Protein AF-0000000075464533 (afdb_homodimer)

Solvent-accessible surface area (backbone atoms only — not comparable to full-atom values): 31262 Å² total; per-residue (Å²): 137,82,76,74,75,74,77,75,74,78,75,74,76,72,74,74,76,71,78,72,69,68,72,72,74,75,75,75,77,69,75,75,50,65,30,43,60,58,47,36,68,83,56,59,88,86,54,78,78,78,78,53,58,79,61,84,84,62,47,70,67,56,46,49,52,51,41,41,48,52,37,51,46,42,53,69,70,41,41,70,50,47,48,74,66,40,79,77,70,75,58,50,54,29,37,48,47,53,54,51,36,45,36,49,30,44,49,47,55,51,53,71,72,45,84,55,58,58,48,65,70,42,50,47,47,50,50,52,40,50,50,50,52,44,46,50,52,24,55,57,43,51,75,31,69,81,27,55,74,66,75,64,50,62,49,46,45,30,29,70,75,56,72,45,95,43,43,47,52,87,67,49,67,36,63,68,48,50,43,53,52,48,51,53,48,44,69,71,36,42,53,65,65,51,45,65,31,52,48,34,36,48,53,52,49,44,47,49,41,46,41,42,62,69,60,40,48,63,50,63,72,31,69,67,47,46,50,49,48,50,30,48,75,66,66,45,63,86,52,52,72,68,58,48,51,52,47,51,51,45,43,70,71,41,59,61,53,54,47,52,50,51,47,51,51,48,50,58,50,48,72,74,95,135,83,77,76,77,76,78,76,74,80,76,75,75,75,76,75,74,70,76,74,70,69,71,72,73,76,75,75,76,69,75,75,49,66,28,43,59,57,47,36,68,85,54,58,89,85,54,78,78,77,76,55,58,78,60,82,84,63,47,69,68,57,47,51,51,52,42,40,48,51,38,51,45,43,52,67,69,40,41,72,52,46,46,74,66,41,80,78,70,77,59,51,55,30,38,49,46,52,53,52,35,45,35,49,29,44,50,48,55,51,53,73,72,44,83,54,58,58,50,67,70,43,51,48,47,49,50,53,40,51,51,50,52,44,45,50,53,24,56,57,43,51,73,32,68,81,26,54,74,66,75,65,49,62,50,46,45,30,30,70,76,55,72,45,95,44,42,47,52,86,65,49,68,38,62,68,50,51,43,52,53,47,50,52,46,45,69,72,37,42,54,66,65,51,46,67,30,54,48,33,37,49,51,52,48,46,49,48,40,46,40,41,62,69,61,41,48,64,50,64,71,30,67,68,45,47,50,49,48,50,30,48,76,65,65,43,64,84,52,54,73,67,57,48,51,52,47,52,51,45,44,71,73,40,57,60,53,55,46,52,52,51,45,52,50,47,51,57,50,51,70,74,95

InterPro domains:
  IPR003114 Phox-associated domain [PF02194] (60-232)
  IPR003114 Phox-associated domain [PS51207] (59-238)
  IPR003114 Phox-associated domain [SM00313] (59-238)

Secondary structure (DSSP, 8-state):
---------------------------------HHHHHH-TTS-TTSPPPPSSS-TT--HHHHHHHHHHHHHHHHHHTHHHHHHH-SS--SHHHHHHHHHHHHHHHHHHHHHHS--HIIIIIIHHHHHHHHHHHHHHHHHHHTSHHHHTS---HHHHHHHHS-BTTB-TTSPBPHHHHHHHHHHHHHHHS-HHHHS-HHHHHHHHHHHHHIIIIIIHHHHTSHHHHHHHHHHHTT-TTS-HHHHHHHHHHHHHS-HHHHHHHHHHHHHHHHH-/---------------------------------HHHHHH-TTS-TTSPPPPSSS-TT--HHHHHHHHHHHHHHHHHHTHHHHHHH-SS--SHHHHHHHHHHHHHHHHHHHHHHS--HIIIIIIHHHHHHHHHHHHHHHHHHHTSHHHHTS---HHHHHHHHS-BTTB-TTSPBPHHHHHHHHHHHHHHHS-HHHHS-HHHHHHHHHHHHHIIIIIIHHHHTSHHHHHHHHHHHTT-TTS-HHHHHHHHHHHHHS-HHHHHH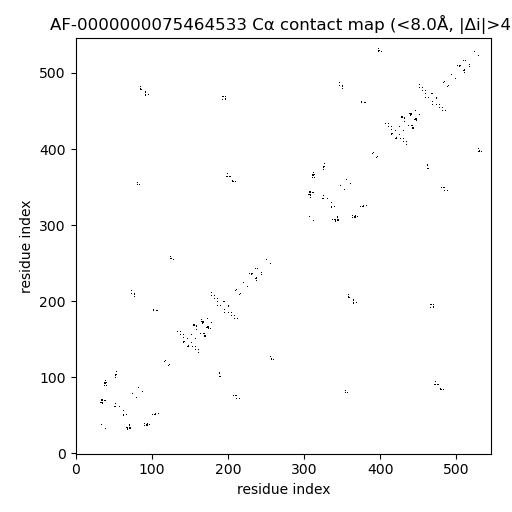HHHHHHHHHHH-

Structure (mmCIF, N/CA/C/O backbone):
data_AF-0000000075464533-model_v1
#
loop_
_entity.id
_entity.type
_entity.pdbx_description
1 polymer 'PXA domain-containing protein'
#
loop_
_atom_site.group_PDB
_atom_site.id
_atom_site.type_symbol
_atom_site.label_atom_id
_atom_site.label_alt_id
_atom_site.label_comp_id
_atom_site.label_asym_id
_atom_site.label_entity_id
_atom_site.label_seq_id
_atom_site.pdbx_PDB_ins_code
_atom_site.Cartn_x
_atom_site.Cartn_y
_atom_site.Cartn_z
_atom_site.occupancy
_atom_site.B_iso_or_equiv
_atom_site.auth_seq_id
_atom_site.auth_comp_id
_atom_site.auth_asym_id
_atom_site.auth_atom_id
_atom_site.pdbx_PDB_model_num
ATOM 1 N N . MET A 1 1 ? -107.062 -4.566 15.609 1 26.03 1 MET A N 1
ATOM 2 C CA . MET A 1 1 ? -105.688 -5.105 15.812 1 26.03 1 MET A CA 1
ATOM 3 C C . MET A 1 1 ? -104.625 -4.203 15.188 1 26.03 1 MET A C 1
ATOM 5 O O . MET A 1 1 ? -104.5 -4.145 13.961 1 26.03 1 MET A O 1
ATOM 9 N N . ALA A 1 2 ? -104.438 -2.986 15.82 1 28.11 2 ALA A N 1
ATOM 10 C CA . ALA A 1 2 ? -103.688 -1.768 15.5 1 28.11 2 ALA A CA 1
ATOM 11 C C . ALA A 1 2 ? -102.188 -2.076 15.219 1 28.11 2 ALA A C 1
ATOM 13 O O . ALA A 1 2 ? -101.5 -2.721 16.031 1 28.11 2 ALA A O 1
ATOM 14 N N . LEU A 1 3 ? -101.875 -2.229 13.977 1 27.25 3 LEU A N 1
ATOM 15 C CA . LEU A 1 3 ? -100.625 -2.566 13.273 1 27.25 3 LEU A CA 1
ATOM 16 C C . LEU A 1 3 ? -99.5 -1.642 13.703 1 27.25 3 LEU A C 1
ATOM 18 O O . LEU A 1 3 ? -99.562 -0.434 13.453 1 27.25 3 LEU A O 1
ATOM 22 N N . GLU A 1 4 ? -99.062 -1.819 14.93 1 27.48 4 GLU A N 1
ATOM 23 C CA . GLU A 1 4 ? -98 -1 15.531 1 27.48 4 GLU A CA 1
ATOM 24 C C . GLU A 1 4 ? -96.75 -0.958 14.641 1 27.48 4 GLU A C 1
ATOM 26 O O . GLU A 1 4 ? -96.188 -2.002 14.297 1 27.48 4 GLU A O 1
ATOM 31 N N . THR A 1 5 ? -96.812 -0.058 13.664 1 27.69 5 THR A N 1
ATOM 32 C CA . THR A 1 5 ? -95.75 0.223 12.688 1 27.69 5 THR A CA 1
ATOM 33 C C . THR A 1 5 ? -94.438 0.454 13.367 1 27.69 5 THR A C 1
ATOM 35 O O . THR A 1 5 ? -94.25 1.365 14.188 1 27.69 5 THR A O 1
ATOM 38 N N . ARG A 1 6 ? -93.75 -0.655 13.727 1 28.56 6 ARG A N 1
ATOM 39 C CA . ARG A 1 6 ? -92.438 -0.65 14.383 1 28.56 6 ARG A CA 1
ATOM 40 C C . ARG A 1 6 ? -91.438 0.232 13.633 1 28.56 6 ARG A C 1
ATOM 42 O O . ARG A 1 6 ? -91.188 0.015 12.445 1 28.56 6 ARG A O 1
ATOM 49 N N . THR A 1 7 ? -91.438 1.531 13.922 1 26.88 7 THR A N 1
ATOM 50 C CA . THR A 1 7 ? -90.562 2.539 13.352 1 26.88 7 THR A CA 1
ATOM 51 C C . THR A 1 7 ? -89.062 2.102 13.461 1 26.88 7 THR A C 1
ATOM 53 O O . THR A 1 7 ? -88.625 1.8 14.555 1 26.88 7 THR A O 1
ATOM 56 N N . ASP A 1 8 ? -88.562 1.333 12.508 1 27.55 8 ASP A N 1
ATOM 57 C CA . ASP A 1 8 ? -87.25 0.84 12.359 1 27.55 8 ASP A CA 1
ATOM 58 C C . ASP A 1 8 ? -86.188 1.982 12.461 1 27.55 8 ASP A C 1
ATOM 60 O O . ASP A 1 8 ? -86.312 2.998 11.773 1 27.55 8 ASP A O 1
ATOM 64 N N . GLY A 1 9 ? -85.812 2.283 13.664 1 24.95 9 GLY A N 1
ATOM 65 C CA . GLY A 1 9 ? -84.812 3.312 13.977 1 24.95 9 GLY A CA 1
ATOM 66 C C . GLY A 1 9 ? -83.562 3.279 13.07 1 24.95 9 GLY A C 1
ATOM 67 O O . GLY A 1 9 ? -83.125 2.207 12.656 1 24.95 9 GLY A O 1
ATOM 68 N N . ALA A 1 10 ? -83.5 4.297 12.203 1 25.03 10 ALA A N 1
ATOM 69 C CA . ALA A 1 10 ? -82.438 4.648 11.273 1 25.03 10 ALA A CA 1
ATOM 70 C C . ALA A 1 10 ? -81.062 4.535 11.938 1 25.03 10 ALA A C 1
ATOM 72 O O . ALA A 1 10 ? -80.812 5.207 12.938 1 25.03 10 ALA A O 1
ATOM 73 N N . ARG A 1 11 ? -80.5 3.309 12.133 1 25.11 11 ARG A N 1
ATOM 74 C CA . ARG A 1 11 ? -79.125 3.123 12.594 1 25.11 11 ARG A CA 1
ATOM 75 C C . ARG A 1 11 ? -78.188 4.012 11.82 1 25.11 11 ARG A C 1
ATOM 77 O O . ARG A 1 11 ? -78.125 3.939 10.586 1 25.11 11 ARG A O 1
ATOM 84 N N . SER A 1 12 ? -78.062 5.301 12.188 1 24.11 12 SER A N 1
ATOM 85 C CA . SER A 1 12 ? -77.062 6.227 11.648 1 24.11 12 SER A CA 1
ATOM 86 C C . SER A 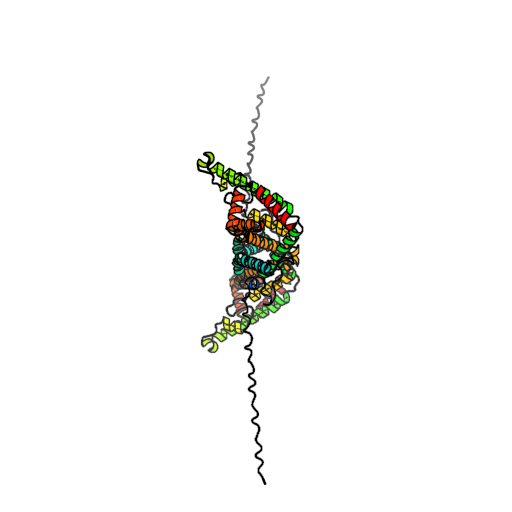1 12 ? -75.688 5.574 11.555 1 24.11 12 SER A C 1
ATOM 88 O O . SER A 1 12 ? -75.188 5.008 12.531 1 24.11 12 SER A O 1
ATOM 90 N N . ILE A 1 13 ? -75.375 4.906 10.453 1 26.64 13 ILE A N 1
ATOM 91 C CA . ILE A 1 13 ? -74.062 4.406 10.125 1 26.64 13 ILE A CA 1
ATOM 92 C C . ILE A 1 13 ? -73.062 5.516 10.336 1 26.64 13 ILE A C 1
ATOM 94 O O . ILE A 1 13 ? -73.062 6.555 9.672 1 26.64 13 ILE A O 1
ATOM 98 N N . GLN A 1 14 ? -72.75 5.848 11.602 1 25.14 14 GLN A N 1
ATOM 99 C CA . GLN A 1 14 ? -71.562 6.73 11.844 1 25.14 14 GLN A CA 1
ATOM 100 C C . GLN A 1 14 ? -70.375 6.34 10.984 1 25.14 14 GLN A C 1
ATOM 102 O O . GLN A 1 14 ? -70 5.172 10.961 1 25.14 14 GLN A O 1
ATOM 107 N N . SER A 1 15 ? -70.312 6.973 9.781 1 28.7 15 SER A N 1
ATOM 108 C CA . SER A 1 15 ? -69.125 6.918 8.898 1 28.7 15 SER A CA 1
ATOM 109 C C . SER A 1 15 ? -67.875 7.078 9.68 1 28.7 15 SER A C 1
ATOM 111 O O . SER A 1 15 ? -67.688 8.078 10.383 1 28.7 15 SER A O 1
ATOM 113 N N . ALA A 1 16 ? -67.312 6.016 10.352 1 30.16 16 ALA A N 1
ATOM 114 C CA . ALA A 1 16 ? -66 6.012 10.906 1 30.16 16 ALA A CA 1
ATOM 115 C C . ALA A 1 16 ? -65 6.605 9.914 1 30.16 16 ALA A C 1
ATOM 117 O O . ALA A 1 16 ? -64.75 6.031 8.844 1 30.16 16 ALA A O 1
ATOM 118 N N . THR A 1 17 ? -65 7.938 9.688 1 29.16 17 THR A N 1
ATOM 119 C CA . THR A 1 17 ? -63.938 8.602 8.984 1 29.16 17 THR A CA 1
ATOM 120 C C . THR A 1 17 ? -62.562 8.125 9.516 1 29.16 17 THR A C 1
ATOM 122 O O . THR A 1 17 ? -62.219 8.398 10.664 1 29.16 17 THR A O 1
ATOM 125 N N . SER A 1 18 ? -62.25 6.832 9.32 1 32.75 18 SER A N 1
ATOM 126 C CA . SER A 1 18 ? -60.875 6.387 9.586 1 32.75 18 SER A CA 1
ATOM 127 C C . SER A 1 18 ? -59.875 7.352 8.992 1 32.75 18 SER A C 1
ATOM 129 O O . SER A 1 18 ? -59.875 7.613 7.785 1 32.75 18 SER A O 1
ATOM 131 N N . SER A 1 19 ? -59.531 8.453 9.656 1 34.62 19 SER A N 1
ATOM 132 C CA . SER A 1 19 ? -58.375 9.289 9.328 1 34.62 19 SER A CA 1
ATOM 133 C C . SER A 1 19 ? -57.188 8.445 8.859 1 34.62 19 SER A C 1
ATOM 135 O O . SER A 1 19 ? -56.656 7.645 9.625 1 34.62 19 SER A O 1
ATOM 137 N N . ASP A 1 20 ? -57.188 7.926 7.66 1 35.38 20 ASP A N 1
ATOM 138 C CA . ASP A 1 20 ? -56.031 7.359 6.996 1 35.38 20 ASP A CA 1
ATOM 139 C C . ASP A 1 20 ? -54.781 8.234 7.223 1 35.38 20 ASP A C 1
ATOM 141 O O . ASP A 1 20 ? -54.688 9.328 6.676 1 35.38 20 ASP A O 1
ATOM 145 N N . LYS A 1 21 ? -54.312 8.477 8.477 1 38.66 21 LYS A N 1
ATOM 146 C CA . LYS A 1 21 ? -53 9.062 8.672 1 38.66 21 LYS A CA 1
ATOM 147 C C . LYS A 1 21 ? -52 8.586 7.609 1 38.66 21 LYS A C 1
ATOM 149 O O . LYS A 1 21 ? -51.844 7.379 7.426 1 38.66 21 LYS A O 1
ATOM 154 N N . GLN A 1 22 ? -52 9.336 6.496 1 41 22 GLN A N 1
ATOM 155 C CA . GLN A 1 22 ? -50.938 9.086 5.496 1 41 22 GLN A CA 1
ATOM 156 C C . GLN A 1 22 ? -49.656 8.609 6.148 1 41 22 GLN A C 1
ATOM 158 O O . GLN A 1 22 ? -49.312 9.07 7.234 1 41 22 GLN A O 1
ATOM 163 N N . PRO A 1 23 ? -49.25 7.367 5.93 1 48.25 23 PRO A N 1
ATOM 164 C CA . PRO A 1 23 ? -47.969 6.957 6.504 1 48.25 23 PRO A CA 1
ATOM 165 C C . PRO A 1 23 ? -46.906 8.055 6.434 1 48.25 23 PRO A C 1
ATOM 167 O O . PRO A 1 23 ? -46.969 8.922 5.562 1 48.25 23 PRO A O 1
ATOM 170 N N . PRO A 1 24 ? -46.406 8.523 7.551 1 48.34 24 PRO A N 1
ATOM 171 C CA . PRO A 1 24 ? -45.375 9.555 7.488 1 48.34 24 PRO A CA 1
ATOM 172 C C . PRO A 1 24 ? -44.438 9.406 6.27 1 48.34 24 PRO A C 1
ATOM 174 O O . PRO A 1 24 ? -44.312 8.305 5.738 1 48.34 24 PRO A O 1
ATOM 177 N N . PRO A 1 25 ? -44.344 10.453 5.461 1 46.38 25 PRO A N 1
ATOM 178 C CA . PRO A 1 25 ? -43.469 10.398 4.289 1 46.38 25 PRO A CA 1
ATOM 179 C C . PRO A 1 25 ? -42.188 9.609 4.551 1 46.38 25 PRO A C 1
ATOM 181 O O . PRO A 1 25 ? -41.719 9.523 5.695 1 46.38 25 PRO A O 1
ATOM 184 N N . PRO A 1 26 ? -41.938 8.625 3.773 1 43.09 26 PRO A N 1
ATOM 185 C CA . PRO A 1 26 ? -40.719 7.855 3.979 1 43.09 26 PRO A CA 1
ATOM 186 C C . PRO A 1 26 ? -39.531 8.734 4.355 1 43.09 26 PRO A C 1
ATOM 188 O O . PRO A 1 26 ? -39.438 9.883 3.916 1 43.09 26 PRO A O 1
ATOM 191 N N . LYS A 1 27 ? -39 8.672 5.527 1 43.41 27 LYS A N 1
ATOM 192 C CA . LYS A 1 27 ? -37.781 9.367 5.918 1 43.41 27 LYS A CA 1
ATOM 193 C C . LYS A 1 27 ? -36.812 9.492 4.742 1 43.41 27 LYS A C 1
ATOM 195 O O . LYS A 1 27 ? -36.562 8.516 4.031 1 43.41 27 LYS A O 1
ATOM 200 N N . VAL A 1 28 ? -36.719 10.484 4.074 1 44.59 28 VAL A N 1
ATOM 201 C CA . VAL A 1 28 ? -35.75 10.734 3.031 1 44.59 28 VAL A CA 1
ATOM 202 C C . VAL A 1 28 ? -34.406 10.086 3.416 1 44.59 28 VAL A C 1
ATOM 204 O O . VAL A 1 28 ? -33.812 10.43 4.445 1 44.59 28 VAL A O 1
ATOM 207 N N . VAL A 1 29 ? -34.188 8.906 3.121 1 46.06 29 VAL A N 1
ATOM 208 C CA . VAL A 1 29 ? -32.938 8.211 3.346 1 46.06 29 VAL A CA 1
ATOM 209 C C . VAL A 1 29 ? -31.781 9.086 2.879 1 46.06 29 VAL A C 1
ATOM 211 O O . VAL A 1 29 ? -31.672 9.398 1.692 1 46.06 29 VAL A O 1
ATOM 214 N N . LYS A 1 30 ? -31.297 10.117 3.605 1 51.47 30 LYS A N 1
ATOM 215 C CA . LYS A 1 30 ? -30.141 10.953 3.316 1 51.47 30 LYS A CA 1
ATOM 216 C C . LYS A 1 30 ? -29 10.125 2.748 1 51.47 30 LYS A C 1
ATOM 218 O O . LYS A 1 30 ? -28.688 9.047 3.26 1 51.47 30 LYS A O 1
ATOM 223 N N . PRO A 1 31 ? -28.719 10.336 1.469 1 60.06 31 PRO A N 1
ATOM 224 C CA . PRO A 1 31 ? -27.594 9.609 0.872 1 60.06 31 PRO A CA 1
ATOM 225 C C . PRO A 1 31 ? -26.406 9.5 1.812 1 60.06 31 PRO A C 1
ATOM 227 O O . PRO A 1 31 ? -26.172 10.398 2.625 1 60.06 31 PRO A O 1
ATOM 230 N N . ALA A 1 32 ? -25.984 8.289 1.934 1 68.88 32 ALA A N 1
ATOM 231 C CA . ALA A 1 32 ? -24.828 8.031 2.803 1 68.88 32 ALA A CA 1
ATOM 232 C C . ALA A 1 32 ? -23.688 8.984 2.502 1 68.88 32 ALA A C 1
ATOM 234 O O . ALA A 1 32 ? -23.391 9.266 1.337 1 68.88 32 ALA A O 1
ATOM 235 N N . SER A 1 33 ? -23.234 9.719 3.469 1 83.12 33 SER A N 1
ATOM 236 C CA . SER A 1 33 ? -22.109 10.641 3.352 1 83.12 33 SER A CA 1
ATOM 237 C C . SER A 1 33 ? -20.891 9.961 2.713 1 83.12 33 SER A C 1
ATOM 239 O O . SER A 1 33 ? -20.812 8.734 2.699 1 83.12 33 SER A O 1
ATOM 241 N N . LEU A 1 34 ? -20.125 10.641 2 1 86.56 34 LEU A N 1
ATOM 242 C CA . LEU A 1 34 ? -18.891 10.141 1.4 1 86.56 34 LEU A CA 1
ATOM 243 C C . LEU A 1 34 ? -18.078 9.359 2.418 1 86.56 34 LEU A C 1
ATOM 245 O O . LEU A 1 34 ? -17.562 8.281 2.111 1 86.56 34 LEU A O 1
ATOM 249 N N . ALA A 1 35 ? -18.047 9.906 3.578 1 91.94 35 ALA A N 1
ATOM 250 C CA . ALA A 1 35 ? -17.266 9.273 4.637 1 91.94 35 ALA A CA 1
ATOM 251 C C . ALA A 1 35 ? -17.797 7.887 4.965 1 91.94 35 ALA A C 1
ATOM 253 O O . ALA A 1 35 ? -17.031 6.934 5.113 1 91.94 35 ALA A O 1
ATOM 254 N N . ARG A 1 36 ? -19.031 7.789 5.047 1 92.38 36 ARG A N 1
ATOM 255 C CA . ARG A 1 36 ? -19.609 6.5 5.398 1 92.38 36 ARG A CA 1
ATOM 256 C C . ARG A 1 36 ? -19.391 5.477 4.289 1 92.38 36 ARG A C 1
ATOM 258 O O . ARG A 1 36 ? -19.016 4.336 4.562 1 92.38 36 ARG A O 1
ATOM 265 N N . ARG A 1 37 ? -19.547 5.852 3.094 1 91.44 37 ARG A N 1
ATOM 266 C CA . ARG A 1 37 ? -19.406 4.949 1.955 1 91.44 37 ARG A CA 1
ATOM 267 C C . ARG A 1 37 ? -17.969 4.512 1.764 1 91.44 37 ARG A C 1
ATOM 269 O O . ARG A 1 37 ? -17.688 3.346 1.477 1 91.44 37 ARG A O 1
ATOM 276 N N . LEU A 1 38 ? -17.094 5.457 1.962 1 92.44 38 LEU A N 1
ATOM 277 C CA . LEU A 1 38 ? -15.695 5.207 1.624 1 92.44 38 LEU A CA 1
ATOM 278 C C . LEU A 1 38 ? -14.953 4.605 2.811 1 92.44 38 LEU A C 1
ATOM 280 O O . LEU A 1 38 ? -14.102 3.729 2.635 1 92.44 38 LEU A O 1
ATOM 284 N N . LEU A 1 39 ? -15.273 5.051 4.02 1 95.19 39 LEU A N 1
ATOM 285 C CA . LEU A 1 39 ? -14.445 4.727 5.176 1 95.19 39 LEU A CA 1
ATOM 286 C C . LEU A 1 39 ? -15.102 3.648 6.031 1 95.19 39 LEU A C 1
ATOM 288 O O . LEU A 1 39 ? -14.43 2.947 6.785 1 95.19 39 LEU A O 1
ATOM 292 N N . PHE A 1 40 ? -16.422 3.545 5.914 1 94.88 40 PHE A N 1
ATOM 293 C CA . PHE A 1 40 ? -17.156 2.611 6.758 1 94.88 40 PHE A CA 1
ATOM 294 C C . PHE A 1 40 ? -18.234 1.897 5.957 1 94.88 40 PHE A C 1
ATOM 296 O O . PHE A 1 40 ? -19.422 1.917 6.332 1 94.88 40 PHE A O 1
ATOM 303 N N . PRO A 1 41 ? -17.812 1.164 4.984 1 90.5 41 PRO A N 1
ATOM 304 C CA . PRO A 1 41 ? -18.828 0.538 4.117 1 90.5 41 PRO A CA 1
ATOM 305 C C . PRO A 1 41 ? -19.641 -0.521 4.844 1 90.5 41 PRO A C 1
ATOM 307 O O . PRO A 1 41 ? -20.781 -0.811 4.445 1 90.5 41 PRO A O 1
ATOM 310 N N . GLN A 1 42 ? -19.156 -1.068 5.898 1 89 42 GLN A N 1
ATOM 311 C CA . GLN A 1 42 ? -19.844 -2.148 6.598 1 89 42 GLN A CA 1
ATOM 312 C C . GLN A 1 42 ? -20.719 -1.607 7.727 1 89 42 GLN A C 1
ATOM 314 O O . GLN A 1 42 ? -21.484 -2.355 8.344 1 89 42 GLN A O 1
ATOM 319 N N . LEU A 1 43 ? -20.594 -0.367 7.957 1 89.88 43 LEU A N 1
ATOM 320 C CA . LEU A 1 43 ? -21.375 0.241 9.023 1 89.88 43 LEU A CA 1
ATOM 321 C C . LEU A 1 43 ? -22.828 0.428 8.602 1 89.88 43 LEU A C 1
ATOM 323 O O . LEU A 1 43 ? -23.094 0.958 7.52 1 89.88 43 LEU A O 1
ATOM 327 N N . PRO A 1 44 ? -23.734 -0.021 9.414 1 89.06 44 PRO A N 1
ATOM 328 C CA . PRO A 1 44 ? -25.141 0.186 9.086 1 89.06 44 PRO A CA 1
ATOM 329 C C . PRO A 1 44 ? -25.484 1.656 8.867 1 89.06 44 PRO A C 1
ATOM 331 O O . PRO A 1 44 ? -24.906 2.535 9.5 1 89.06 44 PRO A O 1
ATOM 334 N N . ALA A 1 45 ? -26.438 1.937 8.062 1 83.31 45 ALA A N 1
ATOM 335 C CA . ALA A 1 45 ? -26.797 3.285 7.637 1 83.31 45 ALA A CA 1
ATOM 336 C C . ALA A 1 45 ? -27.266 4.129 8.82 1 83.31 45 ALA A C 1
ATOM 338 O O . ALA A 1 45 ? -27.062 5.344 8.844 1 83.31 45 ALA A O 1
ATOM 339 N N . ASP A 1 46 ? -27.766 3.574 9.805 1 83.75 46 ASP A N 1
ATOM 340 C CA . ASP A 1 46 ? -28.375 4.309 10.906 1 83.75 46 ASP A CA 1
ATOM 341 C C . ASP A 1 46 ? -27.391 4.453 12.07 1 83.75 46 ASP A C 1
ATOM 343 O O . ASP A 1 46 ? -27.703 5.121 13.062 1 83.75 46 ASP A O 1
ATOM 347 N N . SER A 1 47 ? -26.281 3.916 11.805 1 88.31 47 SER A N 1
ATOM 348 C CA . SER A 1 47 ? -25.312 3.977 12.898 1 88.31 47 SER A CA 1
ATOM 349 C C . SER A 1 47 ? -24.469 5.242 12.812 1 88.31 47 SER A C 1
ATOM 351 O O . SER A 1 47 ? -24.219 5.754 11.727 1 88.31 47 SER A O 1
ATOM 353 N N . ASP A 1 48 ? -24.141 5.758 13.992 1 88.5 48 ASP A N 1
ATOM 354 C CA . ASP A 1 48 ? -23.234 6.898 14.039 1 88.5 48 ASP A CA 1
ATOM 355 C C . ASP A 1 48 ? -21.797 6.473 13.703 1 88.5 48 ASP A C 1
ATOM 357 O O . ASP A 1 48 ? -21.422 5.328 13.945 1 88.5 48 ASP A O 1
ATOM 361 N N . LEU A 1 49 ? -21.094 7.426 13.117 1 92.75 49 LEU A N 1
ATOM 362 C CA . LEU A 1 49 ? -19.688 7.184 12.883 1 92.75 49 LEU A CA 1
ATOM 363 C C . LEU A 1 49 ? -18.922 7.098 14.195 1 92.75 49 LEU A C 1
ATOM 365 O O . LEU A 1 49 ? -19.266 7.77 15.172 1 92.75 49 LEU A O 1
ATOM 369 N N . PRO A 1 50 ? -17.953 6.262 14.219 1 93.94 50 PRO A N 1
ATOM 370 C CA . PRO A 1 50 ? -17.141 6.203 15.438 1 93.94 50 PRO A CA 1
ATOM 371 C C . PRO A 1 50 ? -16.406 7.512 15.711 1 93.94 50 PRO A C 1
ATOM 373 O O . PRO A 1 50 ? -16.188 8.305 14.797 1 93.94 50 PRO A O 1
ATOM 376 N N . PRO A 1 51 ? -16.062 7.766 16.938 1 94.31 51 PRO A N 1
ATOM 377 C CA . PRO A 1 51 ? -15.344 9 17.25 1 94.31 51 PRO A CA 1
ATOM 378 C C . PRO A 1 51 ? -13.93 9.023 16.672 1 94.31 51 PRO A C 1
ATOM 380 O O . PRO A 1 51 ? -13.18 8.062 16.828 1 94.31 51 PRO A O 1
ATOM 383 N N . LEU A 1 52 ? -13.633 10.078 15.992 1 95.19 52 LEU A N 1
ATOM 384 C CA . LEU A 1 52 ? -12.281 10.25 15.461 1 95.19 52 LEU A CA 1
ATOM 385 C C . LEU A 1 52 ? -11.336 10.773 16.547 1 95.19 52 LEU A C 1
ATOM 387 O O . LEU A 1 52 ? -10.156 10.414 16.562 1 95.19 52 LEU A O 1
ATOM 391 N N . LEU A 1 53 ? -11.852 11.602 17.422 1 93.75 53 LEU A N 1
ATOM 392 C CA . LEU A 1 53 ? -11.102 12.148 18.531 1 93.75 53 LEU A CA 1
ATOM 393 C C . LEU A 1 53 ? -11.492 11.469 19.844 1 93.75 53 LEU A C 1
ATOM 395 O O . LEU A 1 53 ? -12.594 10.922 19.953 1 93.75 53 LEU A O 1
ATOM 399 N N . ILE A 1 54 ? -10.633 11.516 20.812 1 91.62 54 ILE A N 1
ATOM 400 C CA . ILE A 1 54 ? -10.875 10.875 22.094 1 91.62 54 ILE A CA 1
ATOM 401 C C . ILE A 1 54 ? -11.656 11.812 23 1 91.62 54 ILE A C 1
ATOM 403 O O . ILE A 1 54 ? -12.391 11.367 23.891 1 91.62 54 ILE A O 1
ATOM 407 N N . SER A 1 55 ? -11.57 13.07 22.781 1 87.94 55 SER A N 1
ATOM 408 C CA . SER A 1 55 ? -12.18 14.07 23.641 1 87.94 55 SER A CA 1
ATOM 409 C C . SER A 1 55 ? -13.703 13.961 23.641 1 87.94 55 SER A C 1
ATOM 411 O O . SER A 1 55 ? -14.32 13.93 22.562 1 87.94 55 SER A O 1
ATOM 413 N N . PRO A 1 56 ? -14.273 13.914 24.766 1 85.06 56 PRO A N 1
ATOM 414 C CA . PRO A 1 56 ? -15.734 13.828 24.844 1 85.06 56 PRO A CA 1
ATOM 415 C C . PRO A 1 56 ? -16.422 15.125 24.422 1 85.06 56 PRO A C 1
ATOM 417 O O . PRO A 1 56 ? -17.625 15.117 24.156 1 85.06 56 PRO A O 1
ATOM 420 N N . SER A 1 57 ? -15.773 16.203 24.359 1 83.25 57 SER A N 1
ATOM 421 C CA . SER A 1 57 ? -16.359 17.5 24.047 1 83.25 57 SER A CA 1
ATOM 422 C C . SER A 1 57 ? -16.531 17.672 22.531 1 83.25 57 SER A C 1
ATOM 424 O O . SER A 1 57 ? -17.125 18.656 22.094 1 83.25 57 SER A O 1
ATOM 426 N N . VAL A 1 58 ? -16.219 16.641 21.828 1 83.69 58 VAL A N 1
ATOM 427 C CA . VAL A 1 58 ? -16.297 16.766 20.375 1 83.69 58 VAL A CA 1
ATOM 428 C C . VAL A 1 58 ? -17.75 16.688 19.938 1 83.69 58 VAL A C 1
ATOM 430 O O . VAL A 1 58 ? -18.484 15.773 20.328 1 83.69 58 VAL A O 1
ATOM 433 N N . THR A 1 59 ? -18.141 17.656 19.172 1 85.25 59 THR A N 1
ATOM 434 C CA . THR A 1 59 ? -19.484 17.672 18.641 1 85.25 59 THR A CA 1
ATOM 435 C C . THR A 1 59 ? -19.609 16.703 17.453 1 85.25 59 THR A C 1
ATOM 437 O O . THR A 1 59 ? -18.625 16.453 16.75 1 85.25 59 THR A O 1
ATOM 440 N N . PRO A 1 60 ? -20.781 16.234 17.266 1 85.94 60 PRO A N 1
ATOM 441 C CA . PRO A 1 60 ? -21 15.367 16.109 1 85.94 60 PRO A CA 1
ATOM 442 C C . PRO A 1 60 ? -20.688 16.062 14.789 1 85.94 60 PRO A C 1
ATOM 444 O O . PRO A 1 60 ? -20.219 15.422 13.844 1 85.94 60 PRO A O 1
ATOM 447 N N . GLU A 1 61 ? -20.953 17.281 14.758 1 85.38 61 GLU A N 1
ATOM 448 C CA . GLU A 1 61 ? -20.672 18.047 13.547 1 85.38 61 GLU A CA 1
ATOM 449 C C . GLU A 1 61 ? -19.188 18.062 13.234 1 85.38 61 GLU A C 1
ATOM 451 O O . GLU A 1 61 ? -18.781 17.891 12.086 1 85.38 61 GLU A O 1
ATOM 456 N N . LEU A 1 62 ? -18.438 18.281 14.273 1 89 62 LEU A N 1
ATOM 457 C CA . LEU A 1 62 ? -16.984 18.281 14.102 1 89 62 LEU A CA 1
ATOM 458 C C . LEU A 1 62 ? -16.484 16.906 13.711 1 89 62 LEU A C 1
ATOM 460 O O . LEU A 1 62 ? -15.602 16.781 12.844 1 89 62 LEU A O 1
ATOM 464 N N . ASN A 1 63 ? -17.016 15.906 14.352 1 92 63 ASN A N 1
ATOM 465 C CA . ASN A 1 63 ? -16.641 14.531 14.008 1 92 63 ASN A CA 1
ATOM 466 C C . ASN A 1 63 ? -16.906 14.227 12.539 1 92 63 ASN A C 1
ATOM 468 O O . ASN A 1 63 ? -16.047 13.672 11.852 1 92 63 ASN A O 1
ATOM 472 N N . ASP A 1 64 ? -18.047 14.664 12.047 1 89.12 64 ASP A N 1
ATOM 473 C CA . ASP A 1 64 ? -18.422 14.438 10.656 1 89.12 64 ASP A CA 1
ATOM 474 C C . ASP A 1 64 ? -17.5 15.195 9.703 1 89.12 64 ASP A C 1
ATOM 476 O O . ASP A 1 64 ? -17.125 14.68 8.648 1 89.12 64 ASP A O 1
ATOM 480 N N . GLU A 1 65 ? -17.188 16.375 10.109 1 88.19 65 GLU A N 1
ATOM 481 C CA . GLU A 1 65 ? -16.312 17.203 9.281 1 88.19 65 GLU A CA 1
ATOM 482 C C . GLU A 1 65 ? -14.922 16.594 9.18 1 88.19 65 GLU A C 1
ATOM 484 O O . GLU A 1 65 ? -14.305 16.609 8.117 1 88.19 65 GLU A O 1
ATOM 489 N N . LEU A 1 66 ? -14.5 16.078 10.25 1 91.75 66 LEU A N 1
ATOM 490 C CA . LEU A 1 66 ? -13.18 15.469 10.273 1 91.75 66 LEU A CA 1
ATOM 491 C C . LEU A 1 66 ? -13.148 14.227 9.391 1 91.75 66 LEU A C 1
ATOM 493 O O . LEU A 1 66 ? -12.211 14.031 8.609 1 91.75 66 LEU A O 1
ATOM 497 N N . TYR A 1 67 ? -14.141 13.43 9.469 1 94 67 TYR A N 1
ATOM 498 C CA . TYR A 1 67 ? -14.203 12.234 8.633 1 94 67 TYR A CA 1
ATOM 499 C C . TYR A 1 67 ? -14.391 12.602 7.168 1 94 67 TYR A C 1
ATOM 501 O O . TYR A 1 67 ? -13.875 11.922 6.281 1 94 67 TYR A O 1
ATOM 509 N N . ASN A 1 68 ? -15.148 13.664 6.93 1 91.19 68 ASN A N 1
ATOM 510 C CA . ASN A 1 68 ? -15.273 14.141 5.555 1 91.19 68 ASN A CA 1
ATOM 511 C C . ASN A 1 68 ? -13.922 14.562 4.988 1 91.19 68 ASN A C 1
ATOM 513 O O . ASN A 1 68 ? -13.625 14.32 3.816 1 91.19 68 ASN A O 1
ATOM 517 N N . PHE A 1 69 ? -13.203 15.164 5.809 1 91.12 69 PHE A N 1
ATOM 518 C CA . PHE A 1 69 ? -11.859 15.539 5.387 1 91.12 69 PHE A CA 1
ATOM 519 C C . PHE A 1 69 ? -11.023 14.305 5.078 1 91.12 69 PHE A C 1
ATOM 521 O O . PHE A 1 69 ? -10.344 14.25 4.051 1 91.12 69 PHE A O 1
ATOM 528 N N . VAL A 1 70 ? -11.031 13.297 5.965 1 94.69 70 VAL A N 1
ATOM 529 C CA . VAL A 1 70 ? -10.273 12.07 5.77 1 94.69 70 VAL A CA 1
ATOM 530 C C . VAL A 1 70 ? -10.727 11.383 4.484 1 94.69 70 VAL A C 1
ATOM 532 O O . VAL A 1 70 ? -9.898 10.938 3.688 1 94.69 70 VAL A O 1
ATOM 535 N N . ALA A 1 71 ? -12.016 11.352 4.309 1 94.56 71 ALA A N 1
ATOM 536 C CA . ALA A 1 71 ? -12.57 10.719 3.117 1 94.56 71 ALA A CA 1
ATOM 537 C C . ALA A 1 71 ? -12.109 11.422 1.849 1 94.56 71 ALA A C 1
ATOM 539 O O . ALA A 1 71 ? -11.703 10.781 0.879 1 94.56 71 ALA A O 1
ATOM 540 N N . THR A 1 72 ? -12.164 12.711 1.883 1 94.06 72 THR A N 1
ATOM 541 C CA . THR A 1 72 ? -11.758 13.508 0.729 1 94.06 72 THR A CA 1
ATOM 542 C C . THR A 1 72 ? -10.266 13.328 0.447 1 94.06 72 THR A C 1
ATOM 544 O O . THR A 1 72 ? -9.859 13.211 -0.71 1 94.06 72 THR A O 1
ATOM 547 N N . ALA A 1 73 ? -9.5 13.328 1.464 1 93.38 73 ALA A N 1
ATOM 548 C CA . ALA A 1 73 ? -8.055 13.148 1.319 1 93.38 73 ALA A CA 1
ATOM 549 C C . ALA A 1 73 ? -7.73 11.773 0.734 1 93.38 73 ALA A C 1
ATOM 551 O O . ALA A 1 73 ? -6.941 11.664 -0.205 1 93.38 73 ALA A O 1
ATOM 552 N N . LEU A 1 74 ? -8.336 10.727 1.273 1 94 74 LEU A N 1
ATOM 553 C CA . LEU A 1 74 ? -8.039 9.375 0.808 1 94 74 LEU A CA 1
ATOM 554 C C . LEU A 1 74 ? -8.547 9.164 -0.614 1 94 74 LEU A C 1
ATOM 556 O O . LEU A 1 74 ? -7.938 8.438 -1.397 1 94 74 LEU A O 1
ATOM 560 N N . ARG A 1 75 ? -9.656 9.781 -0.932 1 93.25 75 ARG A N 1
ATOM 561 C CA . ARG A 1 75 ? -10.148 9.727 -2.303 1 93.25 75 ARG A CA 1
ATOM 562 C C . ARG A 1 75 ? -9.164 10.391 -3.266 1 93.25 75 ARG A C 1
ATOM 564 O O . ARG A 1 75 ? -8.93 9.883 -4.363 1 93.25 75 ARG A O 1
ATOM 571 N N . ALA A 1 76 ? -8.602 11.445 -2.814 1 91.56 76 ALA A N 1
ATOM 572 C CA . ALA A 1 76 ? -7.734 12.234 -3.684 1 91.56 76 ALA A CA 1
ATOM 573 C C . ALA A 1 76 ? -6.348 11.609 -3.799 1 91.56 76 ALA A C 1
ATOM 575 O O . ALA A 1 76 ? -5.734 11.625 -4.867 1 91.56 76 ALA A O 1
ATOM 576 N N . TYR A 1 77 ? -5.922 10.992 -2.73 1 91.62 77 TYR A N 1
ATOM 577 C CA . TYR A 1 77 ? -4.496 10.68 -2.697 1 91.62 77 TYR A CA 1
ATOM 578 C C . TYR A 1 77 ? -4.27 9.18 -2.641 1 91.62 77 TYR A C 1
ATOM 580 O O . TYR A 1 77 ? -3.141 8.703 -2.811 1 91.62 77 TYR A O 1
ATOM 588 N N . VAL A 1 78 ? -5.25 8.352 -2.383 1 92.75 78 VAL A N 1
ATOM 589 C CA . VAL A 1 78 ? -5.09 6.902 -2.316 1 92.75 78 VAL A CA 1
ATOM 590 C C . VAL A 1 78 ? -5.879 6.242 -3.447 1 92.75 78 VAL A C 1
ATOM 592 O O . VAL A 1 78 ? -5.336 5.43 -4.199 1 92.75 78 VAL A O 1
ATOM 595 N N . HIS A 1 79 ? -7.078 6.711 -3.637 1 88.69 79 HIS A N 1
ATOM 596 C CA . HIS A 1 79 ? -8 6.074 -4.566 1 88.69 79 HIS A CA 1
ATOM 597 C C . HIS A 1 79 ? -7.418 6.012 -5.973 1 88.69 79 HIS A C 1
ATOM 599 O O . HIS A 1 79 ? -7.559 5 -6.664 1 88.69 79 HIS A O 1
ATOM 605 N N . PRO A 1 80 ? -6.77 6.996 -6.465 1 88.62 80 PRO A N 1
ATOM 606 C CA . PRO A 1 80 ? -6.301 6.996 -7.852 1 88.62 80 PRO A CA 1
ATOM 607 C C . PRO A 1 80 ? -5.34 5.848 -8.148 1 88.62 80 PRO A C 1
ATOM 609 O O . PRO A 1 80 ? -5.359 5.289 -9.25 1 88.62 80 PRO A O 1
ATOM 612 N N . TRP A 1 81 ? -4.535 5.535 -7.199 1 88.62 81 TRP A N 1
ATOM 613 C CA . TRP A 1 81 ? -3.604 4.449 -7.492 1 88.62 81 TRP A CA 1
ATOM 614 C C . TRP A 1 81 ? -4.133 3.121 -6.965 1 88.62 81 TRP A C 1
ATOM 616 O O . TRP A 1 81 ? -3.807 2.059 -7.5 1 88.62 81 TRP A O 1
ATOM 626 N N . TRP A 1 82 ? -4.906 3.123 -5.938 1 90.75 82 TRP A N 1
ATOM 627 C CA . TRP A 1 82 ? -5.438 1.883 -5.383 1 90.75 82 TRP A CA 1
ATOM 628 C C . TRP A 1 82 ? -6.398 1.216 -6.359 1 90.75 82 TRP A C 1
ATOM 630 O O . TRP A 1 82 ? -6.375 -0.006 -6.527 1 90.75 82 TRP A O 1
ATOM 640 N N . THR A 1 83 ? -7.191 2.01 -7.059 1 87 83 THR A N 1
ATOM 641 C CA . THR A 1 83 ? -8.172 1.48 -7.996 1 87 83 THR A CA 1
ATOM 642 C C . THR A 1 83 ? -7.48 0.84 -9.195 1 87 83 THR A C 1
ATOM 644 O O . THR A 1 83 ? -8.078 0.021 -9.898 1 87 83 THR A O 1
ATOM 647 N N . LYS A 1 84 ? -6.293 1.228 -9.461 1 83.94 84 LYS A N 1
ATOM 648 C CA . LYS A 1 84 ? -5.516 0.617 -10.531 1 83.94 84 LYS A CA 1
ATOM 649 C C . LYS A 1 84 ? -5.055 -0.786 -10.148 1 83.94 84 LYS A C 1
ATOM 651 O O . LYS A 1 84 ? -4.832 -1.631 -11.016 1 83.94 84 LYS A O 1
ATOM 656 N N . ILE A 1 85 ? -4.93 -0.961 -8.859 1 85.75 85 ILE A N 1
ATOM 657 C CA . ILE A 1 85 ? -4.473 -2.248 -8.352 1 85.75 85 ILE A CA 1
ATOM 658 C C . ILE A 1 85 ? -5.668 -3.188 -8.172 1 85.75 85 ILE A C 1
ATOM 660 O O . ILE A 1 85 ? -5.594 -4.367 -8.523 1 85.75 85 ILE A O 1
ATOM 664 N N . THR A 1 86 ? -6.66 -2.627 -7.602 1 85.44 86 THR A N 1
ATOM 665 C CA . THR A 1 86 ? -7.848 -3.436 -7.352 1 85.44 86 THR A CA 1
ATOM 666 C C . THR A 1 86 ? -9.109 -2.598 -7.496 1 85.44 86 THR A C 1
ATOM 668 O O . THR A 1 86 ? -9.273 -1.588 -6.809 1 85.44 86 THR A O 1
ATOM 671 N N . ARG A 1 87 ? -9.953 -3.051 -8.289 1 76.5 87 ARG A N 1
ATOM 672 C CA . ARG A 1 87 ? -11.141 -2.264 -8.602 1 76.5 87 ARG A CA 1
ATOM 673 C C . ARG A 1 87 ? -12.219 -2.457 -7.535 1 76.5 87 ARG A C 1
ATOM 675 O O . ARG A 1 87 ? -12.961 -1.524 -7.223 1 76.5 87 ARG A O 1
ATOM 682 N N . TYR A 1 88 ? -12.164 -3.504 -6.883 1 72.62 88 TYR A N 1
ATOM 683 C CA . TYR A 1 88 ? -13.367 -3.779 -6.109 1 72.62 88 TYR A CA 1
ATOM 684 C C . TYR A 1 88 ? -13.047 -3.914 -4.625 1 72.62 88 TYR A C 1
ATOM 686 O O . TYR A 1 88 ? -13.93 -4.184 -3.812 1 72.62 88 TYR A O 1
ATOM 694 N N . ASP A 1 89 ? -11.914 -3.535 -4.34 1 74.88 89 ASP A N 1
ATOM 695 C CA . ASP A 1 89 ? -11.57 -3.77 -2.941 1 74.88 89 ASP A CA 1
ATOM 696 C C . ASP A 1 89 ? -12.047 -2.621 -2.057 1 74.88 89 ASP A C 1
ATOM 698 O O . ASP A 1 89 ? -11.719 -1.459 -2.312 1 74.88 89 ASP A O 1
ATOM 702 N N . LYS A 1 90 ? -12.82 -3.053 -1.033 1 83.56 90 LYS A N 1
ATOM 703 C CA . LYS A 1 90 ? -13.391 -2.08 -0.105 1 83.56 90 LYS A CA 1
ATOM 704 C C . LYS A 1 90 ? -12.781 -2.227 1.286 1 83.56 90 LYS A C 1
ATOM 706 O O . LYS A 1 90 ? -13.328 -1.718 2.266 1 83.56 90 LYS A O 1
ATOM 711 N N . GLU A 1 91 ? -11.703 -2.869 1.35 1 91.19 91 GLU A N 1
ATOM 712 C CA . GLU A 1 91 ? -11.141 -3.189 2.66 1 91.19 91 GLU A CA 1
ATOM 713 C C . GLU A 1 91 ? -9.977 -2.266 3.002 1 91.19 91 GLU A C 1
ATOM 715 O O . GLU A 1 91 ? -9.727 -1.979 4.176 1 91.19 91 GLU A O 1
ATOM 720 N N . PHE A 1 92 ? -9.297 -1.754 2.068 1 93.75 92 PHE A N 1
ATOM 721 C CA . PHE A 1 92 ? -8.047 -1.036 2.307 1 93.75 92 PHE A CA 1
ATOM 722 C C . PHE A 1 92 ? -8.32 0.331 2.922 1 93.75 92 PHE A C 1
ATOM 724 O O . PHE A 1 92 ? -7.672 0.718 3.898 1 93.75 92 PHE A O 1
ATOM 731 N N . LEU A 1 93 ? -9.25 1.086 2.402 1 94.56 93 LEU A N 1
ATOM 732 C CA . LEU A 1 93 ? -9.516 2.441 2.877 1 94.56 93 LEU A CA 1
ATOM 733 C C . LEU A 1 93 ? -10.008 2.428 4.32 1 94.56 93 LEU A C 1
ATOM 735 O O . LEU A 1 93 ? -9.531 3.203 5.148 1 94.56 93 LEU A O 1
ATOM 739 N N . PRO A 1 94 ? -10.914 1.479 4.668 1 95.19 94 PRO A N 1
ATOM 740 C CA . PRO A 1 94 ? -11.273 1.356 6.086 1 95.19 94 PRO A CA 1
ATOM 741 C C . PRO A 1 94 ? -10.07 1.039 6.969 1 95.19 94 PRO A C 1
ATOM 743 O O . PRO A 1 94 ? -9.961 1.562 8.086 1 95.19 94 PRO A O 1
ATOM 746 N N . ALA A 1 95 ? -9.188 0.224 6.469 1 95.19 95 ALA A N 1
ATOM 747 C CA . ALA A 1 95 ? -8.008 -0.133 7.25 1 95.19 95 ALA A CA 1
ATOM 748 C C . ALA A 1 95 ? -7.102 1.078 7.465 1 95.19 95 ALA A C 1
ATOM 750 O O . ALA A 1 95 ? -6.625 1.315 8.578 1 95.19 95 ALA A O 1
ATOM 751 N N . ILE A 1 96 ? -6.844 1.823 6.402 1 95.56 96 ILE A N 1
ATOM 752 C CA . ILE A 1 96 ? -6.039 3.039 6.496 1 95.56 96 ILE A CA 1
ATOM 753 C C . ILE A 1 96 ? -6.707 4.02 7.457 1 95.56 96 ILE A C 1
ATOM 755 O O . ILE A 1 96 ? -6.023 4.711 8.219 1 95.56 96 ILE A O 1
ATOM 759 N N . THR A 1 97 ? -8.023 4.086 7.395 1 95.75 97 THR A N 1
ATOM 760 C CA . THR A 1 97 ? -8.789 4.98 8.258 1 95.75 97 THR A CA 1
ATOM 761 C C . THR A 1 97 ? -8.547 4.645 9.727 1 95.75 97 THR A C 1
ATOM 763 O O . THR A 1 97 ? -8.375 5.543 10.555 1 95.75 97 THR A O 1
ATOM 766 N N . ARG A 1 98 ? -8.562 3.418 10 1 95.56 98 ARG A N 1
ATOM 767 C CA . ARG A 1 98 ? -8.312 2.998 11.375 1 95.56 98 ARG A CA 1
ATOM 768 C C . ARG A 1 98 ? -6.918 3.418 11.836 1 95.56 98 ARG A C 1
ATOM 770 O O . ARG A 1 98 ? -6.746 3.883 12.961 1 95.56 98 ARG A O 1
ATOM 777 N N . VAL A 1 99 ? -5.953 3.271 10.977 1 96.44 99 VAL A N 1
ATOM 778 C CA . VAL A 1 99 ? -4.578 3.646 11.297 1 96.44 99 VAL A CA 1
ATOM 779 C C . VAL A 1 99 ? -4.492 5.156 11.523 1 96.44 99 VAL A C 1
ATOM 781 O O . VAL A 1 99 ? -3.895 5.613 12.5 1 96.44 99 VAL A O 1
ATOM 784 N N . VAL A 1 100 ? -5.102 5.91 10.648 1 95.81 100 VAL A N 1
ATOM 785 C CA . VAL A 1 100 ? -5.078 7.367 10.719 1 95.81 100 VAL A CA 1
ATOM 786 C C . VAL A 1 100 ? -5.785 7.836 11.984 1 95.81 100 VAL A C 1
ATOM 788 O O . VAL A 1 100 ? -5.309 8.742 12.672 1 95.81 100 VAL A O 1
ATOM 791 N N . THR A 1 101 ? -6.93 7.234 12.281 1 95.69 101 THR A N 1
ATOM 792 C CA . THR A 1 101 ? -7.684 7.594 13.477 1 95.69 101 THR A CA 1
ATOM 793 C C . THR A 1 101 ? -6.859 7.336 14.734 1 95.69 101 THR A C 1
ATOM 795 O O . THR A 1 101 ? -6.855 8.156 15.656 1 95.69 101 THR A O 1
ATOM 798 N N . ASN A 1 102 ? -6.191 6.246 14.719 1 95.94 102 ASN A N 1
ATOM 799 C CA . ASN A 1 102 ? -5.316 5.945 15.852 1 95.94 102 ASN A CA 1
ATOM 800 C C . ASN A 1 102 ? -4.227 7.004 16.016 1 95.94 102 ASN A C 1
ATOM 802 O O . ASN A 1 102 ? -3.951 7.449 17.125 1 95.94 102 ASN A O 1
ATOM 806 N N . ILE A 1 103 ? -3.59 7.375 14.961 1 96.44 103 ILE A N 1
ATOM 807 C CA . ILE A 1 103 ? -2.533 8.383 14.977 1 96.44 103 ILE A CA 1
ATOM 808 C C . ILE A 1 103 ? -3.08 9.695 15.531 1 96.44 103 ILE A C 1
ATOM 810 O O . ILE A 1 103 ? -2.465 10.312 16.406 1 96.44 103 ILE A O 1
ATOM 814 N N . VAL A 1 104 ? -4.234 10.102 15.078 1 95 104 VAL A N 1
ATOM 815 C CA . VAL A 1 104 ? -4.848 11.359 15.469 1 95 104 VAL A CA 1
ATOM 816 C C . VAL A 1 104 ? -5.195 11.328 16.953 1 95 104 VAL A C 1
ATOM 818 O O . VAL A 1 104 ? -4.969 12.305 17.672 1 95 104 VAL A O 1
ATOM 821 N N . GLN A 1 105 ? -5.711 10.219 17.406 1 96.19 105 GLN A N 1
ATOM 822 C CA . GLN A 1 105 ? -6.102 10.094 18.797 1 96.19 105 GLN A CA 1
ATOM 823 C C . GLN A 1 105 ? -4.883 10.125 19.719 1 96.19 105 GLN A C 1
ATOM 825 O O . GLN A 1 105 ? -4.914 10.766 20.781 1 96.19 105 GLN A O 1
ATOM 830 N N . VAL A 1 106 ? -3.834 9.453 19.328 1 96.31 106 VAL A N 1
ATOM 831 C CA . VAL A 1 106 ? -2.607 9.469 20.109 1 96.31 106 VAL A CA 1
ATOM 832 C C . VAL A 1 106 ? -2.016 10.875 20.125 1 96.31 106 VAL A C 1
ATOM 834 O O . VAL A 1 106 ? -1.561 11.352 21.172 1 96.31 106 VAL A O 1
ATOM 837 N N . LEU A 1 107 ? -2.008 11.547 19.031 1 94.06 107 LEU A N 1
ATOM 838 C CA . LEU A 1 107 ? -1.53 12.922 18.953 1 94.06 107 LEU A CA 1
ATOM 839 C C . LEU A 1 107 ? -2.359 13.836 19.844 1 94.06 107 LEU A C 1
ATOM 841 O O . LEU A 1 107 ? -1.813 14.703 20.531 1 94.06 107 LEU A O 1
ATOM 845 N N . GLU A 1 108 ? -3.643 13.633 19.797 1 92 108 GLU A N 1
ATOM 846 C CA . GLU A 1 108 ? -4.535 14.406 20.641 1 92 108 GLU A CA 1
ATOM 847 C C . GLU A 1 108 ? -4.211 14.195 22.125 1 92 108 GLU A C 1
ATOM 849 O O . GLU A 1 108 ? -4.129 15.156 22.891 1 92 108 GLU A O 1
ATOM 854 N N . ALA A 1 109 ? -4.09 12.977 22.453 1 93.81 109 ALA A N 1
ATOM 855 C CA . ALA A 1 109 ? -3.777 12.648 23.844 1 93.81 109 ALA A CA 1
ATOM 856 C C . ALA A 1 109 ? -2.461 13.289 24.281 1 93.81 109 ALA A C 1
ATOM 858 O O . ALA A 1 109 ? -2.359 13.828 25.375 1 93.81 109 ALA A O 1
ATOM 859 N N . ARG A 1 110 ? -1.507 13.32 23.422 1 92.31 110 ARG A N 1
ATOM 860 C CA . ARG A 1 110 ? -0.209 13.914 23.719 1 92.31 110 ARG A CA 1
ATOM 861 C C . ARG A 1 110 ? -0.316 15.43 23.844 1 92.31 110 ARG A C 1
ATOM 863 O O . ARG A 1 110 ? 0.325 16.047 24.703 1 92.31 110 ARG A O 1
ATOM 870 N N . LEU A 1 111 ? -1.116 15.977 23 1 88.12 111 LEU A N 1
ATOM 871 C CA . LEU A 1 111 ? -1.303 17.422 23.016 1 88.12 111 LEU A CA 1
ATOM 872 C C . LEU A 1 111 ? -2.035 17.875 24.266 1 88.12 111 LEU A C 1
ATOM 874 O O . LEU A 1 111 ? -1.758 18.938 24.812 1 88.12 111 LEU A O 1
ATOM 878 N N . THR A 1 112 ? -2.938 17.078 24.719 1 87.62 112 THR A N 1
ATOM 879 C CA . THR A 1 112 ? -3.719 17.406 25.906 1 87.62 112 THR A CA 1
ATOM 880 C C . THR A 1 112 ? -2.861 17.297 27.172 1 87.62 112 THR A C 1
ATOM 882 O O . THR A 1 112 ? -3.08 18.016 28.141 1 87.62 112 THR A O 1
ATOM 885 N N . GLU A 1 113 ? -1.848 16.484 27.094 1 91.12 113 GLU A N 1
ATOM 886 C CA . GLU A 1 113 ? -0.974 16.266 28.234 1 91.12 113 GLU A CA 1
ATOM 887 C C . GLU A 1 113 ? 0.18 17.25 28.266 1 91.12 113 GLU A C 1
ATOM 889 O O . GLU A 1 113 ? 0.859 17.406 29.281 1 91.12 113 GLU A O 1
ATOM 894 N N . THR A 1 114 ? 0.352 17.906 27.203 1 91.19 114 THR A N 1
ATOM 895 C CA . THR A 1 114 ? 1.462 18.844 27.062 1 91.19 114 THR A CA 1
ATOM 896 C C . THR A 1 114 ? 1.017 20.266 27.391 1 91.19 114 THR A C 1
ATOM 898 O O . THR A 1 114 ? -0.067 20.688 26.984 1 91.19 114 THR A O 1
ATOM 901 N N . ASP A 1 115 ? 1.779 21 28.219 1 91.69 115 ASP A N 1
ATOM 902 C CA . ASP A 1 115 ? 1.535 22.422 28.453 1 91.69 115 ASP A CA 1
ATOM 903 C C . ASP A 1 115 ? 1.926 23.25 27.234 1 91.69 115 ASP A C 1
ATOM 905 O O . ASP A 1 115 ? 3.111 23.469 26.984 1 91.69 115 ASP A O 1
ATOM 909 N N . LEU A 1 116 ? 0.931 23.734 26.547 1 87.12 116 LEU A N 1
ATOM 910 C CA . LEU A 1 116 ? 1.163 24.469 25.312 1 87.12 116 LEU A CA 1
ATOM 911 C C . LEU A 1 116 ? 1.303 25.953 25.562 1 87.12 116 LEU A C 1
ATOM 913 O O . LEU A 1 116 ? 1.521 26.734 24.641 1 87.12 116 LEU A O 1
ATOM 917 N N . SER A 1 117 ? 1.271 26.375 26.781 1 86.81 117 SER A N 1
ATOM 918 C CA . SER A 1 117 ? 1.289 27.797 27.125 1 86.81 117 SER A CA 1
ATOM 919 C C . SER A 1 117 ? 2.564 28.469 26.625 1 86.81 117 SER A C 1
ATOM 921 O O . SER A 1 117 ? 2.51 29.531 26 1 86.81 117 SER A O 1
ATOM 923 N N . PRO A 1 118 ? 3.625 27.828 26.828 1 89.5 118 PRO A N 1
ATOM 924 C CA . PRO A 1 118 ? 4.828 28.5 26.328 1 89.5 118 PRO A CA 1
ATOM 925 C C . PRO A 1 118 ? 4.828 28.625 24.797 1 89.5 118 PRO A C 1
ATOM 927 O O . PRO A 1 118 ? 5.305 29.625 24.266 1 89.5 118 PRO A O 1
ATOM 930 N N . LEU A 1 119 ? 4.336 27.656 24.156 1 85.31 119 LEU A N 1
ATOM 931 C CA . LEU A 1 119 ? 4.273 27.703 22.703 1 85.31 119 LEU A CA 1
ATOM 932 C C . LEU A 1 119 ? 3.307 28.781 22.219 1 85.31 119 LEU A C 1
ATOM 934 O O . LEU A 1 119 ? 3.652 29.594 21.359 1 85.31 119 LEU A O 1
ATOM 938 N N . VAL A 1 120 ? 2.234 28.891 22.781 1 78.12 120 VAL A N 1
ATOM 939 C CA . VAL A 1 120 ? 1.143 29.734 22.297 1 78.12 120 VAL A CA 1
ATOM 940 C C . VAL A 1 120 ? 1.374 31.172 22.734 1 78.12 120 VAL A C 1
ATOM 942 O O . VAL A 1 120 ? 1.108 32.094 21.969 1 78.12 120 VAL A O 1
ATOM 945 N N . PHE A 1 121 ? 1.945 31.328 23.938 1 79.44 121 PHE A N 1
ATOM 946 C CA . PHE A 1 121 ? 1.967 32.688 24.5 1 79.44 121 PHE A CA 1
ATOM 947 C C . PHE A 1 121 ? 3.359 33.281 24.391 1 79.44 121 PHE A C 1
ATOM 949 O O . PHE A 1 121 ? 3.521 34.5 24.516 1 79.44 121 PHE A O 1
ATOM 956 N N . ARG A 1 122 ? 4.242 32.469 24.109 1 85.62 122 ARG A N 1
ATOM 957 C CA . ARG A 1 122 ? 5.594 33 24.062 1 85.62 122 ARG A CA 1
ATOM 958 C C . ARG A 1 122 ? 6.242 32.75 22.703 1 85.62 122 ARG A C 1
ATOM 960 O O . ARG A 1 122 ? 6.512 33.688 21.938 1 85.62 122 ARG A O 1
ATOM 967 N N . ASP A 1 123 ? 6.328 31.484 22.391 1 85.88 123 ASP A N 1
ATOM 968 C CA . ASP A 1 123 ? 7.121 31.109 21.219 1 85.88 123 ASP A CA 1
ATOM 969 C C . ASP A 1 123 ? 6.473 31.594 19.922 1 85.88 123 ASP A C 1
ATOM 971 O O . ASP A 1 123 ? 7.141 32.188 19.078 1 85.88 123 ASP A O 1
ATOM 975 N N . ILE A 1 124 ? 5.184 31.344 19.766 1 80.88 124 ILE A N 1
ATOM 976 C CA . ILE A 1 124 ? 4.496 31.703 18.531 1 80.88 124 ILE A CA 1
ATOM 977 C C . ILE A 1 124 ? 4.484 33.219 18.375 1 80.88 124 ILE A C 1
ATOM 979 O O . ILE A 1 124 ? 4.859 33.75 17.328 1 80.88 124 ILE A O 1
ATOM 983 N N . PRO A 1 125 ? 4.113 33.969 19.375 1 79.12 125 PRO A N 1
ATOM 984 C CA . PRO A 1 125 ? 4.148 35.438 19.25 1 79.12 125 PRO A CA 1
ATOM 985 C C . PRO A 1 125 ? 5.539 35.969 18.922 1 79.12 125 PRO A C 1
ATOM 987 O O . PRO A 1 125 ? 5.676 36.875 18.094 1 79.12 125 PRO A O 1
ATOM 990 N N . MET A 1 126 ? 6.484 35.375 19.547 1 85.69 126 MET A N 1
ATOM 991 C CA . MET A 1 126 ? 7.859 35.812 19.281 1 85.69 126 MET A CA 1
ATOM 992 C C . MET A 1 126 ? 8.242 35.531 17.828 1 85.69 126 MET A C 1
ATOM 994 O O . MET A 1 126 ? 8.883 36.344 17.188 1 85.69 126 MET A O 1
ATOM 998 N N . LEU A 1 127 ? 7.871 34.406 17.406 1 85.62 127 LEU A N 1
ATOM 999 C CA . LEU A 1 127 ? 8.172 34 16.031 1 85.62 127 LEU A CA 1
ATOM 1000 C C . LEU A 1 127 ? 7.473 34.938 15.039 1 85.62 127 LEU A C 1
ATOM 1002 O O . LEU A 1 127 ? 8.078 35.344 14.055 1 85.62 127 LEU A O 1
ATOM 1006 N N . VAL A 1 128 ? 6.27 35.25 15.219 1 81.62 128 VAL A N 1
ATOM 1007 C CA . VAL A 1 128 ? 5.484 36.094 14.336 1 81.62 128 VAL A CA 1
ATOM 1008 C C . VAL A 1 128 ? 6.078 37.5 14.32 1 81.62 128 VAL A C 1
ATOM 1010 O O . VAL A 1 128 ? 6.188 38.125 13.266 1 81.62 128 VAL A O 1
ATOM 1013 N N . SER A 1 129 ? 6.465 37.938 15.508 1 83 129 SER A N 1
ATOM 1014 C CA . SER A 1 129 ? 7.066 39.281 15.617 1 83 129 SER A CA 1
ATOM 1015 C C . SER A 1 129 ? 8.375 39.344 14.836 1 83 129 SER A C 1
ATOM 1017 O O . SER A 1 129 ? 8.625 40.312 14.125 1 83 129 SER A O 1
ATOM 1019 N N . THR A 1 130 ? 9.148 38.344 15.062 1 88.31 130 THR A N 1
ATOM 1020 C CA . THR A 1 130 ? 10.43 38.281 14.359 1 88.31 130 THR A CA 1
ATOM 1021 C C . THR A 1 130 ? 10.211 38.25 12.852 1 88.31 130 THR A C 1
ATOM 1023 O O . THR A 1 130 ? 10.891 38.969 12.109 1 88.31 130 THR A O 1
ATOM 1026 N N . HIS A 1 131 ? 9.344 37.469 12.391 1 87.81 131 HIS A N 1
ATOM 1027 C CA . HIS A 1 131 ? 9.039 37.375 10.969 1 87.81 131 HIS A CA 1
ATOM 1028 C C . HIS A 1 131 ? 8.516 38.688 10.422 1 87.81 131 HIS A C 1
ATOM 1030 O O . HIS A 1 131 ? 8.859 39.094 9.305 1 87.81 131 HIS A O 1
ATOM 1036 N N . TYR A 1 132 ? 7.738 39.344 11.18 1 84.62 132 TYR A N 1
ATOM 1037 C CA . TYR A 1 132 ? 7.195 40.625 10.758 1 84.62 132 TYR A CA 1
ATOM 1038 C C . TYR A 1 132 ? 8.297 41.656 10.602 1 84.62 132 TYR A C 1
ATOM 1040 O O . TYR A 1 132 ? 8.336 42.375 9.609 1 84.62 132 TYR A O 1
ATOM 1048 N N . THR A 1 133 ? 9.117 41.688 11.609 1 90.75 133 THR A N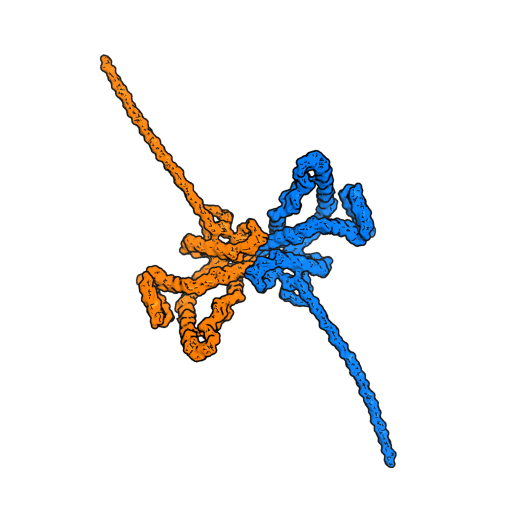 1
ATOM 1049 C CA . THR A 1 133 ? 10.242 42.594 11.578 1 90.75 133 THR A CA 1
ATOM 1050 C C . THR A 1 133 ? 11.141 42.312 10.375 1 90.75 133 THR A C 1
ATOM 1052 O O . THR A 1 133 ? 11.547 43.25 9.664 1 90.75 133 THR A O 1
ATOM 1055 N N . ASP A 1 134 ? 11.414 41.062 10.156 1 90.69 134 ASP A N 1
ATOM 1056 C CA . ASP A 1 134 ? 12.289 40.688 9.055 1 90.69 134 ASP A CA 1
ATOM 1057 C C . ASP A 1 134 ? 11.641 40.969 7.703 1 90.69 134 ASP A C 1
ATOM 1059 O O . ASP A 1 134 ? 12.328 41.312 6.738 1 90.69 134 ASP A O 1
ATOM 1063 N N . TYR A 1 135 ? 10.406 40.812 7.598 1 88.62 135 TYR A N 1
ATOM 1064 C CA . TYR A 1 135 ? 9.672 41.156 6.387 1 88.62 135 TYR A CA 1
ATOM 1065 C C . TYR A 1 135 ? 9.789 42.656 6.082 1 88.62 135 TYR A C 1
ATOM 1067 O O . TYR A 1 135 ? 10.047 43.031 4.938 1 88.62 135 TYR A O 1
ATOM 1075 N N . ARG A 1 136 ? 9.68 43.438 7.117 1 90.5 136 ARG A N 1
ATOM 1076 C CA . ARG A 1 136 ? 9.789 44.875 6.945 1 90.5 136 ARG A CA 1
ATOM 1077 C C . ARG A 1 136 ? 11.203 45.281 6.543 1 90.5 136 ARG A C 1
ATOM 1079 O O . ARG A 1 136 ? 11.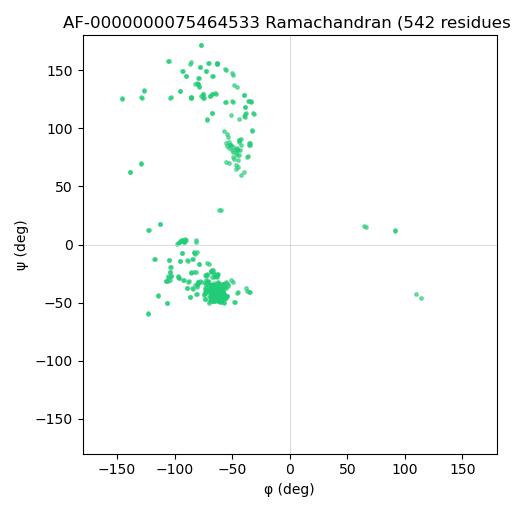391 46.156 5.707 1 90.5 136 ARG A O 1
ATOM 1086 N N . ASN A 1 137 ? 12.102 44.625 7.188 1 90.56 137 ASN A N 1
ATOM 1087 C CA . ASN A 1 137 ? 13.492 44.906 6.836 1 90.56 137 ASN A CA 1
ATOM 1088 C C . ASN A 1 137 ? 13.781 44.531 5.379 1 90.56 137 ASN A C 1
ATOM 1090 O O . ASN A 1 137 ? 14.484 45.25 4.68 1 90.56 137 ASN A O 1
ATOM 1094 N N . ALA A 1 138 ? 13.25 43.406 4.926 1 89.19 138 ALA A N 1
ATOM 1095 C CA . ALA A 1 138 ? 13.414 42.969 3.539 1 89.19 138 ALA A CA 1
ATOM 1096 C C . ALA A 1 138 ? 12.742 43.938 2.576 1 89.19 138 ALA A C 1
ATOM 1098 O O . ALA A 1 138 ? 13.289 44.25 1.512 1 89.19 138 ALA A O 1
ATOM 1099 N N . GLN A 1 139 ? 11.617 44.438 2.951 1 88.25 139 GLN A N 1
ATOM 1100 C CA . GLN A 1 139 ? 10.891 45.438 2.148 1 88.25 139 GLN A CA 1
ATOM 1101 C C . GLN A 1 139 ? 11.688 46.719 2.004 1 88.25 139 GLN A C 1
ATOM 1103 O O . GLN A 1 139 ? 11.734 47.312 0.924 1 88.25 139 GLN A O 1
ATOM 1108 N N . ALA A 1 140 ? 12.289 47.125 3.076 1 87.56 140 ALA A N 1
ATOM 1109 C CA . ALA A 1 140 ? 13.094 48.344 3.074 1 87.56 140 ALA A CA 1
ATOM 1110 C C . ALA A 1 140 ? 14.32 48.188 2.178 1 87.56 140 ALA A C 1
ATOM 1112 O O . ALA A 1 140 ? 14.719 49.125 1.5 1 87.56 140 ALA A O 1
ATOM 1113 N N . LYS A 1 141 ? 14.852 47.031 2.186 1 86.5 141 LYS A N 1
ATOM 1114 C CA . LYS A 1 141 ? 16.047 46.75 1.393 1 86.5 141 LYS A CA 1
ATOM 1115 C C . LYS A 1 141 ? 15.719 46.719 -0.096 1 86.5 141 LYS A C 1
ATOM 1117 O O . LYS A 1 141 ? 16.578 46.969 -0.938 1 86.5 141 LYS A O 1
ATOM 1122 N N . LEU A 1 142 ? 14.555 46.219 -0.398 1 83.31 142 LEU A N 1
ATOM 1123 C CA . LEU A 1 142 ? 14.117 46.156 -1.79 1 83.31 142 LEU A CA 1
ATOM 1124 C C . LEU A 1 142 ? 14.172 47.531 -2.436 1 83.31 142 LEU A C 1
ATOM 1126 O O . LEU A 1 142 ? 14.398 47.656 -3.641 1 83.31 142 LEU A O 1
ATOM 1130 N N . GLN A 1 143 ? 13.938 48.594 -1.665 1 76.38 143 GLN A N 1
ATOM 1131 C CA . GLN A 1 143 ? 13.867 49.969 -2.166 1 76.38 143 GLN A CA 1
ATOM 1132 C C . GLN A 1 143 ? 15.258 50.594 -2.262 1 76.38 143 GLN A C 1
ATOM 1134 O O . GLN A 1 143 ? 15.414 51.688 -2.793 1 76.38 143 GLN A O 1
ATOM 1139 N N . THR A 1 144 ? 16.172 49.969 -1.685 1 72.94 144 THR A N 1
ATOM 1140 C CA . THR A 1 144 ? 17.531 50.5 -1.744 1 72.94 144 THR A CA 1
ATOM 1141 C C . THR A 1 144 ? 18.234 50.031 -3.014 1 72.94 144 THR A C 1
ATOM 1143 O O . THR A 1 144 ? 17.781 49.125 -3.691 1 72.94 144 THR A O 1
ATOM 1146 N N . SER A 1 145 ? 19.297 50.812 -3.449 1 61.31 145 SER A N 1
ATOM 1147 C CA . SER A 1 145 ? 20.125 50.562 -4.625 1 61.31 145 SER A CA 1
ATOM 1148 C C . SER A 1 145 ? 20.656 49.156 -4.629 1 61.31 145 SER A C 1
ATOM 1150 O O . SER A 1 145 ? 20.969 48.594 -5.688 1 61.31 145 SER A O 1
ATOM 1152 N N . TYR A 1 146 ? 20.828 48.719 -3.482 1 53.19 146 TYR A N 1
ATOM 1153 C CA . TYR A 1 146 ? 21.344 47.344 -3.369 1 53.19 146 TYR A CA 1
ATOM 1154 C C . TYR A 1 146 ? 20.391 46.344 -4.008 1 53.19 146 TYR A C 1
ATOM 1156 O O . TYR A 1 146 ? 20.812 45.406 -4.676 1 53.19 146 TYR A O 1
ATOM 1164 N N . ALA A 1 147 ? 19.062 46.5 -3.703 1 55.16 147 ALA A N 1
ATOM 1165 C CA . ALA A 1 147 ? 18.047 45.656 -4.309 1 55.16 147 ALA A CA 1
ATOM 1166 C C . ALA A 1 147 ? 17.75 46.062 -5.746 1 55.16 147 ALA A C 1
ATOM 1168 O O . ALA A 1 147 ? 17.391 45.25 -6.582 1 55.16 147 ALA A O 1
ATOM 1169 N N . SER A 1 148 ? 17.906 47.5 -5.902 1 51.25 148 SER A N 1
ATOM 1170 C CA . SER A 1 148 ? 17.625 48.062 -7.223 1 51.25 148 SER A CA 1
ATOM 1171 C C . SER A 1 148 ? 18.469 47.375 -8.305 1 51.25 148 SER A C 1
ATOM 1173 O O . SER A 1 148 ? 18.156 47.469 -9.492 1 51.25 148 SER A O 1
ATOM 1175 N N . GLY A 1 149 ? 19.578 47.281 -7.973 1 51.72 149 GLY A N 1
ATOM 1176 C CA . GLY A 1 149 ? 20.344 46.75 -9.094 1 51.72 149 GLY A CA 1
ATOM 1177 C C . GLY A 1 149 ? 19.859 45.375 -9.555 1 51.72 149 GLY A C 1
ATOM 1178 O O . GLY A 1 149 ? 20.594 44.656 -10.227 1 51.72 149 GLY A O 1
ATOM 1179 N N . GLY A 1 150 ? 18.516 45.094 -9.375 1 56.62 150 GLY A N 1
ATOM 1180 C CA . GLY A 1 150 ? 17.812 44.125 -10.195 1 56.62 150 GLY A CA 1
ATOM 1181 C C . GLY A 1 150 ? 17.453 42.875 -9.445 1 56.62 150 GLY A C 1
ATOM 1182 O O . GLY A 1 150 ? 16.5 42.188 -9.805 1 56.62 150 GLY A O 1
ATOM 1183 N N . ALA A 1 151 ? 18.375 42.156 -8.477 1 65.5 151 ALA A N 1
ATOM 1184 C CA . ALA A 1 151 ? 18.453 40.719 -8.68 1 65.5 151 ALA A CA 1
ATOM 1185 C C . ALA A 1 151 ? 17.641 39.969 -7.621 1 65.5 151 ALA A C 1
ATOM 1187 O O . ALA A 1 151 ? 16.969 38.969 -7.926 1 65.5 151 ALA A O 1
ATOM 1188 N N . ALA A 1 152 ? 17.5 40.5 -6.367 1 79.75 152 ALA A N 1
ATOM 1189 C CA . ALA A 1 152 ? 16.875 39.562 -5.426 1 79.75 152 ALA A CA 1
ATOM 1190 C C . ALA A 1 152 ? 15.414 39.938 -5.176 1 79.75 152 ALA A C 1
ATOM 1192 O O . ALA A 1 152 ? 15.094 41.125 -5.039 1 79.75 152 ALA A O 1
ATOM 1193 N N . THR A 1 153 ? 14.445 39.188 -5.312 1 87.12 153 THR A N 1
ATOM 1194 C CA . THR A 1 153 ? 13.023 39.375 -5.039 1 87.12 153 THR A CA 1
ATOM 1195 C C . THR A 1 153 ? 12.766 39.406 -3.537 1 87.12 153 THR A C 1
ATOM 1197 O O . THR A 1 153 ? 13.648 39.094 -2.738 1 87.12 153 THR A O 1
ATOM 1200 N N . LEU A 1 154 ? 11.672 40.031 -3.137 1 88.06 154 LEU A N 1
ATOM 1201 C CA . LEU A 1 154 ? 11.297 40.125 -1.729 1 88.06 154 LEU A CA 1
ATOM 1202 C C . LEU A 1 154 ? 11.391 38.781 -1.047 1 88.06 154 LEU A C 1
ATOM 1204 O O . LEU A 1 154 ? 11.969 38.656 0.032 1 88.06 154 LEU A O 1
ATOM 1208 N N . PRO A 1 155 ? 10.781 37.688 -1.659 1 88.5 155 PRO A N 1
ATOM 1209 C CA . PRO A 1 155 ? 10.906 36.375 -1.025 1 88.5 155 PRO A CA 1
ATOM 1210 C C . PRO A 1 155 ? 12.359 35.969 -0.833 1 88.5 155 PRO A C 1
ATOM 1212 O O . PRO A 1 155 ? 12.695 35.344 0.177 1 88.5 155 PRO A O 1
ATOM 1215 N N . GLN A 1 156 ? 13.172 36.281 -1.698 1 89.56 156 GLN A N 1
ATOM 1216 C CA . GLN A 1 156 ? 14.586 35.938 -1.604 1 89.56 156 GLN A CA 1
ATOM 1217 C C . GLN A 1 156 ? 15.266 36.688 -0.469 1 89.56 156 GLN A C 1
ATOM 1219 O O . GLN A 1 156 ? 16.047 36.094 0.289 1 89.56 156 GLN A O 1
ATOM 1224 N N . LEU A 1 157 ? 15 37.938 -0.373 1 88.62 157 LEU A N 1
ATOM 1225 C CA . LEU A 1 157 ? 15.578 38.781 0.682 1 88.62 157 LEU A CA 1
ATOM 1226 C C . LEU A 1 157 ? 15.102 38.312 2.055 1 88.62 157 LEU A C 1
ATOM 1228 O O . LEU A 1 157 ? 15.891 38.25 3 1 88.62 157 LEU A O 1
ATOM 1232 N N . PHE A 1 158 ? 13.797 38.062 2.123 1 90.69 158 PHE A N 1
ATOM 1233 C CA . PHE A 1 158 ? 13.242 37.594 3.379 1 90.69 158 PHE A CA 1
ATOM 1234 C C . PHE A 1 158 ? 13.898 36.25 3.777 1 90.69 158 PHE A C 1
ATOM 1236 O O . PHE A 1 158 ? 14.258 36.062 4.941 1 90.69 158 PHE A O 1
ATOM 1243 N N . HIS A 1 159 ? 13.961 35.344 2.879 1 90.75 159 HIS A N 1
ATOM 1244 C CA . HIS A 1 159 ? 14.547 34.031 3.129 1 90.75 159 HIS A CA 1
ATOM 1245 C C . HIS A 1 159 ? 15.992 34.156 3.6 1 90.75 159 HIS A C 1
ATOM 1247 O O . HIS A 1 159 ? 16.453 33.344 4.41 1 90.75 159 HIS A O 1
ATOM 1253 N N . GLN A 1 160 ? 16.688 35.062 3.17 1 88.81 160 GLN A N 1
ATOM 1254 C CA . GLN A 1 160 ? 18.062 35.281 3.604 1 88.81 160 GLN A CA 1
ATOM 1255 C C . GLN A 1 160 ? 18.109 35.688 5.078 1 88.81 160 GLN A C 1
ATOM 1257 O O . GLN A 1 160 ? 19.062 35.312 5.781 1 88.81 160 GLN A O 1
ATOM 1262 N N . LEU A 1 161 ? 17.125 36.375 5.461 1 88.88 161 LEU A N 1
ATOM 1263 C CA . LEU A 1 161 ? 17.047 36.812 6.852 1 88.88 161 LEU A CA 1
ATOM 1264 C C . LEU A 1 161 ? 16.547 35.688 7.746 1 88.88 161 LEU A C 1
ATOM 1266 O O . LEU A 1 161 ? 16.875 35.625 8.938 1 88.88 161 LEU A O 1
ATOM 1270 N N . GLN A 1 162 ? 15.68 34.844 7.168 1 86.81 162 GLN A N 1
ATOM 1271 C CA . GLN A 1 162 ? 15.062 33.719 7.891 1 86.81 162 GLN A CA 1
ATOM 1272 C C . GLN A 1 162 ? 15.219 32.406 7.125 1 86.81 162 GLN A C 1
ATOM 1274 O O . GLN A 1 162 ? 14.234 31.844 6.664 1 86.81 162 GLN A O 1
ATOM 1279 N N . PRO A 1 163 ? 16.484 32.031 7.129 1 84.62 163 PRO A N 1
ATOM 1280 C CA . PRO A 1 163 ? 16.672 30.766 6.406 1 84.62 163 PRO A CA 1
ATOM 1281 C C . PRO A 1 163 ? 16.047 29.562 7.141 1 84.62 163 PRO A C 1
ATOM 1283 O O . PRO A 1 163 ? 16.109 29.5 8.367 1 84.62 163 PRO A O 1
ATOM 1286 N N . HIS A 1 164 ? 15.305 28.859 6.523 1 82.94 164 HIS A N 1
ATOM 1287 C CA . HIS A 1 164 ? 14.703 27.641 7.059 1 82.94 164 HIS A CA 1
ATOM 1288 C C . HIS A 1 164 ? 14.969 26.438 6.145 1 82.94 164 HIS A C 1
ATOM 1290 O O . HIS A 1 164 ? 14.781 26.531 4.93 1 82.94 164 HIS A O 1
ATOM 1296 N N . MET A 1 165 ? 15.375 25.406 6.715 1 83.88 165 MET A N 1
ATOM 1297 C CA . MET A 1 165 ? 15.781 24.219 5.953 1 83.88 165 MET A CA 1
ATOM 1298 C C . MET A 1 165 ? 14.586 23.594 5.25 1 83.88 165 MET A C 1
ATOM 1300 O O . MET A 1 165 ? 14.734 22.984 4.184 1 83.88 165 MET A O 1
ATOM 1304 N N . ALA A 1 166 ? 13.445 23.828 5.73 1 88.88 166 ALA A N 1
ATOM 1305 C CA . ALA A 1 166 ? 12.266 23.125 5.23 1 88.88 166 ALA A CA 1
ATOM 1306 C C . ALA A 1 166 ? 11.547 23.938 4.164 1 88.88 166 ALA A C 1
ATOM 1308 O O . ALA A 1 166 ? 10.68 23.438 3.453 1 88.88 166 ALA A O 1
ATOM 1309 N N . VAL A 1 167 ? 11.906 25.234 4.062 1 90.25 167 VAL A N 1
ATOM 1310 C CA . VAL A 1 167 ? 11.156 26.109 3.152 1 90.25 167 VAL A CA 1
ATOM 1311 C C . VAL A 1 167 ? 12.117 26.844 2.23 1 90.25 167 VAL A C 1
ATOM 1313 O O . VAL A 1 167 ? 13.062 27.484 2.697 1 90.25 167 VAL A O 1
ATOM 1316 N N . SER A 1 168 ? 11.867 26.719 0.946 1 90 168 SER A N 1
ATOM 1317 C CA . SER A 1 168 ? 12.68 27.438 -0.032 1 90 168 SER A CA 1
ATOM 1318 C C . SER A 1 168 ? 12.281 28.906 -0.109 1 90 168 SER A C 1
ATOM 1320 O O . SER A 1 168 ? 11.273 29.328 0.473 1 90 168 SER A O 1
ATOM 1322 N N . ALA A 1 169 ? 13.055 29.656 -0.815 1 86.81 169 ALA A N 1
ATOM 1323 C CA . ALA A 1 169 ? 12.812 31.094 -0.954 1 86.81 169 ALA A CA 1
ATOM 1324 C C . ALA A 1 169 ? 11.477 31.359 -1.645 1 86.81 169 ALA A C 1
ATOM 1326 O O . ALA A 1 169 ? 10.805 32.344 -1.362 1 86.81 169 ALA A O 1
ATOM 1327 N N . ASP A 1 170 ? 11.047 30.391 -2.441 1 86.25 170 ASP A N 1
ATOM 1328 C CA . ASP A 1 170 ? 9.797 30.562 -3.174 1 86.25 170 ASP A CA 1
ATOM 1329 C C . ASP A 1 170 ? 8.617 30.016 -2.379 1 86.25 170 ASP A C 1
ATOM 1331 O O . ASP A 1 170 ? 7.488 29.984 -2.875 1 86.25 170 ASP A O 1
ATOM 1335 N N . GLY A 1 171 ? 8.906 29.562 -1.227 1 86.69 171 GLY A N 1
ATOM 1336 C CA . GLY A 1 171 ? 7.832 29.172 -0.331 1 86.69 171 GLY A CA 1
ATOM 1337 C C . GLY A 1 171 ? 7.457 27.703 -0.455 1 86.69 171 GLY A C 1
ATOM 1338 O O . GLY A 1 171 ? 6.438 27.266 0.083 1 86.69 171 GLY A O 1
ATOM 1339 N N . LYS A 1 172 ? 8.273 26.984 -1.132 1 88.75 172 LYS A N 1
ATOM 1340 C CA . LYS A 1 172 ? 7.996 25.562 -1.294 1 88.75 172 LYS A CA 1
ATOM 1341 C C . LYS A 1 172 ? 8.539 24.75 -0.117 1 88.75 172 LYS A C 1
ATOM 1343 O O . LYS A 1 172 ? 9.688 24.938 0.294 1 88.75 172 LYS A O 1
ATOM 1348 N N . VAL A 1 173 ? 7.688 23.984 0.461 1 90.81 173 VAL A N 1
ATOM 1349 C CA . VAL A 1 173 ? 8.102 23.141 1.58 1 90.81 173 VAL A CA 1
ATOM 1350 C C . VAL A 1 173 ? 8.805 21.891 1.056 1 90.81 173 VAL A C 1
ATOM 1352 O O . VAL A 1 173 ? 8.336 21.25 0.107 1 90.81 173 VAL A O 1
ATOM 1355 N N . ASP A 1 174 ? 9.852 21.562 1.741 1 91.88 174 ASP A N 1
ATOM 1356 C CA . ASP A 1 174 ? 10.664 20.422 1.358 1 91.88 174 ASP A CA 1
ATOM 1357 C C . ASP A 1 174 ? 9.969 19.109 1.729 1 91.88 174 ASP A C 1
ATOM 1359 O O . ASP A 1 174 ? 9.672 18.875 2.9 1 91.88 174 ASP A O 1
ATOM 1363 N N . GLU A 1 175 ? 9.852 18.312 0.753 1 91.12 175 GLU A N 1
ATOM 1364 C CA . GLU A 1 175 ? 9.164 17.047 0.957 1 91.12 175 GLU A CA 1
ATOM 1365 C C . GLU A 1 175 ? 9.93 16.156 1.933 1 91.12 175 GLU A C 1
ATOM 1367 O O . GLU A 1 175 ? 9.32 15.422 2.725 1 91.12 175 GLU A O 1
ATOM 1372 N N . ALA A 1 176 ? 11.266 16.172 1.828 1 90.94 176 ALA A N 1
ATOM 1373 C CA . ALA A 1 176 ? 12.094 15.359 2.725 1 90.94 176 ALA A CA 1
ATOM 1374 C C . ALA A 1 176 ? 11.883 15.766 4.18 1 90.94 176 ALA A C 1
ATOM 1376 O O . ALA A 1 176 ? 11.93 14.922 5.078 1 90.94 176 ALA A O 1
ATOM 1377 N N . TYR A 1 177 ? 11.688 17.016 4.344 1 93.38 177 TYR A N 1
ATOM 1378 C CA . TYR A 1 177 ? 11.43 17.516 5.691 1 93.38 177 TYR A CA 1
ATOM 1379 C C . TYR A 1 177 ? 10.086 17 6.207 1 93.38 177 TYR A C 1
ATOM 1381 O O . TYR A 1 177 ? 9.984 16.562 7.352 1 93.38 177 TYR A O 1
ATOM 1389 N N . ILE A 1 178 ? 9.078 17.078 5.371 1 93.12 178 ILE A N 1
ATOM 1390 C CA . ILE A 1 178 ? 7.758 16.594 5.738 1 93.12 178 ILE A CA 1
ATOM 1391 C C . ILE A 1 178 ? 7.832 15.094 6.035 1 93.12 178 ILE A C 1
ATOM 1393 O O . ILE A 1 178 ? 7.27 14.625 7.031 1 93.12 178 ILE A O 1
ATOM 1397 N N . ARG A 1 179 ? 8.516 14.391 5.246 1 94.12 179 ARG A N 1
ATOM 1398 C CA . ARG A 1 179 ? 8.672 12.945 5.406 1 94.12 179 ARG A CA 1
ATOM 1399 C C . ARG A 1 179 ? 9.352 12.609 6.727 1 94.12 179 ARG A C 1
ATOM 1401 O O . ARG A 1 179 ? 8.906 11.719 7.449 1 94.12 179 ARG A O 1
ATOM 1408 N N . GLN A 1 180 ? 10.422 13.312 6.988 1 94.12 180 GLN A N 1
ATOM 1409 C CA . GLN A 1 180 ? 11.133 13.078 8.242 1 94.12 180 GLN A CA 1
ATOM 1410 C C . GLN A 1 180 ? 10.234 13.359 9.445 1 94.12 180 GLN A C 1
ATOM 1412 O O . GLN A 1 180 ? 10.234 12.609 10.414 1 94.12 180 GLN A O 1
ATOM 1417 N N . ALA A 1 181 ? 9.547 14.445 9.375 1 94.56 181 ALA A N 1
ATOM 1418 C CA . ALA A 1 181 ? 8.625 14.797 10.453 1 94.56 181 ALA A CA 1
ATOM 1419 C C . ALA A 1 181 ? 7.566 13.719 10.648 1 94.56 181 ALA A C 1
ATOM 1421 O O . ALA A 1 181 ? 7.262 13.344 11.781 1 94.56 181 ALA A O 1
ATOM 1422 N N . LEU A 1 182 ? 7.043 13.234 9.555 1 95.25 182 LEU A N 1
ATOM 1423 C CA . LEU A 1 182 ? 5.996 12.227 9.633 1 95.25 182 LEU A CA 1
ATOM 1424 C C . LEU A 1 182 ? 6.57 10.883 10.086 1 95.25 182 LEU A C 1
ATOM 1426 O O . LEU A 1 182 ? 5.895 10.117 10.781 1 95.25 182 LEU A O 1
ATOM 1430 N N . ASP A 1 183 ? 7.812 10.594 9.75 1 94.88 183 ASP A N 1
ATOM 1431 C CA . ASP A 1 183 ? 8.484 9.406 10.281 1 94.88 183 ASP A CA 1
ATOM 1432 C C . ASP A 1 183 ? 8.547 9.453 11.805 1 94.88 183 ASP A C 1
ATOM 1434 O O . ASP A 1 183 ? 8.336 8.438 12.469 1 94.88 183 ASP A O 1
ATOM 1438 N N . ASP A 1 184 ? 8.844 10.578 12.289 1 96.25 184 ASP A N 1
ATOM 1439 C CA . ASP A 1 184 ? 8.914 10.758 13.734 1 96.25 184 ASP A CA 1
ATOM 1440 C C . ASP A 1 184 ? 7.539 10.602 14.375 1 96.25 184 ASP A C 1
ATOM 1442 O O . ASP A 1 184 ? 7.414 10.016 15.453 1 96.25 184 ASP A O 1
ATOM 1446 N N . VAL A 1 185 ? 6.57 11.141 13.734 1 96.06 185 VAL A N 1
ATOM 1447 C CA . VAL A 1 185 ? 5.203 11.031 14.227 1 96.06 185 VAL A CA 1
ATOM 1448 C C . VAL A 1 185 ? 4.785 9.562 14.273 1 96.06 185 VAL A C 1
ATOM 1450 O O . VAL A 1 185 ? 4.215 9.102 15.266 1 96.06 185 VAL A O 1
ATOM 1453 N N . LEU A 1 186 ? 5.023 8.82 13.227 1 97 186 LEU A N 1
ATOM 1454 C CA . LEU A 1 186 ? 4.641 7.414 13.148 1 97 186 LEU A CA 1
ATOM 1455 C C . LEU A 1 186 ? 5.367 6.594 14.211 1 97 186 LEU A C 1
ATOM 1457 O O . LEU A 1 186 ? 4.773 5.715 14.836 1 97 186 LEU A O 1
ATOM 1461 N N . ARG A 1 187 ? 6.602 6.91 14.438 1 96.25 187 ARG A N 1
ATOM 1462 C CA . ARG A 1 187 ? 7.395 6.215 15.438 1 96.25 187 ARG A CA 1
ATOM 1463 C C . ARG A 1 187 ? 6.805 6.406 16.828 1 96.25 187 ARG A C 1
ATOM 1465 O O . ARG A 1 187 ? 6.809 5.484 17.656 1 96.25 187 ARG A O 1
ATOM 1472 N N . THR A 1 188 ? 6.227 7.551 17.031 1 94.88 188 THR A N 1
ATOM 1473 C CA . THR A 1 188 ? 5.734 7.91 18.359 1 94.88 188 THR A CA 1
ATOM 1474 C C . THR A 1 188 ? 4.27 7.5 18.516 1 94.88 188 THR A C 1
ATOM 1476 O O . THR A 1 188 ? 3.846 7.113 19.609 1 94.88 188 THR A O 1
ATOM 1479 N N . CYS A 1 189 ? 3.492 7.488 17.422 1 96 189 CYS A N 1
ATOM 1480 C CA . CYS A 1 189 ? 2.043 7.406 17.547 1 96 189 CYS A CA 1
ATOM 1481 C C . CYS A 1 189 ? 1.537 6.02 17.172 1 96 189 CYS A C 1
ATOM 1483 O O . CYS A 1 189 ? 0.477 5.59 17.625 1 96 189 CYS A O 1
ATOM 1485 N N . LEU A 1 190 ? 2.18 5.301 16.328 1 95.19 190 LEU A N 1
ATOM 1486 C CA . LEU A 1 190 ? 1.688 3.996 15.898 1 95.19 190 LEU A CA 1
ATOM 1487 C C . LEU A 1 190 ? 1.977 2.932 16.953 1 95.19 190 LEU A C 1
ATOM 1489 O O . LEU A 1 190 ? 3.061 2.91 17.531 1 95.19 190 LEU A O 1
ATOM 1493 N N . PRO A 1 191 ? 1.008 2.123 17.188 1 92.88 191 PRO A N 1
ATOM 1494 C CA . PRO A 1 191 ? 1.323 0.957 18.016 1 92.88 191 PRO A CA 1
ATOM 1495 C C . PRO A 1 191 ? 2.34 0.025 17.359 1 92.88 191 PRO A C 1
ATOM 1497 O O . PRO A 1 191 ? 2.471 0.014 16.141 1 92.88 191 PRO A O 1
ATOM 1500 N N . PRO A 1 192 ? 3.023 -0.723 18.125 1 92.06 192 PRO A N 1
ATOM 1501 C CA . PRO A 1 192 ? 4.051 -1.617 17.594 1 92.06 192 PRO A CA 1
ATOM 1502 C C . PRO A 1 192 ? 3.52 -2.541 16.5 1 92.06 192 PRO A C 1
ATOM 1504 O O . PRO A 1 192 ? 4.207 -2.793 15.508 1 92.06 192 PRO A O 1
ATOM 1507 N N . ALA A 1 193 ? 2.334 -2.965 16.609 1 89.88 193 ALA A N 1
ATOM 1508 C CA . ALA A 1 193 ? 1.733 -3.885 15.648 1 89.88 193 ALA A CA 1
ATOM 1509 C C . ALA A 1 193 ? 1.629 -3.246 14.266 1 89.88 193 ALA A C 1
ATOM 1511 O O . ALA A 1 193 ? 1.659 -3.943 13.25 1 89.88 193 ALA A O 1
ATOM 1512 N N . ASP A 1 194 ? 1.569 -1.917 14.312 1 91.56 194 ASP A N 1
ATOM 1513 C CA . ASP A 1 194 ? 1.416 -1.207 13.047 1 91.56 194 ASP A CA 1
ATOM 1514 C C . ASP A 1 194 ? 2.732 -0.565 12.609 1 91.56 194 ASP A C 1
ATOM 1516 O O . ASP A 1 194 ? 2.92 -0.255 11.43 1 91.56 194 ASP A O 1
ATOM 1520 N N . TYR A 1 195 ? 3.623 -0.406 13.57 1 93.62 195 TYR A N 1
ATOM 1521 C CA . TYR A 1 195 ? 4.883 0.252 13.242 1 93.62 195 TYR A CA 1
ATOM 1522 C C . TYR A 1 195 ? 5.914 -0.757 12.75 1 93.62 195 TYR A C 1
ATOM 1524 O O . TYR A 1 195 ? 6.715 -0.453 11.859 1 93.62 195 TYR A O 1
ATOM 1532 N N . GLU A 1 196 ? 5.906 -1.937 13.195 1 91.38 196 GLU A N 1
ATOM 1533 C CA . GLU A 1 196 ? 6.949 -2.926 12.953 1 91.38 196 GLU A CA 1
ATOM 1534 C C . GLU A 1 196 ? 6.891 -3.449 11.516 1 91.38 196 GLU A C 1
ATOM 1536 O O . GLU A 1 196 ? 7.93 -3.633 10.875 1 91.38 196 GLU A O 1
ATOM 1541 N N . PRO A 1 197 ? 5.652 -3.691 11.047 1 93.25 197 PRO A N 1
ATOM 1542 C CA . PRO A 1 197 ? 5.617 -4.09 9.641 1 93.25 197 PRO A CA 1
ATOM 1543 C C . PRO A 1 197 ? 6.023 -2.957 8.703 1 93.25 197 PRO A C 1
ATOM 1545 O O . PRO A 1 197 ? 5.258 -2.01 8.5 1 93.25 197 PRO A O 1
ATOM 1548 N N . GLU A 1 198 ? 7.121 -3.148 8.078 1 92.62 198 GLU A N 1
ATOM 1549 C CA . GLU A 1 198 ? 7.746 -2.078 7.309 1 92.62 198 GLU A CA 1
ATOM 1550 C C . GLU A 1 198 ? 6.883 -1.688 6.109 1 92.62 198 GLU A C 1
ATOM 1552 O O . GLU A 1 198 ? 6.781 -0.508 5.77 1 92.62 198 GLU A O 1
ATOM 1557 N N . THR A 1 199 ? 6.336 -2.645 5.484 1 93.38 199 THR A N 1
ATOM 1558 C CA . THR A 1 199 ? 5.512 -2.363 4.316 1 93.38 199 THR A CA 1
ATOM 1559 C C . THR A 1 199 ? 4.363 -1.427 4.672 1 93.38 199 THR A C 1
ATOM 1561 O O . THR A 1 199 ? 4.086 -0.467 3.951 1 93.38 199 THR A O 1
ATOM 1564 N N . GLU A 1 200 ? 3.75 -1.695 5.789 1 94.69 200 GLU A N 1
ATOM 1565 C CA . GLU A 1 200 ? 2.67 -0.826 6.246 1 94.69 200 GLU A CA 1
ATOM 1566 C C . GLU A 1 200 ? 3.193 0.56 6.609 1 94.69 200 GLU A C 1
ATOM 1568 O O . GLU A 1 200 ? 2.605 1.573 6.227 1 94.69 200 GLU A O 1
ATOM 1573 N N . ARG A 1 201 ? 4.211 0.587 7.344 1 95.06 201 ARG A N 1
ATOM 1574 C CA . ARG A 1 201 ? 4.785 1.85 7.793 1 95.06 201 ARG A CA 1
ATOM 1575 C C . ARG A 1 201 ? 5.113 2.756 6.609 1 95.06 201 ARG A C 1
ATOM 1577 O O . ARG A 1 201 ? 4.773 3.941 6.617 1 95.06 201 ARG A O 1
ATOM 1584 N N . TYR A 1 202 ? 5.719 2.143 5.582 1 94.56 202 TYR A N 1
ATOM 1585 C CA . TYR A 1 202 ? 6.156 2.943 4.441 1 94.56 202 TYR A CA 1
ATOM 1586 C C . TYR A 1 202 ? 4.961 3.42 3.623 1 94.56 202 TYR A C 1
ATOM 1588 O O . TYR A 1 202 ? 4.938 4.562 3.156 1 94.56 202 TYR A O 1
ATOM 1596 N N . ILE A 1 203 ? 4.016 2.604 3.469 1 93.06 203 ILE A N 1
ATOM 1597 C CA . ILE A 1 203 ? 2.848 2.996 2.689 1 93.06 203 ILE A CA 1
ATOM 1598 C C . ILE A 1 203 ? 2.07 4.078 3.434 1 93.06 203 ILE A C 1
ATOM 1600 O O . ILE A 1 203 ? 1.629 5.059 2.832 1 93.06 203 ILE A O 1
ATOM 1604 N N . VAL A 1 204 ? 1.85 3.945 4.695 1 95.25 204 VAL A N 1
ATOM 1605 C CA . VAL A 1 204 ? 1.129 4.922 5.504 1 95.25 204 VAL A CA 1
ATOM 1606 C C . VAL A 1 204 ? 1.894 6.242 5.523 1 95.25 204 VAL A C 1
ATOM 1608 O O . VAL A 1 204 ? 1.299 7.312 5.375 1 95.25 204 VAL A O 1
ATOM 1611 N N . ARG A 1 205 ? 3.17 6.152 5.691 1 96.06 205 ARG A N 1
ATOM 1612 C CA . ARG A 1 205 ? 4 7.352 5.695 1 96.06 205 ARG A CA 1
ATOM 1613 C C . ARG A 1 205 ? 3.83 8.141 4.402 1 96.06 205 ARG A C 1
ATOM 1615 O O . ARG A 1 205 ? 3.572 9.344 4.434 1 96.06 205 ARG A O 1
ATOM 1622 N N . GLU A 1 206 ? 3.941 7.441 3.291 1 94.81 206 GLU A N 1
ATOM 1623 C CA . GLU A 1 206 ? 3.896 8.125 2.004 1 94.81 206 GLU A CA 1
ATOM 1624 C C . GLU A 1 206 ? 2.5 8.672 1.718 1 94.81 206 GLU A C 1
ATOM 1626 O O . GLU A 1 206 ? 2.357 9.734 1.108 1 94.81 206 GLU A O 1
ATOM 1631 N N . ILE A 1 207 ? 1.509 7.949 2.162 1 94.38 207 ILE A N 1
ATOM 1632 C CA . ILE A 1 207 ? 0.147 8.461 2.047 1 94.38 207 ILE A CA 1
ATOM 1633 C C . ILE A 1 207 ? 0.013 9.758 2.844 1 94.38 207 ILE A C 1
ATOM 1635 O O . ILE A 1 207 ? -0.507 10.75 2.338 1 94.38 207 ILE A O 1
ATOM 1639 N N . LEU A 1 208 ? 0.479 9.773 4.016 1 95.94 208 LEU A N 1
ATOM 1640 C CA . LEU A 1 208 ? 0.381 10.945 4.875 1 95.94 208 LEU A CA 1
ATOM 1641 C C . LEU A 1 208 ? 1.203 12.102 4.309 1 95.94 208 LEU A C 1
ATOM 1643 O O . LEU A 1 208 ? 0.784 13.258 4.379 1 95.94 208 LEU A O 1
ATOM 1647 N N . VAL A 1 209 ? 2.371 11.758 3.764 1 95.44 209 VAL A N 1
ATOM 1648 C CA . VAL A 1 209 ? 3.203 12.781 3.143 1 95.44 209 VAL A CA 1
ATOM 1649 C C . VAL A 1 209 ? 2.436 13.453 2.006 1 95.44 209 VAL A C 1
ATOM 1651 O O . VAL A 1 209 ? 2.41 14.688 1.909 1 95.44 209 VAL A O 1
ATOM 1654 N N . ASP A 1 210 ? 1.768 12.68 1.239 1 93.56 210 ASP A N 1
ATOM 1655 C CA . ASP A 1 210 ? 0.999 13.211 0.118 1 93.56 210 ASP A CA 1
ATOM 1656 C C . ASP A 1 210 ? -0.171 14.062 0.608 1 93.56 210 ASP A C 1
ATOM 1658 O O . ASP A 1 210 ? -0.451 15.125 0.048 1 93.56 210 ASP A O 1
ATOM 1662 N N . VAL A 1 211 ? -0.813 13.609 1.586 1 92.69 211 VAL A N 1
ATOM 1663 C CA . VAL A 1 211 ? -1.957 14.328 2.139 1 92.69 211 VAL A CA 1
ATOM 1664 C C . VAL A 1 211 ? -1.498 15.664 2.719 1 92.69 211 VAL A C 1
ATOM 1666 O O . VAL A 1 211 ? -2.121 16.703 2.479 1 92.69 211 VAL A O 1
ATOM 1669 N N . VAL A 1 212 ? -0.433 15.633 3.43 1 93.81 212 VAL A N 1
ATOM 1670 C CA . VAL A 1 212 ? 0.073 16.844 4.074 1 93.81 212 VAL A CA 1
ATOM 1671 C C . VAL A 1 212 ? 0.586 17.812 3.018 1 93.81 212 VAL A C 1
ATOM 1673 O O . VAL A 1 212 ? 0.218 19 3.02 1 93.81 212 VAL A O 1
ATOM 1676 N N . GLN A 1 213 ? 1.322 17.312 2.139 1 92.25 213 GLN A N 1
ATOM 1677 C CA . GLN A 1 213 ? 1.938 18.156 1.112 1 92.25 213 GLN A CA 1
ATOM 1678 C C . GLN A 1 213 ? 0.891 18.688 0.137 1 92.25 213 GLN A C 1
ATOM 1680 O O . GLN A 1 213 ? 0.958 19.844 -0.281 1 92.25 213 GLN A O 1
ATOM 1685 N N . GLY A 1 214 ? -0.016 17.891 -0.225 1 88.62 214 GLY A N 1
ATOM 1686 C CA . GLY A 1 214 ? -0.967 18.25 -1.26 1 88.62 214 GLY A CA 1
ATOM 1687 C C . GLY A 1 214 ? -2.285 18.766 -0.706 1 88.62 214 GLY A C 1
ATOM 1688 O O . GLY A 1 214 ? -2.98 19.547 -1.356 1 88.62 214 GLY A O 1
ATOM 1689 N N . GLY A 1 215 ? -2.611 18.328 0.448 1 86.75 215 GLY A N 1
ATOM 1690 C CA . GLY A 1 215 ? -3.939 18.625 0.967 1 86.75 215 GLY A CA 1
ATOM 1691 C C . GLY A 1 215 ? -3.934 19.641 2.092 1 86.75 215 GLY A C 1
ATOM 1692 O O . GLY A 1 215 ? -4.867 20.438 2.225 1 86.75 215 GLY A O 1
ATOM 1693 N N . ILE A 1 216 ? -2.932 19.672 2.844 1 90.25 216 ILE A N 1
ATOM 1694 C CA . ILE A 1 216 ? -2.963 20.469 4.062 1 90.25 216 ILE A CA 1
ATOM 1695 C C . ILE A 1 216 ? -2.105 21.719 3.885 1 90.25 216 ILE A C 1
ATOM 1697 O O . ILE A 1 216 ? -2.596 22.844 4.027 1 90.25 216 ILE A O 1
ATOM 1701 N N . VAL A 1 217 ? -0.888 21.578 3.439 1 90.44 217 VAL A N 1
ATOM 1702 C CA . VAL A 1 217 ? 0.079 22.672 3.377 1 90.44 217 VAL A CA 1
ATOM 1703 C C . VAL A 1 217 ? -0.448 23.781 2.463 1 90.44 217 VAL A C 1
ATOM 1705 O O . VAL A 1 217 ? -0.486 24.938 2.852 1 90.44 217 VAL A O 1
ATOM 1708 N N . PRO A 1 218 ? -0.962 23.453 1.333 1 86.75 218 PRO A N 1
ATOM 1709 C CA . PRO A 1 218 ? -1.463 24.516 0.461 1 86.75 218 PRO A CA 1
ATOM 1710 C C . PRO A 1 218 ? -2.643 25.281 1.07 1 86.75 218 PRO A C 1
ATOM 1712 O O . PRO A 1 218 ? -2.842 26.453 0.775 1 86.75 218 PRO A O 1
ATOM 1715 N N . LYS A 1 219 ? -3.389 24.703 1.893 1 86.06 219 LYS A N 1
ATOM 1716 C CA . LYS A 1 219 ? -4.543 25.344 2.518 1 86.06 219 LYS A CA 1
ATOM 1717 C C . LYS A 1 219 ? -4.117 26.219 3.688 1 86.06 219 LYS A C 1
ATOM 1719 O O . LYS A 1 219 ? -4.551 27.359 3.799 1 86.06 219 LYS A O 1
ATOM 1724 N N . VAL A 1 220 ? -3.229 25.766 4.488 1 85.75 220 VAL A N 1
ATOM 1725 C CA . VAL A 1 220 ? -2.885 26.453 5.723 1 85.75 220 VAL A CA 1
ATOM 1726 C C . VAL A 1 220 ? -1.961 27.641 5.41 1 85.75 220 VAL A C 1
ATOM 1728 O O . VAL A 1 220 ? -1.781 28.531 6.242 1 85.75 220 VAL A O 1
ATOM 1731 N N . THR A 1 221 ? -1.369 27.656 4.246 1 85.81 221 THR A N 1
ATOM 1732 C CA . THR A 1 221 ? -0.467 28.734 3.875 1 85.81 221 THR A CA 1
ATOM 1733 C C . THR A 1 221 ? -1.214 29.812 3.105 1 85.81 221 THR A C 1
ATOM 1735 O O . THR A 1 221 ? -0.63 30.844 2.738 1 85.81 221 THR A O 1
ATOM 1738 N N . GLN A 1 222 ? -2.512 29.625 2.992 1 82.56 222 GLN A N 1
ATOM 1739 C CA . GLN A 1 222 ? -3.309 30.641 2.295 1 82.56 222 GLN A CA 1
ATOM 1740 C C . GLN A 1 222 ? -3.594 31.828 3.195 1 82.56 222 GLN A C 1
ATOM 1742 O O . GLN A 1 222 ? -3.83 31.672 4.395 1 82.56 222 GLN A O 1
ATOM 1747 N N . PRO A 1 223 ? -3.582 33.031 2.547 1 84.44 223 PRO A N 1
ATOM 1748 C CA . PRO A 1 223 ? -3.828 34.25 3.346 1 84.44 223 PRO A CA 1
ATOM 1749 C C . PRO A 1 223 ? -5.16 34.188 4.094 1 84.44 223 PRO A C 1
ATOM 1751 O O . PRO A 1 223 ? -5.23 34.594 5.258 1 84.44 223 PRO A O 1
ATOM 1754 N N . TRP A 1 224 ? -6.137 33.75 3.4 1 77.88 224 TRP A N 1
ATOM 1755 C CA . TRP A 1 224 ? -7.453 33.719 4.027 1 77.88 224 TRP A CA 1
ATOM 1756 C C . TRP A 1 224 ? -7.457 32.812 5.254 1 77.88 224 TRP A C 1
ATOM 1758 O O . TRP A 1 224 ? -8.109 33.094 6.254 1 77.88 224 TRP A O 1
ATOM 1768 N N . PHE A 1 225 ? -6.801 31.734 5.207 1 80.56 225 PHE A N 1
ATOM 1769 C CA . PHE A 1 225 ? -6.738 30.781 6.316 1 80.56 225 PHE A CA 1
ATOM 1770 C C . PHE A 1 225 ? -6.02 31.391 7.512 1 80.56 225 PHE A C 1
ATOM 1772 O O . PHE A 1 225 ? -6.473 31.266 8.648 1 80.56 225 PHE A O 1
ATOM 177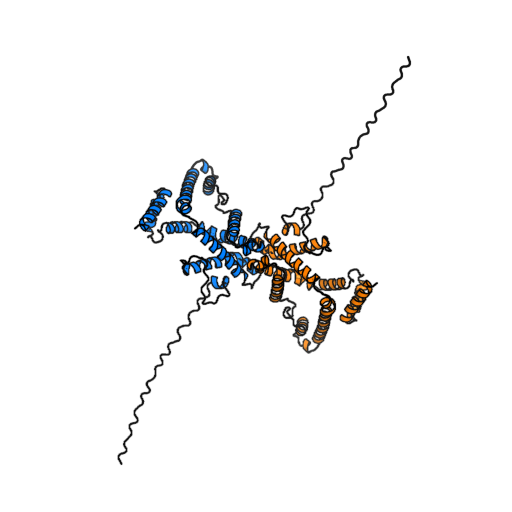9 N N . ILE A 1 226 ? -4.945 31.953 7.281 1 77.12 226 ILE A N 1
ATOM 1780 C CA . ILE A 1 226 ? -4.16 32.594 8.328 1 77.12 226 ILE A CA 1
ATOM 1781 C C . ILE A 1 226 ? -4.969 33.719 8.969 1 77.12 226 ILE A C 1
ATOM 1783 O O . ILE A 1 226 ? -5.039 33.844 10.195 1 77.12 226 ILE A O 1
ATOM 1787 N N . HIS A 1 227 ? -5.566 34.5 8.078 1 76.31 227 HIS A N 1
ATOM 1788 C CA . HIS A 1 227 ? -6.398 35.594 8.562 1 76.31 227 HIS A CA 1
ATOM 1789 C C . HIS A 1 227 ? -7.539 35.094 9.438 1 76.31 227 HIS A C 1
ATOM 1791 O O . HIS A 1 227 ? -7.789 35.625 10.516 1 76.31 227 HIS A O 1
ATOM 1797 N N . ARG A 1 228 ? -8.164 34.094 8.984 1 75.38 228 ARG A N 1
ATOM 1798 C CA . ARG A 1 228 ? -9.266 33.5 9.742 1 75.38 228 ARG A CA 1
ATOM 1799 C C . ARG A 1 228 ? -8.781 32.969 11.07 1 75.38 228 ARG A C 1
ATOM 1801 O O . ARG A 1 228 ? -9.461 33.094 12.094 1 75.38 228 ARG A O 1
ATOM 1808 N N . THR A 1 229 ? -7.719 32.344 11.086 1 75.56 229 THR A N 1
ATOM 1809 C CA . THR A 1 229 ? -7.145 31.766 12.297 1 75.56 229 THR A CA 1
ATOM 1810 C C . THR A 1 229 ? -6.812 32.844 13.312 1 75.56 229 THR A C 1
ATOM 1812 O O . THR A 1 229 ? -7.086 32.719 14.5 1 75.56 229 THR A O 1
ATOM 1815 N N . ILE A 1 230 ? -6.281 33.844 12.82 1 70.62 230 ILE A N 1
ATOM 1816 C CA . ILE A 1 230 ? -5.926 34.969 13.68 1 70.62 230 ILE A CA 1
ATOM 1817 C C . ILE A 1 230 ? -7.191 35.594 14.281 1 70.62 230 ILE A C 1
ATOM 1819 O O . ILE A 1 230 ? -7.258 35.812 15.492 1 70.62 230 ILE A O 1
ATOM 1823 N N . LEU A 1 231 ? -8.156 35.75 13.414 1 70.44 231 LEU A N 1
ATOM 1824 C CA . LEU A 1 231 ? -9.414 36.344 13.875 1 70.44 231 LEU A CA 1
ATOM 1825 C C . LEU A 1 231 ? -10.078 35.438 14.914 1 70.44 231 LEU A C 1
ATOM 1827 O O . LEU A 1 231 ? -10.602 35.938 15.914 1 70.44 231 LEU A O 1
ATOM 1831 N N . THR A 1 232 ? -10.055 34.219 14.648 1 68.5 232 THR A N 1
ATOM 1832 C CA . THR A 1 232 ? -10.664 33.25 15.555 1 68.5 232 THR A CA 1
ATOM 1833 C C . THR A 1 232 ? -9.938 33.25 16.891 1 68.5 232 THR A C 1
ATOM 1835 O O . THR A 1 232 ? -10.57 33.25 17.953 1 68.5 232 THR A O 1
ATOM 1838 N N . LEU A 1 233 ? -8.656 33.219 16.844 1 65.19 233 LEU A N 1
ATOM 1839 C CA . LEU A 1 233 ? -7.844 33.156 18.047 1 65.19 233 LEU A CA 1
ATOM 1840 C C . LEU A 1 233 ? -8 34.438 18.875 1 65.19 233 LEU A C 1
ATOM 1842 O O . LEU A 1 233 ? -7.922 34.375 20.109 1 65.19 233 LEU A O 1
ATOM 1846 N N . LEU A 1 234 ? -8.297 35.438 18.141 1 64.75 234 LEU A N 1
ATOM 1847 C CA . LEU A 1 234 ? -8.469 36.719 18.828 1 64.75 234 LEU A CA 1
ATOM 1848 C C . LEU A 1 234 ? -9.93 36.906 19.234 1 64.75 234 LEU A C 1
ATOM 1850 O O . LEU A 1 234 ? -10.258 37.875 19.906 1 64.75 234 LEU A O 1
ATOM 1854 N N . GLY A 1 235 ? -10.719 35.844 18.984 1 62.12 235 GLY A N 1
ATOM 1855 C CA . GLY A 1 235 ? -12.133 35.969 19.312 1 62.12 235 GLY A CA 1
ATOM 1856 C C . GLY A 1 235 ? -12.852 37.031 18.484 1 62.12 235 GLY A C 1
ATOM 1857 O O . GLY A 1 235 ? -13.836 37.594 18.938 1 62.12 235 GLY A O 1
ATOM 1858 N N . LEU A 1 236 ? -12.328 37.438 17.5 1 60.69 236 LEU A N 1
ATOM 1859 C CA . LEU A 1 236 ? -12.852 38.531 16.688 1 60.69 236 LEU A CA 1
ATOM 1860 C C . LEU A 1 236 ? -13.688 38 15.531 1 60.69 236 LEU A C 1
ATOM 1862 O O . LEU A 1 236 ? -14.117 38.75 14.672 1 60.69 236 LEU A O 1
ATOM 1866 N N . GLU A 1 237 ? -13.859 36.688 15.477 1 57.22 237 GLU A N 1
ATOM 1867 C CA . GLU A 1 237 ? -14.562 36.125 14.328 1 57.22 237 GLU A CA 1
ATOM 1868 C C . GLU A 1 237 ? -15.945 36.75 14.156 1 57.22 237 GLU A C 1
ATOM 1870 O O . GLU A 1 237 ? -16.406 36.938 13.031 1 57.22 237 GLU A O 1
ATOM 1875 N N . LYS A 1 238 ? -16.75 36.906 15.195 1 55.5 238 LYS A N 1
ATOM 1876 C CA . LYS A 1 238 ? -18.125 37.406 15.148 1 55.5 238 LYS A CA 1
ATOM 1877 C C . LYS A 1 238 ? -18.141 38.938 15.07 1 55.5 238 LYS A C 1
ATOM 1879 O O . LYS A 1 238 ? -19.219 39.562 15.039 1 55.5 238 LYS A O 1
ATOM 1884 N N . ARG A 1 239 ? -17.047 39.594 15.18 1 52.06 239 ARG A N 1
ATOM 1885 C CA . ARG A 1 239 ? -17.188 41.062 15.258 1 52.06 239 ARG A CA 1
ATOM 1886 C C . ARG A 1 239 ? -17.344 41.656 13.867 1 52.06 239 ARG A C 1
ATOM 1888 O O . ARG A 1 239 ? -16.844 41.125 12.883 1 52.06 239 ARG A O 1
ATOM 1895 N N . LYS A 1 240 ? -18.219 42.594 13.742 1 54.5 240 LYS A N 1
ATOM 1896 C CA . LYS A 1 240 ? -18.594 43.375 12.57 1 54.5 240 LYS A CA 1
ATOM 1897 C C . LYS A 1 240 ? -17.375 43.875 11.82 1 54.5 240 LYS A C 1
ATOM 1899 O O . LYS A 1 240 ? -16.328 44.125 12.43 1 54.5 240 LYS A O 1
ATOM 1904 N N . GLN A 1 241 ? -17.359 43.781 10.445 1 51.31 241 GLN A N 1
ATOM 1905 C CA . GLN A 1 241 ? -16.344 44.281 9.531 1 51.31 241 GLN A CA 1
ATOM 1906 C C . GLN A 1 241 ? -15.734 45.594 10.055 1 51.31 241 GLN A C 1
ATOM 1908 O O . GLN A 1 241 ? -14.531 45.812 9.898 1 51.31 241 GLN A O 1
ATOM 1913 N N . SER A 1 242 ? -16.5 46.375 10.547 1 52.16 242 SER A N 1
ATOM 1914 C CA . SER A 1 242 ? -16.062 47.688 11.039 1 52.16 242 SER A CA 1
ATOM 1915 C C . SER A 1 242 ? -15.109 47.531 12.219 1 52.16 242 SER A C 1
ATOM 1917 O O . SER A 1 242 ? -14.117 48.25 12.328 1 52.16 242 SER A O 1
ATOM 1919 N N . GLU A 1 243 ? -15.32 46.781 13.117 1 51.66 243 GLU A N 1
ATOM 1920 C CA . GLU A 1 243 ? -14.492 46.562 14.297 1 51.66 243 GLU A CA 1
ATOM 1921 C C . GLU A 1 243 ? -13.188 45.844 13.93 1 51.66 243 GLU A C 1
ATOM 1923 O O . GLU A 1 243 ? -12.133 46.125 14.5 1 51.66 243 GLU A O 1
ATOM 1928 N N . LEU A 1 244 ? -13.25 45.062 12.992 1 52.22 244 LEU A N 1
ATOM 1929 C CA . LEU A 1 244 ? -12.086 44.375 12.438 1 52.22 244 LEU A CA 1
ATOM 1930 C C . LEU A 1 244 ? -11.125 45.375 11.805 1 52.22 244 LEU A C 1
ATOM 1932 O O . LEU A 1 244 ? -9.906 45.25 11.953 1 52.22 244 LEU A O 1
ATOM 1936 N N . SER A 1 245 ? -11.719 46.25 11.086 1 51.75 245 SER A N 1
ATOM 1937 C CA . SER A 1 245 ? -10.906 47.312 10.492 1 51.75 245 SER A CA 1
ATOM 1938 C C . SER A 1 245 ? -10.172 48.125 11.562 1 51.75 245 SER A C 1
ATOM 1940 O O . SER A 1 245 ? -9.008 48.469 11.391 1 51.75 245 SER A O 1
ATOM 1942 N N . SER A 1 246 ? -10.844 48.406 12.578 1 51.16 246 SER A N 1
ATOM 1943 C CA . SER A 1 246 ? -10.211 49.125 13.672 1 51.16 246 SER A CA 1
ATOM 1944 C C . SER A 1 246 ? -9.117 48.281 14.336 1 51.16 246 SER A C 1
ATOM 1946 O O . SER A 1 246 ? -8.07 48.812 14.719 1 51.16 246 SER A O 1
ATOM 1948 N N . TYR A 1 247 ? -9.367 47.094 14.391 1 48 247 TYR A N 1
ATOM 1949 C CA . TYR A 1 247 ? -8.391 46.219 14.992 1 48 247 TYR A CA 1
ATOM 1950 C C . TYR A 1 247 ? -7.176 46.031 14.086 1 48 247 TYR A C 1
ATOM 1952 O O . TYR A 1 247 ? -6.039 46.031 14.555 1 48 247 TYR A O 1
ATOM 1960 N N . ILE A 1 248 ? -7.453 45.906 12.852 1 50.97 248 ILE A N 1
ATOM 1961 C CA . ILE A 1 248 ? -6.371 45.812 11.875 1 50.97 248 ILE A CA 1
ATOM 1962 C C . ILE A 1 248 ? -5.555 47.125 11.891 1 50.97 248 ILE A C 1
ATOM 1964 O O . ILE A 1 248 ? -4.324 47.062 11.828 1 50.97 248 ILE A O 1
ATOM 1968 N N . GLN A 1 249 ? -6.23 48.188 12 1 50.75 249 GLN A N 1
ATOM 1969 C CA . GLN A 1 249 ? -5.555 49.469 12.102 1 50.75 249 GLN A CA 1
ATOM 1970 C C . GLN A 1 249 ? -4.738 49.562 13.383 1 50.75 249 GLN A C 1
ATOM 1972 O O . GLN A 1 249 ? -3.627 50.094 13.383 1 50.75 249 GLN A O 1
ATOM 1977 N N . TYR A 1 250 ? -5.254 49.062 14.398 1 46.56 250 TYR A N 1
ATOM 1978 C CA . TYR A 1 250 ? -4.543 49.062 15.68 1 46.56 250 TYR A CA 1
ATOM 1979 C C . TYR A 1 250 ? -3.32 48.156 15.617 1 46.56 250 TYR A C 1
ATOM 1981 O O . TYR A 1 250 ? -2.244 48.531 16.094 1 46.56 250 TYR A O 1
ATOM 1989 N N . LEU A 1 251 ? -3.521 47.031 15.031 1 49.16 251 LEU A N 1
ATOM 1990 C CA . LEU A 1 251 ? -2.408 46.094 14.875 1 49.16 251 LEU A CA 1
ATOM 1991 C C . LEU A 1 251 ? -1.323 46.688 13.984 1 49.16 251 LEU A C 1
ATOM 1993 O O . LEU A 1 251 ? -0.133 46.469 14.219 1 49.16 251 LEU A O 1
ATOM 1997 N N . SER A 1 252 ? -1.72 47.344 13.039 1 48.62 252 SER A N 1
ATOM 1998 C CA . SER A 1 252 ? -0.77 48 12.141 1 48.62 252 SER A CA 1
ATOM 1999 C C . SER A 1 252 ? -0.003 49.094 12.852 1 48.62 252 SER A C 1
ATOM 2001 O O . SER A 1 252 ? 1.132 49.406 12.484 1 48.62 252 SER A O 1
ATOM 2003 N N . SER A 1 253 ? -0.638 49.75 13.742 1 49.09 253 SER A N 1
ATOM 2004 C CA . SER A 1 253 ? 0.012 50.844 14.445 1 49.09 253 SER A CA 1
ATOM 2005 C C . SER A 1 253 ? 0.825 50.344 15.633 1 49.09 253 SER A C 1
ATOM 2007 O O . SER A 1 253 ? 1.771 51 16.062 1 49.09 253 SER A O 1
ATOM 2009 N N . SER A 1 254 ? 0.365 49.312 16.391 1 44.41 254 SER A N 1
ATOM 2010 C CA . SER A 1 254 ? 1.071 48.781 17.562 1 44.41 254 SER A CA 1
ATOM 2011 C C . SER A 1 254 ? 1.968 47.625 17.172 1 44.41 254 SER A C 1
ATOM 2013 O O . SER A 1 254 ? 1.776 47 16.125 1 44.41 254 SER A O 1
ATOM 2015 N N . SER A 1 255 ? 3.045 47.438 17.859 1 46.41 255 SER A N 1
ATOM 2016 C CA . SER A 1 255 ? 3.898 46.281 17.625 1 46.41 255 SER A CA 1
ATOM 2017 C C . SER A 1 255 ? 3.111 44.969 17.75 1 46.41 255 SER A C 1
ATOM 2019 O O . SER A 1 255 ? 2.178 44.875 18.562 1 46.41 255 SER A O 1
ATOM 2021 N N . VAL A 1 256 ? 3.037 44.125 16.828 1 45.38 256 VAL A N 1
ATOM 2022 C CA . VAL A 1 256 ? 2.334 42.844 16.781 1 45.38 256 VAL A CA 1
ATOM 2023 C C . VAL A 1 256 ? 2.428 42.156 18.156 1 45.38 256 VAL A C 1
ATOM 2025 O O . VAL A 1 256 ? 1.443 41.594 18.641 1 45.38 256 VAL A O 1
ATOM 2028 N N . GLU A 1 257 ? 3.566 42.25 18.781 1 46.38 257 GLU A N 1
ATOM 2029 C CA . GLU A 1 257 ? 3.773 41.719 20.125 1 46.38 257 GLU A CA 1
ATOM 2030 C C . GLU A 1 257 ? 2.834 42.375 21.141 1 46.38 257 GLU A C 1
ATOM 2032 O O . GLU A 1 257 ? 2.227 41.688 21.969 1 46.38 257 GLU A O 1
ATOM 2037 N N . GLY A 1 258 ? 2.834 43.594 21.078 1 49.25 258 GLY A N 1
ATOM 2038 C CA . GLY A 1 258 ? 1.988 44.344 21.984 1 49.25 258 GLY A CA 1
ATOM 2039 C C . GLY A 1 258 ? 0.509 44.062 21.797 1 49.25 258 GLY A C 1
ATOM 2040 O O . GLY A 1 258 ? -0.23 43.938 22.781 1 49.25 258 GLY A O 1
ATOM 2041 N N . ALA A 1 259 ? 0.219 43.844 20.688 1 45.78 259 ALA A N 1
ATOM 2042 C CA . ALA A 1 259 ? -1.192 43.594 20.406 1 45.78 259 ALA A CA 1
ATOM 2043 C C . ALA A 1 259 ? -1.628 42.219 20.875 1 45.78 259 ALA A C 1
ATOM 2045 O O . ALA A 1 259 ? -2.703 42.062 21.469 1 45.78 259 ALA A O 1
ATOM 2046 N N . VAL A 1 260 ? -0.814 41.281 20.641 1 47.19 260 VAL A N 1
ATOM 2047 C CA . VAL A 1 260 ? -1.093 39.906 21.109 1 47.19 260 VAL A CA 1
ATOM 2048 C C . VAL A 1 260 ? -1.113 39.875 22.625 1 47.19 260 VAL A C 1
ATOM 2050 O O . VAL A 1 260 ? -2.008 39.281 23.234 1 47.19 260 VAL A O 1
ATOM 2053 N N . LEU A 1 261 ? -0.149 40.531 23.25 1 46.94 261 LEU A N 1
ATOM 2054 C CA . LEU A 1 261 ? -0.108 40.594 24.719 1 46.94 261 LEU A CA 1
ATOM 2055 C C . LEU A 1 261 ? -1.342 41.312 25.266 1 46.94 261 LEU A C 1
ATOM 2057 O O . LEU A 1 261 ? -1.895 40.875 26.281 1 46.94 261 LEU A O 1
ATOM 2061 N N . ASN A 1 262 ? -1.701 42.312 24.719 1 46.72 262 ASN A N 1
ATOM 2062 C CA . ASN A 1 262 ? -2.879 43.062 25.172 1 46.72 262 ASN A CA 1
ATOM 2063 C C . ASN A 1 262 ? -4.152 42.219 25 1 46.72 262 ASN A C 1
ATOM 2065 O O . ASN A 1 262 ? -5.031 42.25 25.875 1 46.72 262 ASN A O 1
ATOM 2069 N N . TYR A 1 263 ? -4.109 41.531 23.969 1 45.62 263 TYR A N 1
ATOM 2070 C CA .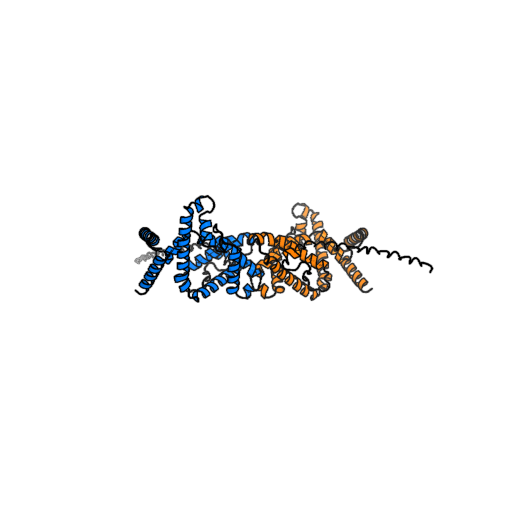 TYR A 1 263 ? -5.262 40.688 23.75 1 45.62 263 TYR A CA 1
ATOM 2071 C C . TYR A 1 263 ? -5.293 39.531 24.766 1 45.62 263 TYR A C 1
ATOM 2073 O O . TYR A 1 263 ? -6.336 39.281 25.375 1 45.62 263 TYR A O 1
ATOM 2081 N N . ILE A 1 264 ? -4.203 38.875 24.906 1 45.59 264 ILE A N 1
ATOM 2082 C CA . ILE A 1 264 ? -4.117 37.844 25.938 1 45.59 264 ILE A CA 1
ATOM 2083 C C . ILE A 1 264 ? -4.488 38.406 27.297 1 45.59 264 ILE A C 1
ATOM 2085 O O . ILE A 1 264 ? -5.258 37.812 28.047 1 45.59 264 ILE A O 1
ATOM 2089 N N . SER A 1 265 ? -3.949 39.562 27.531 1 43.91 265 SER A N 1
ATOM 2090 C CA . SER A 1 265 ? -4.266 40.219 28.781 1 43.91 265 SER A CA 1
ATOM 2091 C C . SER A 1 265 ? -5.766 40.469 28.906 1 43.91 265 SER A C 1
ATOM 2093 O O . SER A 1 265 ? -6.348 40.312 29.969 1 43.91 265 SER A O 1
ATOM 2095 N N . SER A 1 266 ? -6.297 40.812 27.859 1 45.91 266 SER A N 1
ATOM 2096 C CA . SER A 1 266 ? -7.719 41.125 27.891 1 45.91 266 SER A CA 1
ATOM 2097 C C . SER A 1 266 ? -8.57 39.875 28.047 1 45.91 266 SER A C 1
ATOM 2099 O O . SER A 1 266 ? -9.586 39.875 28.75 1 45.91 266 SER A O 1
ATOM 2101 N N . GLN A 1 267 ? -8.141 38.844 27.438 1 47.16 267 GLN A N 1
ATOM 2102 C CA . GLN A 1 267 ? -8.875 37.594 27.562 1 47.16 267 GLN A CA 1
ATOM 2103 C C . GLN A 1 267 ? -8.742 37.031 28.969 1 47.16 267 GLN A C 1
ATOM 2105 O O . GLN A 1 267 ? -9.711 36.5 29.516 1 47.16 267 GLN A O 1
ATOM 2110 N N . ILE A 1 268 ? -7.547 37.031 29.484 1 42.22 268 ILE A N 1
ATOM 2111 C CA . ILE A 1 268 ? -7.34 36.625 30.875 1 42.22 268 ILE A CA 1
ATOM 2112 C C . ILE A 1 268 ? -8.227 37.5 31.797 1 42.22 268 ILE A C 1
ATOM 2114 O O . ILE A 1 268 ? -8.836 36.969 32.719 1 42.22 268 ILE A O 1
ATOM 2118 N N . LEU A 1 269 ? -8.383 38.625 31.516 1 43.62 269 LEU A N 1
ATOM 2119 C CA . LEU A 1 269 ? -9.211 39.531 32.344 1 43.62 269 LEU A CA 1
ATOM 2120 C C . LEU A 1 269 ? -10.695 39.188 32.156 1 43.62 269 LEU A C 1
ATOM 2122 O O . LEU A 1 269 ? -11.477 39.281 33.094 1 43.62 269 LEU A O 1
ATOM 2126 N N . ARG A 1 270 ? -11.039 38.781 31.016 1 46.53 270 ARG A N 1
ATO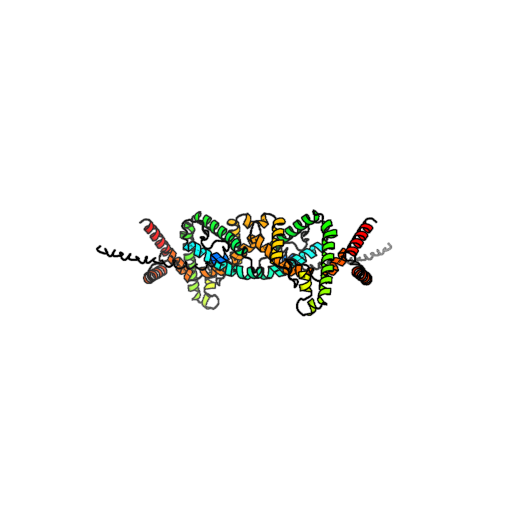M 2127 C CA . ARG A 1 270 ? -12.445 38.438 30.828 1 46.53 270 ARG A CA 1
ATOM 2128 C C . ARG A 1 270 ? -12.781 37.125 31.531 1 46.53 270 ARG A C 1
ATOM 2130 O O . ARG A 1 270 ? -13.906 36.938 31.984 1 46.53 270 ARG A O 1
ATOM 2137 N N . GLN A 1 271 ? -11.977 36.188 31.5 1 43.88 271 GLN A N 1
ATOM 2138 C CA . GLN A 1 271 ? -12.266 34.969 32.219 1 43.88 271 GLN A CA 1
ATOM 2139 C C . GLN A 1 271 ? -12.289 35.188 33.719 1 43.88 271 GLN A C 1
ATOM 2141 O O . GLN A 1 271 ? -12.961 34.469 34.469 1 43.88 271 GLN A O 1
ATOM 2146 N N . LYS A 1 272 ? -11.648 36.125 34.25 1 43.22 272 LYS A N 1
ATOM 2147 C CA . LYS A 1 272 ? -11.719 36.438 35.656 1 43.22 272 LYS A CA 1
ATOM 2148 C C . LYS A 1 272 ? -12.938 37.312 35.969 1 43.22 272 LYS A C 1
ATOM 2150 O O . LYS A 1 272 ? -13.352 37.406 37.125 1 43.22 272 LYS A O 1
ATOM 2155 N N . ALA A 1 273 ? -13.586 37.719 35 1 40.81 273 ALA A N 1
ATOM 2156 C CA . ALA A 1 273 ? -14.828 38.406 35.312 1 40.81 273 ALA A CA 1
ATOM 2157 C C . ALA A 1 273 ? -16.031 37.5 35.125 1 40.81 273 ALA A C 1
ATOM 2159 O O . ALA A 1 273 ? -16.031 36.656 34.219 1 40.81 273 ALA A O 1
ATOM 2160 N N . MET B 1 1 ? 108.812 -6.297 -13.875 1 25.78 1 MET B N 1
ATOM 2161 C CA . MET B 1 1 ? 107.625 -5.988 -13.117 1 25.78 1 MET B CA 1
ATOM 2162 C C . MET B 1 1 ? 106.375 -5.902 -14.039 1 25.78 1 MET B C 1
ATOM 2164 O O . MET B 1 1 ? 106.25 -4.941 -14.797 1 25.78 1 MET B O 1
ATOM 2168 N N . ALA B 1 2 ? 105.938 -7.109 -14.609 1 29.12 2 ALA B N 1
ATOM 2169 C CA . ALA B 1 2 ? 105 -7.438 -15.633 1 29.12 2 ALA B CA 1
ATOM 2170 C C . ALA B 1 2 ? 103.625 -6.867 -15.273 1 29.12 2 ALA B C 1
ATOM 2172 O O . ALA B 1 2 ? 103.062 -7.105 -14.18 1 29.12 2 ALA B O 1
ATOM 2173 N N . LEU B 1 3 ? 103.25 -5.738 -15.797 1 26.78 3 LEU B N 1
ATOM 2174 C CA . LEU B 1 3 ? 102.125 -4.867 -15.656 1 26.78 3 LEU B CA 1
ATOM 2175 C C . LEU B 1 3 ? 100.812 -5.637 -15.914 1 26.78 3 LEU B C 1
ATOM 2177 O O . LEU B 1 3 ? 100.562 -6.098 -17.031 1 26.78 3 LEU B O 1
ATOM 2181 N N . GLU B 1 4 ? 100.438 -6.516 -15.008 1 28.22 4 GLU B N 1
ATOM 2182 C CA . GLU B 1 4 ? 99.25 -7.391 -15.125 1 28.22 4 GLU B CA 1
ATOM 2183 C C . GLU B 1 4 ? 98 -6.586 -15.359 1 28.22 4 GLU B C 1
ATOM 2185 O O . GLU B 1 4 ? 97.688 -5.672 -14.594 1 28.22 4 GLU B O 1
ATOM 2190 N N . THR B 1 5 ? 97.75 -6.328 -16.641 1 29 5 THR B N 1
ATOM 2191 C CA . THR B 1 5 ? 96.562 -5.613 -17.188 1 29 5 THR B CA 1
ATOM 2192 C C . THR B 1 5 ? 95.25 -6.176 -16.625 1 29 5 THR B C 1
ATOM 2194 O O . THR B 1 5 ? 95 -7.363 -16.766 1 29 5 THR B O 1
ATOM 2197 N N . ARG B 1 6 ? 94.875 -5.699 -15.438 1 29.08 6 ARG B N 1
ATOM 2198 C CA . ARG B 1 6 ? 93.688 -6.113 -14.711 1 29.08 6 ARG B CA 1
ATOM 2199 C C . ARG B 1 6 ? 92.438 -5.957 -15.57 1 29.08 6 ARG B C 1
ATOM 2201 O O . ARG B 1 6 ? 92.125 -4.859 -16.031 1 29.08 6 ARG B O 1
ATOM 2208 N N . THR B 1 7 ? 92.125 -6.953 -16.406 1 27.61 7 THR B N 1
ATOM 2209 C CA . THR B 1 7 ? 90.938 -6.992 -17.297 1 27.61 7 THR B CA 1
ATOM 2210 C C . THR B 1 7 ? 89.688 -6.746 -16.516 1 27.61 7 THR B C 1
ATOM 2212 O O . THR B 1 7 ? 89.375 -7.441 -15.531 1 27.61 7 THR B O 1
ATOM 2215 N N . ASP B 1 8 ? 89.25 -5.496 -16.328 1 27.89 8 ASP B N 1
ATOM 2216 C CA . ASP B 1 8 ? 88.062 -5.031 -15.664 1 27.89 8 ASP B CA 1
ATOM 2217 C C . ASP B 1 8 ? 86.812 -5.719 -16.234 1 27.89 8 ASP B C 1
ATOM 2219 O O . ASP B 1 8 ? 86.625 -5.746 -17.438 1 27.89 8 ASP B O 1
ATOM 2223 N N . GLY B 1 9 ? 86.375 -6.812 -15.656 1 25.27 9 GLY B N 1
ATOM 2224 C CA . GLY B 1 9 ? 85.25 -7.609 -16.031 1 25.27 9 GLY B CA 1
ATOM 2225 C C . GLY B 1 9 ? 84 -6.785 -16.203 1 25.27 9 GLY B C 1
ATOM 2226 O O . GLY B 1 9 ? 83.75 -5.828 -15.453 1 25.27 9 GLY B O 1
ATOM 2227 N N . ALA B 1 10 ? 83.5 -6.656 -17.484 1 26.14 10 ALA B N 1
ATOM 2228 C CA . ALA B 1 10 ? 82.312 -6.051 -18 1 26.14 10 ALA B CA 1
ATOM 2229 C C . ALA B 1 10 ? 81.062 -6.461 -17.156 1 26.14 10 ALA B C 1
ATOM 2231 O O . ALA B 1 10 ? 80.812 -7.652 -17.047 1 26.14 10 ALA B O 1
ATOM 2232 N N . ARG B 1 11 ? 80.812 -5.816 -16 1 25.61 11 ARG B N 1
ATOM 2233 C CA . ARG B 1 11 ? 79.625 -5.996 -15.211 1 25.61 11 ARG B CA 1
ATOM 2234 C C . ARG B 1 11 ? 78.375 -5.891 -16.094 1 25.61 11 ARG B C 1
ATOM 2236 O O . ARG B 1 11 ? 78.125 -4.867 -16.734 1 25.61 11 ARG B O 1
ATOM 2243 N N . SER B 1 12 ? 78 -6.965 -16.844 1 24.48 12 SER B N 1
ATOM 2244 C CA . SER B 1 12 ? 76.75 -7.047 -17.594 1 24.48 12 SER B CA 1
ATOM 2245 C C . SER B 1 12 ? 75.562 -6.547 -16.766 1 24.48 12 SER B C 1
ATOM 2247 O O . SER B 1 12 ? 75.375 -6.984 -15.633 1 24.48 12 SER B O 1
ATOM 2249 N N . ILE B 1 13 ? 75.25 -5.262 -16.828 1 26.92 13 ILE B N 1
ATOM 2250 C CA . ILE B 1 13 ? 74.062 -4.672 -16.266 1 26.92 13 ILE B CA 1
ATOM 2251 C C . ILE B 1 13 ? 72.812 -5.48 -16.703 1 26.92 13 ILE B C 1
ATOM 2253 O O . ILE B 1 13 ? 72.562 -5.602 -17.891 1 26.92 13 ILE B O 1
ATOM 2257 N N . GLN B 1 14 ? 72.625 -6.645 -16.094 1 25.09 14 GLN B N 1
ATOM 2258 C CA . GLN B 1 14 ? 71.312 -7.348 -16.297 1 25.09 14 GLN B CA 1
ATOM 2259 C C . GLN B 1 14 ? 70.125 -6.391 -16.188 1 25.09 14 GLN B C 1
ATOM 2261 O O . GLN B 1 14 ? 70 -5.652 -15.211 1 25.09 14 GLN B O 1
ATOM 2266 N N . SER B 1 15 ? 69.75 -5.816 -17.359 1 29.03 15 SER B N 1
ATOM 2267 C CA . SER B 1 15 ? 68.5 -5.059 -17.516 1 29.03 15 SER B CA 1
ATOM 2268 C C . SER B 1 15 ? 67.375 -5.77 -16.828 1 29.03 15 SER B C 1
ATOM 2270 O O . SER B 1 15 ? 67.062 -6.934 -17.125 1 29.03 15 SER B O 1
ATOM 2272 N N . ALA B 1 16 ? 67.125 -5.602 -15.516 1 30.52 16 ALA B N 1
ATOM 2273 C CA . ALA B 1 16 ? 65.938 -6.016 -14.82 1 30.52 16 ALA B CA 1
ATOM 2274 C C . ALA B 1 16 ? 64.688 -5.609 -15.602 1 30.52 16 ALA B C 1
ATOM 2276 O O . ALA B 1 16 ? 64.375 -4.418 -15.727 1 30.52 16 ALA B O 1
ATOM 2277 N N . THR B 1 17 ? 64.438 -6.223 -16.781 1 29.53 17 THR B N 1
ATOM 2278 C CA . THR B 1 17 ? 63.125 -6.074 -17.406 1 29.53 17 THR B CA 1
ATOM 2279 C C . THR B 1 17 ? 62 -6.258 -16.375 1 29.53 17 THR B C 1
ATOM 2281 O O . THR B 1 17 ? 61.844 -7.355 -15.828 1 29.53 17 THR B O 1
ATOM 2284 N N . SER B 1 18 ? 61.906 -5.332 -15.422 1 33.38 18 SER B N 1
ATOM 2285 C CA . SER B 1 18 ? 60.719 -5.309 -14.562 1 33.38 18 SER B CA 1
ATOM 2286 C C . SER B 1 18 ? 59.438 -5.473 -15.383 1 33.38 18 SER B C 1
ATOM 2288 O O . SER B 1 18 ? 59.188 -4.684 -16.297 1 33.38 18 SER B O 1
ATOM 2290 N N . SER B 1 19 ? 59.062 -6.688 -15.75 1 34.75 19 SER B N 1
ATOM 2291 C CA . SER B 1 19 ? 57.719 -6.988 -16.281 1 34.75 19 SER B CA 1
ATOM 2292 C C . SER B 1 19 ? 56.656 -6.16 -15.594 1 34.75 19 SER B C 1
ATOM 2294 O O . SER B 1 19 ? 56.438 -6.281 -14.391 1 34.75 19 SER B O 1
ATOM 2296 N N . ASP B 1 20 ? 56.531 -4.879 -15.922 1 35.81 20 ASP B N 1
ATOM 2297 C CA . ASP B 1 20 ? 55.344 -4.078 -15.57 1 35.81 20 ASP B CA 1
ATOM 2298 C C . ASP B 1 20 ? 54.062 -4.883 -15.742 1 35.81 20 ASP B C 1
ATOM 2300 O O . ASP B 1 20 ? 53.656 -5.191 -16.859 1 35.81 20 ASP B O 1
ATOM 2304 N N . LYS B 1 21 ? 53.844 -6.004 -15 1 38.53 21 LYS B N 1
ATOM 2305 C CA . LYS B 1 21 ? 52.531 -6.629 -14.938 1 38.53 21 LYS B CA 1
ATOM 2306 C C . LYS B 1 21 ? 51.406 -5.582 -15 1 38.53 21 LYS B C 1
ATOM 2308 O O . LYS B 1 21 ? 51.375 -4.66 -14.18 1 38.53 21 LYS B O 1
ATOM 2313 N N . GLN B 1 22 ? 51.031 -5.219 -16.25 1 41.47 22 GLN B N 1
ATOM 2314 C CA . GLN B 1 22 ? 49.844 -4.383 -16.422 1 41.47 22 GLN B CA 1
ATOM 2315 C C . GLN B 1 22 ? 48.812 -4.672 -15.328 1 41.47 22 GLN B C 1
ATOM 2317 O O . GLN B 1 22 ? 48.656 -5.816 -14.906 1 41.47 22 GLN B O 1
ATOM 2322 N N . PRO B 1 23 ? 48.562 -3.723 -14.453 1 48.38 23 PRO B N 1
ATOM 2323 C CA . PRO B 1 23 ? 47.531 -3.994 -13.461 1 48.38 23 PRO B CA 1
ATOM 2324 C C . PRO B 1 23 ? 46.344 -4.754 -14.055 1 48.38 23 PRO B C 1
ATOM 2326 O O . PRO B 1 23 ? 46.062 -4.66 -15.258 1 48.38 23 PRO B O 1
ATOM 2329 N N . PRO B 1 24 ? 46.062 -5.945 -13.57 1 48.38 24 PRO B N 1
ATOM 2330 C CA . PRO B 1 24 ? 44.906 -6.676 -14.109 1 48.38 24 PRO B CA 1
ATOM 2331 C C . PRO B 1 24 ? 43.75 -5.754 -14.523 1 48.38 24 PRO B C 1
ATOM 2333 O O . PRO B 1 24 ? 43.625 -4.648 -13.992 1 48.38 24 PRO B O 1
ATOM 2336 N N . PRO B 1 25 ? 43.344 -5.832 -15.773 1 46.47 25 PRO B N 1
ATOM 2337 C CA . PRO B 1 25 ? 42.219 -5 -16.219 1 46.47 25 PRO B CA 1
ATOM 2338 C C . PRO B 1 25 ? 41.156 -4.801 -15.148 1 46.47 25 PRO B C 1
ATOM 2340 O O . PRO B 1 25 ? 41 -5.645 -14.266 1 46.47 25 PRO B O 1
ATOM 2343 N N . PRO B 1 26 ? 40.875 -3.594 -14.844 1 43.16 26 PRO B N 1
ATOM 2344 C CA . PRO B 1 26 ? 39.844 -3.365 -13.828 1 43.16 26 PRO B CA 1
ATOM 2345 C C . PRO B 1 26 ? 38.688 -4.344 -13.938 1 43.16 26 PRO B C 1
ATOM 2347 O O . PRO B 1 26 ? 38.344 -4.785 -15.039 1 43.16 26 PRO B O 1
ATOM 2350 N N . LYS B 1 27 ? 38.469 -5.219 -13.023 1 43.25 27 LYS B N 1
ATOM 2351 C CA . LYS B 1 27 ? 37.312 -6.105 -12.984 1 43.25 27 LYS B CA 1
ATOM 2352 C C . LYS B 1 27 ? 36.094 -5.422 -13.578 1 43.25 27 LYS B C 1
ATOM 2354 O O . LYS B 1 27 ? 35.781 -4.277 -13.242 1 43.25 27 LYS B O 1
ATOM 2359 N N . VAL B 1 28 ? 35.719 -5.59 -14.719 1 44.09 28 VAL B N 1
ATOM 2360 C CA . VAL B 1 28 ? 34.5 -5.094 -15.305 1 44.09 28 VAL B CA 1
ATOM 2361 C C . VAL B 1 28 ? 33.375 -5.102 -14.258 1 44.09 28 VAL B C 1
ATOM 2363 O O . VAL B 1 28 ? 33.031 -6.156 -13.719 1 44.09 28 VAL B O 1
ATOM 2366 N N . VAL B 1 29 ? 33.25 -4.129 -13.5 1 45.88 29 VAL B N 1
ATOM 2367 C CA . VAL B 1 29 ? 32.188 -3.986 -12.539 1 45.88 29 VAL B CA 1
ATOM 2368 C C . VAL B 1 29 ? 30.844 -4.348 -13.203 1 45.88 29 VAL B C 1
ATOM 2370 O O . VAL B 1 29 ? 30.422 -3.68 -14.148 1 45.88 29 VAL B O 1
ATOM 2373 N N . LYS B 1 30 ? 30.469 -5.613 -13.422 1 51.06 30 LYS B N 1
ATOM 2374 C CA . LYS B 1 30 ? 29.188 -6.086 -13.945 1 51.06 30 LYS B CA 1
ATOM 2375 C C . LYS B 1 30 ? 28.031 -5.266 -13.391 1 51.06 30 LYS B C 1
ATOM 2377 O O . LYS B 1 30 ? 27.969 -4.98 -12.188 1 51.06 30 LYS B O 1
ATOM 2382 N N . PRO B 1 31 ? 27.422 -4.465 -14.258 1 59.34 31 PRO B N 1
ATOM 2383 C CA . PRO B 1 31 ? 26.281 -3.68 -13.805 1 59.34 31 PRO B CA 1
ATOM 2384 C C . PRO B 1 31 ? 25.375 -4.461 -12.859 1 59.34 31 PRO B C 1
ATOM 2386 O O . PRO B 1 31 ? 25.234 -5.68 -12.984 1 59.34 31 PRO B O 1
ATOM 2389 N N . ALA B 1 32 ? 25.141 -3.805 -11.773 1 67.88 32 ALA B N 1
ATOM 2390 C CA . ALA B 1 32 ? 24.297 -4.434 -10.766 1 67.88 32 ALA B CA 1
ATOM 2391 C C . ALA B 1 32 ? 23 -4.957 -11.383 1 67.88 32 ALA B C 1
ATOM 2393 O O . ALA B 1 32 ? 22.391 -4.289 -12.219 1 67.88 32 ALA B O 1
ATOM 2394 N N . SER B 1 33 ? 22.719 -6.207 -11.242 1 83.25 33 SER B N 1
ATOM 2395 C CA . SER B 1 33 ? 21.484 -6.848 -11.719 1 83.25 33 SER B CA 1
ATOM 2396 C C . SER B 1 33 ? 20.25 -6.066 -11.289 1 83.25 33 SER B C 1
ATOM 2398 O O . SER B 1 33 ? 20.312 -5.273 -10.352 1 83.25 33 SER B O 1
ATOM 2400 N N . LEU B 1 34 ? 19.266 -6.035 -12.047 1 86.69 34 LEU B N 1
ATOM 2401 C CA . LEU B 1 34 ? 17.984 -5.41 -11.727 1 86.69 34 LEU B CA 1
ATOM 2402 C C . LEU B 1 34 ? 17.531 -5.773 -10.312 1 86.69 34 LEU B C 1
ATOM 2404 O O . LEU B 1 34 ? 17.094 -4.906 -9.555 1 86.69 34 LEU B O 1
ATOM 2408 N N . ALA B 1 35 ? 17.75 -7.008 -10.031 1 91.88 35 ALA B N 1
ATOM 2409 C CA . ALA B 1 35 ? 17.328 -7.492 -8.711 1 91.88 35 ALA B CA 1
ATOM 2410 C C . ALA B 1 35 ? 18.094 -6.777 -7.602 1 91.88 35 ALA B C 1
ATOM 2412 O O . ALA B 1 35 ? 17.516 -6.367 -6.598 1 91.88 35 ALA B O 1
ATOM 2413 N N . ARG B 1 36 ? 19.312 -6.637 -7.773 1 92.31 36 ARG B N 1
ATOM 2414 C CA . ARG B 1 36 ? 20.125 -5.996 -6.742 1 92.31 36 ARG B CA 1
ATOM 2415 C C . ARG B 1 36 ? 19.75 -4.527 -6.582 1 92.31 36 ARG B C 1
ATOM 2417 O O . ARG B 1 36 ? 19.594 -4.035 -5.465 1 92.31 36 ARG B O 1
ATOM 2424 N N . ARG B 1 37 ? 19.531 -3.842 -7.633 1 91.5 37 ARG B N 1
ATOM 2425 C CA . ARG B 1 37 ? 19.234 -2.416 -7.613 1 91.5 37 ARG B CA 1
ATOM 2426 C C . ARG B 1 37 ? 17.844 -2.16 -7.035 1 91.5 37 ARG B C 1
ATOM 2428 O O . ARG B 1 37 ? 17.656 -1.223 -6.258 1 91.5 37 ARG B O 1
ATOM 2435 N N . LEU B 1 38 ? 16.953 -3.021 -7.398 1 92.5 38 LEU B N 1
ATOM 2436 C CA . LEU B 1 38 ? 15.562 -2.768 -7.062 1 92.5 38 LEU B CA 1
ATOM 2437 C C . LEU B 1 38 ? 15.211 -3.361 -5.699 1 92.5 38 LEU B C 1
ATOM 2439 O O . LEU B 1 38 ? 14.461 -2.76 -4.93 1 92.5 38 LEU B O 1
ATOM 2443 N N . LEU B 1 39 ? 15.773 -4.527 -5.387 1 95.19 39 LEU B N 1
ATOM 2444 C CA . LEU B 1 39 ? 15.312 -5.285 -4.23 1 95.19 39 LEU B CA 1
ATOM 2445 C C . LEU B 1 39 ? 16.281 -5.16 -3.066 1 95.19 39 LEU B C 1
ATOM 2447 O O . LEU B 1 39 ? 15.914 -5.355 -1.909 1 95.19 39 LEU B O 1
ATOM 2451 N N . PHE B 1 40 ? 17.531 -4.852 -3.389 1 94.88 40 PHE B N 1
ATOM 2452 C CA . PHE B 1 40 ? 18.562 -4.801 -2.361 1 94.88 40 PHE B CA 1
ATOM 2453 C C . PHE B 1 40 ? 19.5 -3.607 -2.58 1 94.88 40 PHE B C 1
ATOM 2455 O O . PHE B 1 40 ? 20.719 -3.768 -2.664 1 94.88 40 PHE B O 1
ATOM 2462 N N . PRO B 1 41 ? 18.922 -2.445 -2.508 1 90.56 41 PRO B N 1
ATOM 2463 C CA . PRO B 1 41 ? 19.75 -1.272 -2.807 1 90.56 41 PRO B CA 1
ATOM 2464 C C . PRO B 1 41 ? 20.859 -1.046 -1.774 1 90.56 41 PRO B C 1
ATOM 2466 O O . PRO B 1 41 ? 21.875 -0.426 -2.08 1 90.56 41 PRO B O 1
ATOM 2469 N N . GLN B 1 42 ? 20.719 -1.552 -0.6 1 89.06 42 GLN B N 1
ATOM 2470 C CA . GLN B 1 42 ? 21.688 -1.307 0.467 1 89.06 42 GLN B CA 1
ATOM 2471 C C . GLN B 1 42 ? 22.734 -2.41 0.521 1 89.06 42 GLN B C 1
ATOM 2473 O O . GLN B 1 42 ? 23.703 -2.311 1.27 1 89.06 42 GLN B O 1
ATOM 2478 N N . LEU B 1 43 ? 22.516 -3.396 -0.244 1 90 43 LEU B N 1
ATOM 2479 C CA . LEU B 1 43 ? 23.469 -4.508 -0.255 1 90 43 LEU B CA 1
ATOM 2480 C C . LEU B 1 43 ? 24.734 -4.137 -1.023 1 90 43 LEU B C 1
ATOM 2482 O O . LEU B 1 43 ? 24.656 -3.635 -2.146 1 90 43 LEU B O 1
ATOM 2486 N N . PRO B 1 44 ? 25.859 -4.352 -0.42 1 89.19 44 PRO B N 1
ATOM 2487 C CA . PRO B 1 44 ? 27.109 -4.074 -1.131 1 89.19 44 PRO B CA 1
ATOM 2488 C C . PRO B 1 44 ? 27.203 -4.812 -2.465 1 89.19 44 PRO B C 1
ATOM 2490 O O . PRO B 1 44 ? 26.688 -5.93 -2.594 1 89.19 44 PRO B O 1
ATOM 2493 N N . ALA B 1 45 ? 27.875 -4.27 -3.402 1 83.38 45 ALA B N 1
ATOM 2494 C CA . ALA B 1 45 ? 27.953 -4.777 -4.77 1 83.38 45 ALA B CA 1
ATOM 2495 C C . ALA B 1 45 ? 28.594 -6.156 -4.812 1 83.38 45 ALA B C 1
ATOM 2497 O O . ALA B 1 45 ? 28.266 -6.98 -5.664 1 83.38 45 ALA B O 1
ATOM 2498 N N . ASP B 1 46 ? 29.406 -6.469 -3.928 1 83.81 46 ASP B N 1
ATOM 2499 C CA . ASP B 1 46 ? 30.172 -7.707 -3.969 1 83.81 46 ASP B CA 1
ATOM 2500 C C . ASP B 1 46 ? 29.516 -8.797 -3.129 1 83.81 46 ASP B C 1
ATOM 2502 O O . ASP B 1 46 ? 29.969 -9.938 -3.113 1 83.81 46 ASP B O 1
ATOM 2506 N N . SER B 1 47 ? 28.438 -8.383 -2.604 1 88.44 47 SER B N 1
ATOM 2507 C CA . SER B 1 47 ? 27.781 -9.359 -1.744 1 88.44 47 SER B CA 1
ATOM 2508 C C . SER B 1 47 ? 26.797 -10.211 -2.535 1 88.44 47 SER B C 1
ATOM 2510 O O . SER B 1 47 ? 26.219 -9.75 -3.518 1 88.44 47 SER B O 1
ATOM 2512 N N . ASP B 1 48 ? 26.703 -11.477 -2.127 1 88.62 48 ASP B N 1
ATOM 2513 C CA . ASP B 1 48 ? 25.719 -12.359 -2.73 1 88.62 48 ASP B CA 1
ATOM 2514 C C . ASP B 1 48 ? 24.312 -12 -2.254 1 88.62 48 ASP B C 1
ATOM 2516 O O . ASP B 1 48 ? 24.125 -11.492 -1.145 1 88.62 48 ASP B O 1
ATOM 2520 N N . LEU B 1 49 ? 23.375 -12.258 -3.145 1 92.88 49 LEU B N 1
ATOM 2521 C CA . LEU B 1 49 ? 21.984 -12.086 -2.746 1 92.88 49 LEU B CA 1
ATOM 2522 C C . LEU B 1 49 ? 21.594 -13.117 -1.696 1 92.88 49 LEU B C 1
ATOM 2524 O O . LEU B 1 49 ? 22.094 -14.242 -1.705 1 92.88 49 LEU B O 1
ATOM 2528 N N . PRO B 1 50 ? 20.781 -12.703 -0.814 1 93.94 50 PRO B N 1
ATOM 2529 C CA . PRO B 1 50 ? 20.312 -13.68 0.17 1 93.94 50 PRO B CA 1
ATOM 2530 C C . PRO B 1 50 ? 19.516 -14.82 -0.463 1 93.94 50 PRO B C 1
ATOM 2532 O O . PRO B 1 50 ? 18.969 -14.664 -1.561 1 93.94 50 PRO B O 1
ATOM 2535 N N . PRO B 1 51 ? 19.469 -15.953 0.177 1 94.25 51 PRO B N 1
ATOM 2536 C CA . PRO B 1 51 ? 18.703 -17.062 -0.384 1 94.25 51 PRO B CA 1
ATOM 2537 C C . PRO B 1 51 ? 17.203 -16.812 -0.393 1 94.25 51 PRO B C 1
ATOM 2539 O O . PRO B 1 51 ? 16.641 -16.406 0.626 1 94.25 51 PRO B O 1
ATOM 2542 N N . LEU B 1 52 ? 16.609 -17.016 -1.528 1 95.19 52 LEU B N 1
ATOM 2543 C CA . LEU B 1 52 ? 15.164 -16.891 -1.642 1 95.19 52 LEU B CA 1
ATOM 2544 C C . LEU B 1 52 ? 14.469 -18.156 -1.143 1 95.19 52 LEU B C 1
ATOM 2546 O O . LEU B 1 52 ? 13.391 -18.078 -0.557 1 95.19 52 LEU B O 1
ATOM 2550 N N . LEU B 1 53 ? 15.086 -19.281 -1.36 1 93.69 53 LEU B N 1
ATOM 2551 C CA . LEU B 1 53 ? 14.578 -20.562 -0.909 1 93.69 53 LEU B CA 1
ATOM 2552 C C . LEU B 1 53 ? 15.367 -21.078 0.294 1 93.69 53 LEU B C 1
ATOM 2554 O O . LEU B 1 53 ? 16.516 -20.672 0.502 1 93.69 53 LEU B O 1
ATOM 2558 N N . ILE B 1 54 ? 14.773 -21.938 1.048 1 91.69 54 ILE B N 1
ATOM 2559 C CA . ILE B 1 54 ? 15.406 -22.469 2.254 1 91.69 54 ILE B CA 1
ATOM 2560 C C . ILE B 1 54 ? 16.281 -23.672 1.896 1 91.69 54 ILE B C 1
ATOM 2562 O O . ILE B 1 54 ? 17.266 -23.953 2.58 1 91.69 54 ILE B O 1
ATOM 2566 N N . SER B 1 55 ? 16 -24.312 0.832 1 87.94 55 SER B N 1
ATOM 2567 C CA . SER B 1 55 ? 16.688 -25.531 0.444 1 87.94 55 SER B CA 1
ATOM 2568 C C . SER B 1 55 ? 18.156 -25.266 0.14 1 87.94 55 SER B C 1
ATOM 2570 O O . SER B 1 55 ? 18.484 -24.375 -0.639 1 87.94 55 SER B O 1
ATOM 2572 N N . PRO B 1 56 ? 19 -26.047 0.712 1 84.94 56 PRO B N 1
ATOM 2573 C CA . PRO B 1 56 ? 20.438 -25.875 0.463 1 84.94 56 PRO B CA 1
ATOM 2574 C C . PRO B 1 56 ? 20.844 -26.312 -0.944 1 84.94 56 PRO B C 1
ATOM 2576 O O . PRO B 1 56 ? 21.922 -25.953 -1.411 1 84.94 56 PRO B O 1
ATOM 2579 N N . SER B 1 57 ? 20.062 -27.031 -1.625 1 83 57 SER B N 1
ATOM 2580 C CA . SER B 1 57 ? 20.391 -27.562 -2.941 1 83 57 SER B CA 1
ATOM 2581 C C . SER B 1 57 ? 20.172 -26.516 -4.031 1 83 57 SER B C 1
ATOM 2583 O O . SER B 1 57 ? 20.5 -26.75 -5.199 1 83 57 SER B O 1
ATOM 2585 N N . VAL B 1 58 ? 19.781 -25.359 -3.605 1 83.62 58 VAL B N 1
ATOM 2586 C CA . VAL B 1 58 ? 19.484 -24.328 -4.594 1 83.62 58 VAL B CA 1
ATOM 2587 C C . VAL B 1 58 ? 20.781 -23.766 -5.172 1 83.62 58 VAL B C 1
ATOM 2589 O O . VAL B 1 58 ? 21.688 -23.406 -4.426 1 83.62 58 VAL B O 1
ATOM 2592 N N . THR B 1 59 ? 20.844 -23.766 -6.469 1 85.12 59 THR B N 1
ATOM 2593 C CA . THR B 1 59 ? 22.016 -23.203 -7.148 1 85.12 59 THR B CA 1
ATOM 2594 C C . THR B 1 59 ? 21.938 -21.688 -7.164 1 85.12 59 THR B C 1
ATOM 2596 O O . THR B 1 59 ? 20.859 -21.109 -7.156 1 85.12 59 THR B O 1
ATOM 2599 N N . PRO B 1 60 ? 23.078 -21.109 -7.207 1 85.94 60 PRO B N 1
ATOM 2600 C CA . PRO B 1 60 ? 23.109 -19.641 -7.305 1 85.94 60 PRO B CA 1
ATOM 2601 C C . PRO B 1 60 ? 22.375 -19.125 -8.547 1 85.94 60 PRO B C 1
ATOM 2603 O O . PRO B 1 60 ? 21.766 -18.047 -8.508 1 85.94 60 PRO B O 1
ATOM 2606 N N . GLU B 1 61 ? 22.484 -19.844 -9.555 1 85.38 61 GLU B N 1
ATOM 2607 C CA . GLU B 1 61 ? 21.812 -19.453 -10.797 1 85.38 61 GLU B CA 1
ATOM 2608 C C . GLU B 1 61 ? 20.297 -19.422 -10.617 1 85.38 61 GLU B C 1
ATOM 2610 O O . GLU B 1 61 ? 19.641 -18.484 -11.078 1 85.38 61 GLU B O 1
ATOM 2615 N N . LEU B 1 62 ? 19.828 -20.422 -9.969 1 89 62 LEU B N 1
ATOM 2616 C CA . LEU B 1 62 ? 18.391 -20.469 -9.719 1 89 62 LEU B CA 1
ATOM 2617 C C . LEU B 1 62 ? 17.969 -19.344 -8.781 1 89 62 LEU B C 1
ATOM 2619 O O . LEU B 1 62 ? 16.938 -18.703 -8.984 1 89 62 LEU B O 1
ATOM 2623 N N . ASN B 1 63 ? 18.766 -19.125 -7.77 1 92 63 ASN B N 1
ATOM 2624 C CA . ASN B 1 63 ? 18.484 -18.031 -6.844 1 92 63 ASN B CA 1
ATOM 2625 C C . ASN B 1 63 ? 18.406 -16.688 -7.566 1 92 63 ASN B C 1
ATOM 2627 O O . ASN B 1 63 ? 17.469 -15.914 -7.348 1 92 63 ASN B O 1
ATOM 2631 N N . ASP B 1 64 ? 19.312 -16.453 -8.484 1 89.19 64 ASP B N 1
ATOM 2632 C CA . ASP B 1 64 ? 19.359 -15.211 -9.25 1 89.19 64 ASP B CA 1
ATOM 2633 C C . ASP B 1 64 ? 18.141 -15.094 -10.164 1 89.19 64 ASP B C 1
ATOM 2635 O O . ASP B 1 64 ? 17.578 -14.008 -10.32 1 89.19 64 ASP B O 1
ATOM 2639 N N . GLU B 1 65 ? 17.812 -16.203 -10.742 1 87.94 65 GLU B N 1
ATOM 2640 C CA . GLU B 1 65 ? 16.656 -16.203 -11.641 1 87.94 65 GLU B CA 1
ATOM 2641 C C . GLU B 1 65 ? 15.367 -15.898 -10.891 1 87.94 65 GLU B C 1
ATOM 2643 O O . GLU B 1 65 ? 14.508 -15.18 -11.398 1 87.94 65 GLU B O 1
ATOM 2648 N N . LEU B 1 66 ? 15.297 -16.438 -9.758 1 91.69 66 LEU B N 1
ATOM 2649 C CA . LEU B 1 66 ? 14.102 -16.219 -8.945 1 91.69 66 LEU B CA 1
ATOM 2650 C C . LEU B 1 66 ? 13.992 -14.75 -8.531 1 91.69 66 LEU B C 1
ATOM 2652 O O . LEU B 1 66 ? 12.922 -14.148 -8.625 1 91.69 66 LEU B O 1
ATOM 2656 N N . TYR B 1 67 ? 15.07 -14.18 -8.125 1 94.12 67 TYR B N 1
ATOM 2657 C CA . TYR B 1 67 ? 15.055 -12.773 -7.742 1 94.12 67 TYR B CA 1
ATOM 2658 C C . TYR B 1 67 ? 14.828 -11.875 -8.953 1 94.12 67 TYR B C 1
ATOM 2660 O O . TYR B 1 67 ? 14.195 -10.828 -8.844 1 94.12 67 TYR B O 1
ATOM 2668 N N . ASN B 1 68 ? 15.367 -12.289 -10.102 1 91.19 68 ASN B N 1
ATOM 2669 C CA . ASN B 1 68 ? 15.078 -11.547 -11.32 1 91.19 68 ASN B CA 1
ATOM 2670 C C . ASN B 1 68 ? 13.586 -11.555 -11.641 1 91.19 68 ASN B C 1
ATOM 2672 O O . ASN B 1 68 ? 13.047 -10.547 -12.094 1 91.19 68 ASN B O 1
ATOM 2676 N N . PHE B 1 69 ? 13.047 -12.641 -11.422 1 91.19 69 PHE B N 1
ATOM 2677 C CA . PHE B 1 69 ? 11.602 -12.727 -11.625 1 91.19 69 PHE B CA 1
ATOM 2678 C C . PHE B 1 69 ? 10.867 -11.797 -10.664 1 91.19 69 PHE B C 1
ATOM 2680 O O . PHE B 1 69 ? 9.961 -11.062 -11.07 1 91.19 69 PHE B O 1
ATOM 2687 N N . VAL B 1 70 ? 11.219 -11.82 -9.367 1 94.62 70 VAL B N 1
ATOM 2688 C CA . VAL B 1 70 ? 10.586 -10.969 -8.359 1 94.62 70 VAL B CA 1
ATOM 2689 C C . VAL B 1 70 ? 10.773 -9.5 -8.734 1 94.62 70 VAL B C 1
ATOM 2691 O O . VAL B 1 70 ? 9.828 -8.711 -8.672 1 94.62 70 VAL B O 1
ATOM 2694 N N . ALA B 1 71 ? 11.969 -9.195 -9.141 1 94.62 71 ALA B N 1
ATOM 2695 C CA . ALA B 1 71 ? 12.281 -7.82 -9.516 1 94.62 71 ALA B CA 1
ATOM 2696 C C . ALA B 1 71 ? 11.43 -7.371 -10.703 1 94.62 71 ALA B C 1
ATOM 2698 O O . ALA B 1 71 ? 10.875 -6.27 -10.703 1 94.62 71 ALA B O 1
ATOM 2699 N N . THR B 1 72 ? 11.336 -8.219 -11.672 1 94.12 72 THR B N 1
ATOM 2700 C CA . THR B 1 72 ? 10.562 -7.906 -12.867 1 94.12 72 THR B CA 1
ATOM 2701 C C . THR B 1 72 ? 9.078 -7.754 -12.523 1 94.12 72 THR B C 1
ATOM 2703 O O . THR B 1 72 ? 8.414 -6.852 -13.031 1 94.12 72 THR B O 1
ATOM 2706 N N . ALA B 1 73 ? 8.609 -8.617 -11.711 1 93.44 73 ALA B N 1
ATOM 2707 C CA . ALA B 1 73 ? 7.211 -8.562 -11.297 1 93.44 73 ALA B CA 1
ATOM 2708 C C . ALA B 1 73 ? 6.914 -7.277 -10.531 1 93.44 73 ALA B C 1
ATOM 2710 O O . ALA B 1 73 ? 5.93 -6.594 -10.82 1 93.44 73 ALA B O 1
ATOM 2711 N N . LEU B 1 74 ? 7.75 -6.938 -9.57 1 94 74 LEU B N 1
ATOM 2712 C CA . LEU B 1 74 ? 7.512 -5.75 -8.75 1 94 74 LEU B CA 1
ATOM 2713 C C . LEU B 1 74 ? 7.668 -4.48 -9.578 1 94 74 LEU B C 1
ATOM 2715 O O . LEU B 1 74 ? 6.973 -3.492 -9.344 1 94 74 LEU B O 1
ATOM 2719 N N . ARG B 1 75 ? 8.578 -4.5 -10.508 1 93.38 75 ARG B N 1
ATOM 2720 C CA . ARG B 1 75 ? 8.711 -3.373 -11.43 1 93.38 75 ARG B CA 1
ATOM 2721 C C . ARG B 1 75 ? 7.449 -3.186 -12.258 1 93.38 75 ARG B C 1
ATOM 2723 O O . ARG B 1 75 ? 7.008 -2.057 -12.477 1 93.38 75 ARG B O 1
ATOM 2730 N N . ALA B 1 76 ? 6.895 -4.277 -12.641 1 91.69 76 ALA B N 1
ATOM 2731 C CA . ALA B 1 76 ? 5.75 -4.23 -13.547 1 91.69 76 ALA B CA 1
ATOM 2732 C C . ALA B 1 76 ? 4.469 -3.902 -12.789 1 91.69 76 ALA B C 1
ATOM 2734 O O . ALA B 1 76 ? 3.607 -3.176 -13.297 1 91.69 76 ALA B O 1
ATOM 2735 N N . TYR B 1 77 ? 4.387 -4.371 -11.578 1 91.69 77 TYR B N 1
ATOM 2736 C CA . TYR B 1 77 ? 3.064 -4.363 -10.961 1 91.69 77 TYR B CA 1
ATOM 2737 C C . TYR B 1 77 ? 3.039 -3.465 -9.734 1 91.69 77 TYR B C 1
ATOM 2739 O O . TYR B 1 77 ? 1.97 -3.172 -9.195 1 91.69 77 TYR B O 1
ATOM 2747 N N . VAL B 1 78 ? 4.152 -3.012 -9.203 1 92.81 78 VAL B N 1
ATOM 2748 C CA . VAL B 1 78 ? 4.184 -2.146 -8.031 1 92.81 78 VAL B CA 1
ATOM 2749 C C . VAL B 1 78 ? 4.734 -0.773 -8.414 1 92.81 78 VAL B C 1
ATOM 2751 O O . VAL B 1 78 ? 4.117 0.253 -8.117 1 92.81 78 VAL B O 1
ATOM 2754 N N . HIS B 1 79 ? 5.773 -0.783 -9.188 1 88.81 79 HIS B N 1
ATOM 2755 C CA . HIS B 1 79 ? 6.504 0.44 -9.508 1 88.81 79 HIS B CA 1
ATOM 2756 C C . HIS B 1 79 ? 5.594 1.474 -10.156 1 88.81 79 HIS B C 1
ATOM 2758 O O . HIS B 1 79 ? 5.676 2.664 -9.844 1 88.81 79 HIS B O 1
ATOM 2764 N N . PRO B 1 80 ? 4.727 1.135 -11.023 1 88.69 80 PRO B N 1
ATOM 2765 C CA . PRO B 1 80 ? 3.922 2.127 -11.742 1 88.69 80 PRO B CA 1
ATOM 2766 C C . PRO B 1 80 ? 3.062 2.975 -10.805 1 88.69 80 PRO B C 1
ATOM 2768 O O . PRO B 1 80 ? 2.863 4.168 -11.055 1 88.69 80 PRO B O 1
ATOM 2771 N N . TRP B 1 81 ? 2.57 2.359 -9.797 1 88.56 81 TRP B N 1
ATOM 2772 C CA . TRP B 1 81 ? 1.734 3.166 -8.914 1 88.56 81 TRP B CA 1
ATOM 2773 C C . TRP B 1 81 ? 2.537 3.686 -7.73 1 88.56 81 TRP B C 1
ATOM 2775 O O . TRP B 1 81 ? 2.213 4.734 -7.164 1 88.56 81 TRP B O 1
ATOM 2785 N N . TRP B 1 82 ? 3.543 3 -7.305 1 90.75 82 TRP B N 1
ATOM 2786 C CA . TRP B 1 82 ? 4.344 3.443 -6.168 1 90.75 82 TRP B CA 1
ATOM 2787 C C . TRP B 1 82 ? 5.098 4.727 -6.496 1 90.75 82 TRP B C 1
ATOM 2789 O O . TRP B 1 82 ? 5.176 5.641 -5.672 1 90.75 82 TRP B O 1
ATOM 2799 N N . THR B 1 83 ? 5.578 4.844 -7.723 1 87 83 THR B N 1
ATOM 2800 C CA . THR B 1 83 ? 6.348 6.012 -8.141 1 87 83 THR B CA 1
ATOM 2801 C C . THR B 1 83 ? 5.457 7.25 -8.203 1 87 83 THR B C 1
ATOM 2803 O O . THR B 1 83 ? 5.949 8.375 -8.156 1 87 83 THR B O 1
ATOM 2806 N N . LYS B 1 84 ? 4.207 7.051 -8.344 1 83.88 84 LYS B N 1
ATOM 2807 C CA . LYS B 1 84 ? 3.264 8.164 -8.336 1 83.88 84 LYS B CA 1
ATOM 2808 C C . LYS B 1 84 ? 3.08 8.719 -6.93 1 83.88 84 LYS B C 1
ATOM 2810 O O . LYS B 1 84 ? 2.738 9.891 -6.758 1 83.88 84 LYS B O 1
ATOM 2815 N N . ILE B 1 85 ? 3.314 7.844 -5.98 1 85.81 85 ILE B N 1
ATOM 2816 C CA . ILE B 1 85 ? 3.158 8.234 -4.582 1 85.81 85 ILE B CA 1
ATOM 2817 C C . ILE B 1 85 ? 4.457 8.852 -4.07 1 85.81 85 ILE B C 1
ATOM 2819 O O . ILE B 1 85 ? 4.438 9.867 -3.371 1 85.81 85 ILE B O 1
ATOM 2823 N N . THR B 1 86 ? 5.496 8.172 -4.406 1 85.56 86 THR B N 1
ATOM 2824 C CA . THR B 1 86 ? 6.793 8.656 -3.945 1 85.56 86 THR B CA 1
ATOM 2825 C C . THR B 1 86 ? 7.871 8.375 -4.988 1 85.56 86 THR B C 1
ATOM 2827 O O . THR B 1 86 ? 8.094 7.227 -5.375 1 85.56 86 THR B O 1
ATOM 2830 N N . ARG B 1 87 ? 8.516 9.367 -5.352 1 76.56 87 ARG B N 1
ATOM 2831 C CA . ARG B 1 87 ? 9.477 9.242 -6.438 1 76.56 87 ARG B CA 1
ATOM 2832 C C . ARG B 1 87 ? 10.805 8.68 -5.93 1 76.56 87 ARG B C 1
ATOM 2834 O O . ARG B 1 87 ? 11.477 7.926 -6.641 1 76.56 87 ARG B O 1
ATOM 2841 N N . TYR B 1 88 ? 11.055 8.844 -4.734 1 72.81 88 TYR B N 1
ATOM 2842 C CA . TYR B 1 88 ? 12.445 8.57 -4.371 1 72.81 88 TYR B CA 1
ATOM 2843 C C . TYR B 1 88 ? 12.523 7.504 -3.289 1 72.81 88 TYR B C 1
ATOM 2845 O O . TYR B 1 88 ? 13.609 7.168 -2.816 1 72.81 88 TYR B O 1
ATOM 2853 N N . ASP B 1 89 ? 11.453 6.906 -3.096 1 74.94 89 ASP B N 1
ATOM 2854 C CA . ASP B 1 89 ? 11.516 5.965 -1.982 1 74.94 89 ASP B CA 1
ATOM 2855 C C . ASP B 1 89 ? 12.055 4.609 -2.436 1 74.94 89 ASP B C 1
ATOM 2857 O O . ASP B 1 89 ? 11.531 4.016 -3.383 1 74.94 89 ASP B O 1
ATOM 2861 N N . LYS B 1 90 ? 13.109 4.211 -1.688 1 83.75 90 LYS B N 1
ATOM 2862 C CA . LYS B 1 90 ? 13.773 2.947 -2.008 1 83.75 90 LYS B CA 1
ATOM 2863 C C . LYS B 1 90 ? 13.555 1.921 -0.897 1 83.75 90 LYS B C 1
ATOM 2865 O O . LYS B 1 90 ? 14.281 0.922 -0.822 1 83.75 90 LYS B O 1
ATOM 2870 N N . GLU B 1 91 ? 12.617 2.162 -0.107 1 91.38 91 GLU B N 1
ATOM 2871 C CA . GLU B 1 91 ? 12.445 1.315 1.069 1 91.38 91 GLU B CA 1
ATOM 2872 C C . GLU B 1 91 ? 11.297 0.325 0.878 1 91.38 91 GLU B C 1
ATOM 2874 O O . GLU B 1 91 ? 11.32 -0.773 1.438 1 91.38 91 GLU B O 1
ATOM 2879 N N . PHE B 1 92 ? 10.344 0.617 0.102 1 93.81 92 PHE B N 1
ATOM 2880 C CA . PHE B 1 92 ? 9.117 -0.176 0.018 1 93.81 92 PHE B CA 1
ATOM 2881 C C . PHE B 1 92 ? 9.375 -1.487 -0.715 1 93.81 92 PHE B C 1
ATOM 2883 O O . PHE B 1 92 ? 8.953 -2.553 -0.258 1 93.81 92 PHE B O 1
ATOM 2890 N N . LEU B 1 93 ? 10.047 -1.462 -1.836 1 94.62 93 LEU B N 1
ATOM 2891 C CA . LEU B 1 93 ? 10.258 -2.66 -2.641 1 94.62 93 LEU B CA 1
ATOM 2892 C C . LEU B 1 93 ? 11.094 -3.682 -1.881 1 94.62 93 LEU B C 1
ATOM 2894 O O . LEU B 1 93 ? 10.758 -4.867 -1.843 1 94.62 93 LEU B O 1
ATOM 2898 N N . PRO B 1 94 ? 12.18 -3.223 -1.193 1 95.12 94 PRO B N 1
ATOM 2899 C CA . PRO B 1 94 ? 12.898 -4.172 -0.337 1 95.12 94 PRO B CA 1
ATOM 2900 C C . PRO B 1 94 ? 12.008 -4.777 0.745 1 95.12 94 PRO B C 1
ATOM 2902 O O . PRO B 1 94 ? 12.125 -5.965 1.052 1 95.12 94 PRO B O 1
ATOM 2905 N N . ALA B 1 95 ? 11.133 -3.984 1.286 1 95.12 95 ALA B N 1
ATOM 2906 C CA . ALA B 1 95 ? 10.234 -4.48 2.33 1 95.12 95 ALA B CA 1
ATOM 2907 C C . ALA B 1 95 ? 9.281 -5.531 1.774 1 95.12 95 ALA B C 1
ATOM 2909 O O . ALA B 1 95 ? 9.078 -6.582 2.389 1 95.12 95 ALA B O 1
ATOM 2910 N N . ILE B 1 96 ? 8.672 -5.246 0.635 1 95.62 96 ILE B N 1
ATOM 2911 C CA . ILE B 1 96 ? 7.777 -6.199 -0.017 1 95.62 96 ILE B CA 1
ATOM 2912 C C . ILE B 1 96 ? 8.547 -7.48 -0.348 1 95.62 96 ILE B C 1
ATOM 2914 O O . ILE B 1 96 ? 8 -8.578 -0.239 1 95.62 96 ILE B O 1
ATOM 2918 N N . THR B 1 97 ? 9.781 -7.309 -0.771 1 95.75 97 THR B N 1
ATOM 2919 C CA . THR B 1 97 ? 10.617 -8.445 -1.118 1 95.75 97 THR B CA 1
ATOM 2920 C C . THR B 1 97 ? 10.805 -9.367 0.082 1 95.75 97 THR B C 1
ATOM 2922 O O . THR B 1 97 ? 10.734 -10.594 -0.053 1 95.75 97 THR B O 1
ATOM 2925 N N . ARG B 1 98 ? 11.039 -8.789 1.174 1 95.62 98 ARG B N 1
ATOM 2926 C CA . ARG B 1 98 ? 11.195 -9.586 2.385 1 95.62 98 ARG B CA 1
ATOM 2927 C C . ARG B 1 98 ? 9.93 -10.375 2.693 1 95.62 98 ARG B C 1
ATOM 2929 O O . ARG B 1 98 ? 9.992 -11.547 3.062 1 95.62 98 ARG B O 1
ATOM 2936 N N . VAL B 1 99 ? 8.797 -9.75 2.539 1 96.44 99 VAL B N 1
ATOM 2937 C CA . VAL B 1 99 ? 7.52 -10.398 2.797 1 96.44 99 VAL B CA 1
ATOM 2938 C C . VAL B 1 99 ? 7.312 -11.547 1.813 1 96.44 99 VAL B C 1
ATOM 2940 O O . VAL B 1 99 ? 6.934 -12.648 2.209 1 96.44 99 VAL B O 1
ATOM 2943 N N . VAL B 1 100 ? 7.582 -11.297 0.559 1 95.75 100 VAL B N 1
ATOM 2944 C CA . VAL B 1 100 ? 7.398 -12.289 -0.493 1 95.75 100 VAL B CA 1
ATOM 2945 C C . VAL B 1 100 ? 8.344 -13.469 -0.261 1 95.75 100 VAL B C 1
ATOM 2947 O O . VAL B 1 100 ? 7.949 -14.625 -0.405 1 95.75 100 VAL B O 1
ATOM 2950 N N . THR B 1 101 ? 9.594 -13.172 0.082 1 95.69 101 THR B N 1
ATOM 2951 C CA . THR B 1 101 ? 10.578 -14.219 0.34 1 95.69 101 THR B CA 1
ATOM 2952 C C . THR B 1 101 ? 10.133 -15.102 1.503 1 95.69 101 THR B C 1
ATOM 2954 O O . THR B 1 101 ? 10.258 -16.328 1.441 1 95.69 101 THR B O 1
ATOM 2957 N N . ASN B 1 102 ? 9.617 -14.461 2.484 1 95.94 102 ASN B N 1
ATOM 2958 C CA . ASN B 1 102 ? 9.102 -15.227 3.615 1 95.94 102 ASN B CA 1
ATOM 2959 C C . ASN B 1 102 ? 7.969 -16.156 3.191 1 95.94 102 ASN B C 1
ATOM 2961 O O . ASN B 1 102 ? 7.934 -17.328 3.598 1 95.94 102 ASN B O 1
ATOM 2965 N N . ILE B 1 103 ? 7.055 -15.688 2.438 1 96.31 103 ILE B N 1
ATOM 2966 C CA . ILE B 1 103 ? 5.922 -16.469 1.957 1 96.31 103 ILE B CA 1
ATOM 2967 C C . ILE B 1 103 ? 6.43 -17.672 1.16 1 96.31 103 ILE B C 1
ATOM 2969 O O . ILE B 1 103 ? 5.988 -18.797 1.378 1 96.31 103 ILE B O 1
ATOM 2973 N N . VAL B 1 104 ? 7.371 -17.453 0.279 1 94.88 104 VAL B N 1
ATOM 2974 C CA . VAL B 1 104 ? 7.906 -18.484 -0.594 1 94.88 104 VAL B CA 1
ATOM 2975 C C . VAL B 1 104 ? 8.617 -19.547 0.243 1 94.88 104 VAL B C 1
ATOM 2977 O O . VAL B 1 104 ? 8.461 -20.75 -0.001 1 94.88 104 VAL B O 1
ATOM 2980 N N . GLN B 1 105 ? 9.359 -19.109 1.222 1 96.12 105 GLN B N 1
ATOM 2981 C CA . GLN B 1 105 ? 10.102 -20.031 2.068 1 96.12 105 GLN B CA 1
ATOM 2982 C C . GLN B 1 105 ? 9.164 -20.906 2.902 1 96.12 105 GLN B C 1
ATOM 2984 O O . GLN B 1 105 ? 9.383 -22.109 3.049 1 96.12 105 GLN B O 1
ATOM 2989 N N . VAL B 1 106 ? 8.133 -20.281 3.441 1 96.25 106 VAL B N 1
ATOM 2990 C CA . VAL B 1 106 ? 7.156 -21.031 4.223 1 96.25 106 VAL B CA 1
ATOM 2991 C C . VAL B 1 106 ? 6.426 -22.031 3.318 1 96.25 106 VAL B C 1
ATOM 2993 O O . VAL B 1 106 ? 6.195 -23.172 3.703 1 96.25 106 VAL B O 1
ATOM 2996 N N . LEU B 1 107 ? 6.055 -21.641 2.146 1 94 107 LEU B N 1
ATOM 2997 C CA . LEU B 1 107 ? 5.41 -22.516 1.181 1 94 107 LEU B CA 1
ATOM 2998 C C . LEU B 1 107 ? 6.324 -23.688 0.823 1 94 107 LEU B C 1
ATOM 3000 O O . LEU B 1 107 ? 5.871 -24.828 0.729 1 94 107 LEU B O 1
ATOM 3004 N N . GLU B 1 108 ? 7.574 -23.359 0.617 1 92 108 GLU B N 1
ATOM 3005 C CA . GLU B 1 108 ? 8.555 -24.406 0.321 1 92 108 GLU B CA 1
ATOM 3006 C C . GLU B 1 108 ? 8.633 -25.422 1.457 1 92 108 GLU B C 1
ATOM 3008 O O . GLU B 1 108 ? 8.633 -26.625 1.216 1 92 108 GLU B O 1
ATOM 3013 N N . ALA B 1 109 ? 8.75 -24.891 2.613 1 93.88 109 ALA B N 1
ATOM 3014 C CA . ALA B 1 109 ? 8.844 -25.766 3.783 1 93.88 109 ALA B CA 1
ATOM 3015 C C . ALA B 1 109 ? 7.613 -26.656 3.898 1 93.88 109 ALA B C 1
ATOM 3017 O O . ALA B 1 109 ? 7.73 -27.859 4.188 1 93.88 109 ALA B O 1
ATOM 3018 N N . ARG B 1 110 ? 6.473 -26.141 3.6 1 92.31 110 ARG B N 1
ATOM 3019 C CA . ARG B 1 110 ? 5.23 -26.906 3.664 1 92.31 110 ARG B CA 1
ATOM 3020 C C . ARG B 1 110 ? 5.18 -27.969 2.564 1 92.31 110 ARG B C 1
ATOM 3022 O O . ARG B 1 110 ? 4.707 -29.078 2.791 1 92.31 110 ARG B O 1
ATOM 3029 N N . LEU B 1 111 ? 5.668 -27.594 1.432 1 88.12 111 LEU B N 1
ATOM 3030 C CA . LEU B 1 111 ? 5.672 -28.516 0.302 1 88.12 111 LEU B CA 1
ATOM 3031 C C . LEU B 1 111 ? 6.645 -29.672 0.547 1 88.12 111 LEU B C 1
ATOM 3033 O O . LEU B 1 111 ? 6.383 -30.797 0.138 1 88.12 111 LEU B O 1
ATOM 3037 N N . THR B 1 112 ? 7.723 -29.391 1.18 1 87.69 112 THR B N 1
ATOM 3038 C CA . THR B 1 112 ? 8.734 -30.406 1.454 1 87.69 112 THR B CA 1
ATOM 3039 C C . THR B 1 112 ? 8.242 -31.391 2.521 1 87.69 112 THR B C 1
ATOM 3041 O O . THR B 1 112 ? 8.617 -32.562 2.512 1 87.69 112 THR B O 1
ATOM 3044 N N . GLU B 1 113 ? 7.352 -30.906 3.35 1 91.19 113 GLU B N 1
ATOM 3045 C CA . GLU B 1 113 ? 6.828 -31.734 4.434 1 91.19 113 GLU B CA 1
ATOM 3046 C C . GLU B 1 113 ? 5.613 -32.531 3.984 1 91.19 113 GLU B C 1
ATOM 3048 O O . GLU B 1 113 ? 5.207 -33.5 4.652 1 91.19 113 GLU B O 1
ATOM 3053 N N . THR B 1 114 ? 5.086 -32.188 2.916 1 91.25 114 THR B N 1
ATOM 3054 C CA . THR B 1 114 ? 3.873 -32.812 2.406 1 91.25 114 THR B CA 1
ATOM 3055 C C . THR B 1 114 ? 4.215 -33.906 1.416 1 91.25 114 THR B C 1
ATOM 3057 O O . THR B 1 114 ? 5.094 -33.75 0.567 1 91.25 114 THR B O 1
ATOM 3060 N N . ASP B 1 115 ? 3.611 -35.094 1.565 1 91.69 115 ASP B N 1
ATOM 3061 C CA . ASP B 1 115 ? 3.736 -36.156 0.569 1 91.69 115 ASP B CA 1
ATOM 3062 C C . ASP B 1 115 ? 2.951 -35.812 -0.696 1 91.69 115 ASP B C 1
ATOM 3064 O O . ASP B 1 115 ? 1.724 -35.938 -0.719 1 91.69 115 ASP B O 1
ATOM 3068 N N . LEU B 1 116 ? 3.672 -35.5 -1.732 1 87 116 LEU B N 1
ATOM 3069 C CA . LEU B 1 116 ? 3.047 -35.062 -2.973 1 87 116 LEU B CA 1
ATOM 3070 C C . LEU B 1 116 ? 2.801 -36.25 -3.91 1 87 116 LEU B C 1
ATOM 3072 O O . LEU B 1 116 ? 2.262 -36.062 -5.004 1 87 116 LEU B O 1
ATOM 3076 N N . SER B 1 117 ? 3.088 -37.406 -3.508 1 86.38 117 SER B N 1
ATOM 3077 C CA . SER B 1 117 ? 2.99 -38.594 -4.367 1 86.38 117 SER B CA 1
ATOM 3078 C C . SER B 1 117 ? 1.561 -38.812 -4.855 1 86.38 117 SER B C 1
ATOM 3080 O O . SER B 1 117 ? 1.33 -39 -6.051 1 86.38 117 SER B O 1
ATOM 3082 N N . PRO B 1 118 ? 0.675 -38.688 -3.982 1 89 118 PRO B N 1
ATOM 3083 C CA . PRO B 1 118 ? -0.688 -38.875 -4.484 1 89 118 PRO B CA 1
ATOM 3084 C C . PRO B 1 118 ? -1.088 -37.812 -5.508 1 89 118 PRO B C 1
ATOM 3086 O O . PRO B 1 118 ? -1.798 -38.125 -6.469 1 89 118 PRO B O 1
ATOM 3089 N N . LEU B 1 119 ? -0.679 -36.656 -5.289 1 85.19 119 LEU B N 1
ATOM 3090 C CA . LEU B 1 119 ? -0.991 -35.562 -6.211 1 85.19 119 LEU B CA 1
ATOM 3091 C C . LEU B 1 119 ? -0.311 -35.781 -7.559 1 85.19 119 LEU B C 1
ATOM 3093 O O . LEU B 1 119 ? -0.957 -35.688 -8.602 1 85.19 119 LEU B O 1
ATOM 3097 N N . VAL B 1 120 ? 0.852 -36.125 -7.586 1 77.94 120 VAL B N 1
ATOM 3098 C CA . VAL B 1 120 ? 1.681 -36.188 -8.789 1 77.94 120 VAL B CA 1
ATOM 3099 C C . VAL B 1 120 ? 1.397 -37.469 -9.555 1 77.94 120 VAL B C 1
ATOM 3101 O O . VAL B 1 120 ? 1.35 -37.469 -10.789 1 77.94 120 VAL B O 1
ATOM 3104 N N . PHE B 1 121 ? 1.14 -38.562 -8.797 1 79 121 PHE B N 1
ATOM 3105 C CA . PHE B 1 121 ? 1.107 -39.844 -9.461 1 79 121 PHE B CA 1
ATOM 3106 C C . PHE B 1 121 ? -0.327 -40.344 -9.641 1 79 121 PHE B C 1
ATOM 3108 O O . PHE B 1 121 ? -0.59 -41.219 -10.438 1 79 121 PHE B O 1
ATOM 3115 N N . ARG B 1 122 ? -1.148 -39.719 -8.969 1 85.19 122 ARG B N 1
ATOM 3116 C CA . ARG B 1 122 ? -2.525 -40.188 -9.07 1 85.19 122 ARG B CA 1
ATOM 3117 C C . ARG B 1 122 ? -3.457 -39.062 -9.523 1 85.19 122 ARG B C 1
ATOM 3119 O O . ARG B 1 122 ? -4.016 -39.125 -10.625 1 85.19 122 ARG B O 1
ATOM 3126 N N . ASP B 1 123 ? -3.48 -38.031 -8.75 1 85.81 123 ASP B N 1
ATOM 3127 C CA . ASP B 1 123 ? -4.496 -37 -8.969 1 85.81 123 ASP B CA 1
ATOM 3128 C C . ASP B 1 123 ? -4.254 -36.25 -10.289 1 85.81 123 ASP B C 1
ATOM 3130 O O . ASP B 1 123 ? -5.176 -36.094 -11.086 1 85.81 123 ASP B O 1
ATOM 3134 N N . ILE B 1 124 ? -3.029 -35.812 -10.531 1 80.75 124 ILE B N 1
ATOM 3135 C CA . ILE B 1 124 ? -2.723 -35.031 -11.719 1 80.75 124 ILE B CA 1
ATOM 3136 C C . ILE B 1 124 ? -2.924 -35.906 -12.969 1 80.75 124 ILE B C 1
ATOM 3138 O O . ILE B 1 124 ? -3.609 -35.5 -13.906 1 80.75 124 ILE B O 1
ATOM 3142 N N . PRO B 1 125 ? -2.408 -37.094 -13.016 1 79 125 PRO B N 1
ATOM 3143 C CA . PRO B 1 125 ? -2.643 -37.938 -14.18 1 79 125 PRO B CA 1
ATOM 3144 C C . PRO B 1 125 ? -4.125 -38.188 -14.438 1 79 125 PRO B C 1
ATOM 3146 O O . PRO B 1 125 ? -4.566 -38.156 -15.594 1 79 125 PRO B O 1
ATOM 3149 N N . MET B 1 126 ? -4.801 -38.406 -13.391 1 85.56 126 MET B N 1
ATOM 3150 C CA . MET B 1 126 ? -6.238 -38.625 -13.523 1 85.56 126 MET B CA 1
ATOM 3151 C C . MET B 1 126 ? -6.93 -37.406 -14.094 1 85.56 126 MET B C 1
ATOM 3153 O O . MET B 1 126 ? -7.809 -37.531 -14.953 1 85.56 126 MET B O 1
ATOM 3157 N N . LEU B 1 127 ? -6.551 -36.312 -13.594 1 85.44 127 LEU B N 1
ATOM 3158 C CA . LEU B 1 127 ? -7.133 -35.062 -14.047 1 85.44 127 LEU B CA 1
ATOM 3159 C C . LEU B 1 127 ? -6.82 -34.812 -15.523 1 85.44 127 LEU B C 1
ATOM 3161 O O . LEU B 1 127 ? -7.695 -34.406 -16.297 1 85.44 127 LEU B O 1
ATOM 3165 N N . VAL B 1 128 ? -5.66 -35 -15.961 1 81.5 128 VAL B N 1
ATOM 3166 C CA . VAL B 1 128 ? -5.23 -34.812 -17.344 1 81.5 128 VAL B CA 1
ATOM 3167 C C . VAL B 1 128 ? -5.973 -35.781 -18.266 1 81.5 128 VAL B C 1
ATOM 3169 O O . VAL B 1 128 ? -6.414 -35.406 -19.344 1 81.5 128 VAL B O 1
ATOM 3172 N N . SER B 1 129 ? -6.102 -37 -17.766 1 82.94 129 SER B N 1
ATOM 3173 C CA . SER B 1 129 ? -6.809 -38 -18.562 1 82.94 129 SER B CA 1
ATOM 3174 C C . SER B 1 129 ? -8.273 -37.625 -18.75 1 82.94 129 SER B C 1
ATOM 3176 O O . SER B 1 129 ? -8.805 -37.75 -19.859 1 82.94 129 SER B O 1
ATOM 3178 N N . THR B 1 130 ? -8.836 -37.219 -17.672 1 88.31 130 THR B N 1
ATOM 3179 C CA . THR B 1 130 ? -10.234 -36.812 -17.75 1 88.31 130 THR B CA 1
ATOM 3180 C C . THR B 1 130 ? -10.398 -35.625 -18.688 1 88.31 130 THR B C 1
ATOM 3182 O O . THR B 1 130 ? -11.32 -35.594 -19.5 1 88.31 130 THR B O 1
ATOM 3185 N N . HIS B 1 131 ? -9.594 -34.656 -18.578 1 87.81 131 HIS B N 1
ATOM 3186 C CA . HIS B 1 131 ? -9.648 -33.5 -19.453 1 87.81 131 HIS B CA 1
ATOM 3187 C C . HIS B 1 131 ? -9.438 -33.875 -20.906 1 87.81 131 HIS B C 1
ATOM 3189 O O . HIS B 1 131 ? -10.102 -33.312 -21.797 1 87.81 131 HIS B O 1
ATOM 3195 N N . TYR B 1 132 ? -8.57 -34.75 -21.125 1 84.5 132 TYR B N 1
ATOM 3196 C CA . TYR B 1 132 ? -8.305 -35.219 -22.5 1 84.5 132 TYR B CA 1
ATOM 3197 C C . TYR B 1 132 ? -9.531 -35.875 -23.094 1 84.5 132 TYR B C 1
ATOM 3199 O O . TYR B 1 132 ? -9.906 -35.625 -24.234 1 84.5 132 TYR B O 1
ATOM 3207 N N . THR B 1 133 ? -10.062 -36.75 -22.297 1 90.75 133 THR B N 1
ATOM 3208 C CA . THR B 1 133 ? -11.266 -37.469 -22.734 1 90.75 133 THR B CA 1
ATOM 3209 C C . THR B 1 133 ? -12.391 -36.5 -23.016 1 90.75 133 THR B C 1
ATOM 3211 O O . THR B 1 133 ? -13.07 -36.594 -24.047 1 90.75 133 THR B O 1
ATOM 3214 N N . ASP B 1 134 ? -12.57 -35.531 -22.141 1 90.69 134 ASP B N 1
ATOM 3215 C CA . ASP B 1 134 ? -13.641 -34.562 -22.297 1 90.69 134 ASP B CA 1
ATOM 3216 C C . ASP B 1 134 ? -13.391 -33.656 -23.5 1 90.69 134 ASP B C 1
ATOM 3218 O O . ASP B 1 134 ? -14.328 -33.219 -24.172 1 90.69 134 ASP B O 1
ATOM 3222 N N . TYR B 1 135 ? -12.188 -33.344 -23.766 1 88.56 135 TYR B N 1
ATOM 3223 C CA . TYR B 1 135 ? -11.828 -32.562 -24.938 1 88.56 135 TYR B CA 1
ATOM 3224 C C . TYR B 1 135 ? -12.195 -33.281 -26.219 1 88.56 135 TYR B C 1
ATOM 3226 O O . TYR B 1 135 ? -12.773 -32.719 -27.141 1 88.56 135 TYR B O 1
ATOM 3234 N N . ARG B 1 136 ? -11.938 -34.562 -26.203 1 90.38 136 ARG B N 1
ATOM 3235 C CA . ARG B 1 136 ? -12.258 -35.375 -27.375 1 90.38 136 ARG B CA 1
ATOM 3236 C C . ARG B 1 136 ? -13.766 -35.5 -27.562 1 90.38 136 ARG B C 1
ATOM 3238 O O . ARG B 1 136 ? -14.258 -35.469 -28.688 1 90.38 136 ARG B O 1
ATOM 3245 N N . ASN B 1 137 ? -14.375 -35.688 -26.469 1 90.5 137 ASN B N 1
ATOM 3246 C CA . ASN B 1 137 ? -15.836 -35.75 -26.516 1 90.5 137 ASN B CA 1
ATOM 3247 C C . ASN B 1 137 ? -16.438 -34.438 -27.062 1 90.5 137 ASN B C 1
ATOM 3249 O O . ASN B 1 137 ? -17.375 -34.469 -27.859 1 90.5 137 ASN B O 1
ATOM 3253 N N . ALA B 1 138 ? -15.914 -33.312 -26.609 1 89.19 138 ALA B N 1
ATOM 3254 C CA . ALA B 1 138 ? -16.359 -32 -27.078 1 89.19 138 ALA B CA 1
ATOM 3255 C C . ALA B 1 138 ? -16.078 -31.812 -28.562 1 89.19 138 ALA B C 1
ATOM 3257 O O . ALA B 1 138 ? -16.906 -31.281 -29.312 1 89.19 138 ALA B O 1
ATOM 3258 N N . GLN B 1 139 ? -14.945 -32.281 -29 1 88.25 139 GLN B N 1
ATOM 3259 C CA . GLN B 1 139 ? -14.562 -32.219 -30.406 1 88.25 139 GLN B CA 1
ATOM 3260 C C . GLN B 1 139 ? -15.516 -33.062 -31.281 1 88.25 139 GLN B C 1
ATOM 3262 O O . GLN B 1 139 ? -15.891 -32.625 -32.375 1 88.25 139 GLN B O 1
ATOM 3267 N N . ALA B 1 140 ? -15.875 -34.188 -30.781 1 87.56 140 ALA B N 1
ATOM 3268 C CA . ALA B 1 140 ? -16.781 -35.062 -31.5 1 87.56 140 ALA B CA 1
ATOM 3269 C C . ALA B 1 140 ? -18.172 -34.438 -31.641 1 87.56 140 ALA B C 1
ATOM 3271 O O . ALA B 1 140 ? -18.828 -34.594 -32.656 1 87.56 140 ALA B O 1
ATOM 3272 N N . LYS B 1 141 ? -18.531 -33.75 -30.641 1 86.5 141 LYS B N 1
ATOM 3273 C CA . LYS B 1 141 ? -19.844 -33.125 -30.625 1 86.5 141 LYS B CA 1
ATOM 3274 C C . LYS B 1 141 ? -19.891 -31.922 -31.562 1 86.5 141 LYS B C 1
ATOM 3276 O O . LYS B 1 141 ? -20.969 -31.562 -32.062 1 86.5 141 LYS B O 1
ATOM 3281 N N . LEU B 1 142 ? -18.797 -31.25 -31.672 1 83.38 142 LEU B N 1
ATOM 3282 C CA . LEU B 1 142 ? -18.719 -30.109 -32.594 1 83.38 142 LEU B CA 1
ATOM 3283 C C . LEU B 1 142 ? -19.094 -30.516 -34 1 83.38 142 LEU B C 1
ATOM 3285 O O . LEU B 1 142 ? -19.625 -29.719 -34.75 1 83.38 142 LEU B O 1
ATOM 3289 N N . GLN B 1 143 ? -18.797 -31.75 -34.406 1 76 143 GLN B N 1
ATOM 3290 C CA . GLN B 1 143 ? -19.016 -32.25 -35.75 1 76 143 GLN B CA 1
ATOM 3291 C C . GLN B 1 143 ? -20.453 -32.75 -35.938 1 76 143 GLN B C 1
ATOM 3293 O O . GLN B 1 143 ? -20.859 -33.094 -37.031 1 76 143 GLN B O 1
ATOM 3298 N N . THR B 1 144 ? -21.125 -32.875 -34.875 1 72.75 144 THR B N 1
ATOM 3299 C CA . THR B 1 144 ? -22.5 -33.344 -34.969 1 72.75 144 THR B CA 1
ATOM 3300 C C . THR B 1 144 ? -23.453 -32.156 -35.219 1 72.75 144 THR B C 1
ATOM 3302 O O . THR B 1 144 ? -23.062 -31 -35.062 1 72.75 144 THR B O 1
ATOM 3305 N N . SER B 1 145 ? -24.672 -32.469 -35.844 1 61.56 145 SER B N 1
ATOM 3306 C CA . SER B 1 145 ? -25.734 -31.531 -36.156 1 61.56 145 SER B CA 1
ATOM 3307 C C . SER B 1 145 ? -26.062 -30.672 -34.938 1 61.56 145 SER B C 1
ATOM 3309 O O . SER B 1 145 ? -26.562 -29.547 -35.094 1 61.56 145 SER B O 1
ATOM 3311 N N . TYR B 1 146 ? -25.906 -31.266 -33.875 1 53.22 146 TYR B N 1
ATOM 3312 C CA . TYR B 1 146 ? -26.203 -30.531 -32.625 1 53.22 146 TYR B CA 1
ATOM 3313 C C . TYR B 1 146 ? -25.328 -29.297 -32.531 1 53.22 146 TYR B C 1
ATOM 3315 O O . TYR B 1 146 ? -25.781 -28.219 -32.094 1 53.22 146 TYR B O 1
ATOM 3323 N N . ALA B 1 147 ? -23.984 -29.484 -32.812 1 54.97 147 ALA B N 1
ATOM 3324 C CA . ALA B 1 147 ? -23.062 -28.359 -32.781 1 54.97 147 ALA B CA 1
ATOM 3325 C C . ALA B 1 147 ? -23.203 -27.516 -34.062 1 54.97 147 ALA B C 1
ATOM 3327 O O . ALA B 1 147 ? -22.969 -26.297 -34.031 1 54.97 147 ALA B O 1
ATOM 3328 N N . SER B 1 148 ? -23.578 -28.359 -35.219 1 51.28 148 SER B N 1
ATOM 3329 C CA . SER B 1 148 ? -23.703 -27.703 -36.5 1 51.28 148 SER B CA 1
ATOM 3330 C C . SER B 1 148 ? -24.703 -26.547 -36.438 1 51.28 148 SER B C 1
ATOM 3332 O O . SER B 1 148 ? -24.719 -25.688 -37.312 1 51.28 148 SER B O 1
ATOM 3334 N N . GLY B 1 149 ? -25.672 -26.875 -35.875 1 51.56 149 GLY B N 1
ATOM 3335 C CA . GLY B 1 149 ? -26.625 -25.781 -36 1 51.56 149 GLY B CA 1
ATOM 3336 C C . GLY B 1 149 ? -26.141 -24.5 -35.375 1 51.56 149 GLY B C 1
ATOM 3337 O O . GLY B 1 149 ? -26.938 -23.609 -35.031 1 51.56 149 GLY B O 1
ATOM 3338 N N . GLY B 1 150 ? -24.781 -24.266 -35.344 1 56.41 150 GLY B N 1
ATOM 3339 C CA . GLY B 1 150 ? -24.219 -22.938 -35.281 1 56.41 150 GLY B CA 1
ATOM 3340 C C . GLY B 1 150 ? -23.5 -22.688 -33.969 1 56.41 150 GLY B C 1
ATOM 3341 O O . GLY B 1 150 ? -22.5 -21.953 -33.938 1 56.41 150 GLY B O 1
ATOM 3342 N N . ALA B 1 151 ? -24.031 -23.031 -32.562 1 64.94 151 ALA B N 1
ATOM 3343 C CA . ALA B 1 151 ? -23.969 -21.953 -31.594 1 64.94 151 ALA B CA 1
ATOM 3344 C C . ALA B 1 151 ? -22.844 -22.188 -30.594 1 64.94 151 ALA B C 1
ATOM 3346 O O . ALA B 1 151 ? -22.156 -21.234 -30.188 1 64.94 151 ALA B O 1
ATOM 3347 N N . ALA B 1 152 ? -22.469 -23.453 -30.234 1 79.69 152 ALA B N 1
ATOM 3348 C CA . ALA B 1 152 ? -21.531 -23.469 -29.109 1 79.69 152 ALA B CA 1
ATOM 3349 C C . ALA B 1 152 ? -20.109 -23.734 -29.609 1 79.69 152 ALA B C 1
ATOM 3351 O O . ALA B 1 152 ? -19.891 -24.562 -30.5 1 79.69 152 ALA B O 1
ATOM 3352 N N . THR B 1 153 ? -19.125 -23.016 -29.344 1 87.06 153 THR B N 1
ATOM 3353 C CA . THR B 1 153 ? -17.703 -23.172 -29.656 1 87.06 153 THR B CA 1
ATOM 3354 C C . THR B 1 153 ? -17.094 -24.297 -28.859 1 87.06 153 THR B C 1
ATOM 3356 O O . THR B 1 153 ? -17.688 -24.797 -27.891 1 87.06 153 THR B O 1
ATOM 3359 N N . LEU B 1 154 ? -16.016 -24.875 -29.344 1 88.12 154 LEU B N 1
ATOM 3360 C CA . LEU B 1 154 ? -15.312 -25.953 -28.656 1 88.12 154 LEU B CA 1
ATOM 3361 C C . LEU B 1 154 ? -15.062 -25.594 -27.203 1 88.12 154 LEU B C 1
ATOM 3363 O O . LEU B 1 154 ? -15.344 -26.391 -26.297 1 88.12 154 LEU B O 1
ATOM 3367 N N . PRO B 1 155 ? -14.508 -24.359 -26.906 1 88.56 155 PRO B N 1
ATOM 3368 C CA . PRO B 1 155 ? -14.312 -24 -25.484 1 88.56 155 PRO B CA 1
ATOM 3369 C C . PRO B 1 155 ? -15.609 -24.047 -24.688 1 88.56 155 PRO B C 1
ATOM 3371 O O . PRO B 1 155 ? -15.609 -24.453 -23.516 1 88.56 155 PRO B O 1
ATOM 3374 N N . GLN B 1 156 ? -16.656 -23.719 -25.266 1 89.69 156 GLN B N 1
ATOM 3375 C CA . GLN B 1 156 ? -17.938 -23.734 -24.578 1 89.69 156 GLN B CA 1
ATOM 3376 C C . GLN B 1 156 ? -18.391 -25.156 -24.297 1 89.69 156 GLN B C 1
ATOM 3378 O O . GLN B 1 156 ? -18.891 -25.453 -23.203 1 89.69 156 GLN B O 1
ATOM 3383 N N . LEU B 1 157 ? -18.25 -26 -25.266 1 88.69 157 LEU B N 1
ATOM 3384 C CA . LEU B 1 157 ? -18.641 -27.406 -25.109 1 88.69 157 LEU B CA 1
ATOM 3385 C C . LEU B 1 157 ? -17.781 -28.094 -24.047 1 88.69 157 LEU B C 1
ATOM 3387 O O . LEU B 1 157 ? -18.297 -28.844 -23.234 1 88.69 157 LEU B O 1
ATOM 3391 N N . PHE B 1 158 ? -16.484 -27.828 -24.141 1 90.88 158 PHE B N 1
ATOM 3392 C CA . PHE B 1 158 ? -15.586 -28.391 -23.156 1 90.88 158 PHE B CA 1
ATOM 3393 C C . PHE B 1 158 ? -15.961 -27.922 -21.75 1 90.88 158 PHE B C 1
ATOM 3395 O O . PHE B 1 158 ? -15.984 -28.719 -20.812 1 90.88 158 PHE B O 1
ATOM 3402 N N . HIS B 1 159 ? -16.141 -26.672 -21.594 1 90.94 159 HIS B N 1
ATOM 3403 C CA . HIS B 1 159 ? -16.484 -26.078 -20.312 1 90.94 159 HIS B CA 1
ATOM 3404 C C . HIS B 1 159 ? -17.781 -26.688 -19.75 1 90.94 159 HIS B C 1
ATOM 3406 O O . HIS B 1 159 ? -17.922 -26.828 -18.531 1 90.94 159 HIS B O 1
ATOM 3412 N N . GLN B 1 160 ? -18.656 -27.016 -20.516 1 89 160 GLN B N 1
ATOM 3413 C CA . GLN B 1 160 ? -19.906 -27.641 -20.078 1 89 160 GLN B CA 1
ATOM 3414 C C . GLN B 1 160 ? -19.625 -29.016 -19.453 1 89 160 GLN B C 1
ATOM 3416 O O . GLN B 1 160 ? -20.328 -29.438 -18.531 1 89 160 GLN B O 1
ATOM 3421 N N . LEU B 1 161 ? -18.656 -29.641 -20 1 88.94 161 LEU B N 1
ATOM 3422 C CA . LEU B 1 161 ? -18.281 -30.969 -19.516 1 88.94 161 LEU B CA 1
ATOM 3423 C C . LEU B 1 161 ? -17.438 -30.859 -18.25 1 88.94 161 LEU B C 1
ATOM 3425 O O . LEU B 1 161 ? -17.453 -31.766 -17.406 1 88.94 161 LEU B O 1
ATOM 3429 N N . GLN B 1 162 ? -16.656 -29.781 -18.172 1 86.94 162 GLN B N 1
ATOM 3430 C CA . GLN B 1 162 ? -15.758 -29.531 -17.047 1 86.94 162 GLN B CA 1
ATOM 3431 C C . GLN B 1 162 ? -15.953 -28.125 -16.484 1 86.94 162 GLN B C 1
ATOM 3433 O O . GLN B 1 162 ? -15.055 -27.281 -16.578 1 86.94 162 GLN B O 1
ATOM 3438 N N . PRO B 1 163 ? -17.109 -28.016 -15.875 1 84.56 163 PRO B N 1
ATOM 3439 C CA . PRO B 1 163 ? -17.328 -26.688 -15.312 1 84.56 163 PRO B CA 1
ATOM 3440 C C . PRO B 1 163 ? -16.422 -26.391 -14.125 1 84.56 163 PRO B C 1
ATOM 3442 O O . PRO B 1 163 ? -16.156 -27.281 -13.312 1 84.56 163 PRO B O 1
ATOM 3445 N N . HIS B 1 164 ? -15.773 -25.375 -14.141 1 82.81 164 HIS B N 1
ATOM 3446 C CA . HIS B 1 164 ? -14.922 -24.922 -13.047 1 82.81 164 HIS B CA 1
ATOM 3447 C C . HIS B 1 164 ? -15.266 -23.5 -12.625 1 82.81 164 HIS B C 1
ATOM 3449 O O . HIS B 1 164 ? -15.414 -22.625 -13.477 1 82.81 164 HIS B O 1
ATOM 3455 N N . MET B 1 165 ? -15.383 -23.312 -11.391 1 83.88 165 MET B N 1
ATOM 3456 C CA . MET B 1 165 ? -15.828 -22.016 -10.859 1 83.88 165 MET B CA 1
ATOM 3457 C C . MET B 1 165 ? -14.773 -20.938 -11.102 1 83.88 165 MET B C 1
ATOM 3459 O O . MET B 1 165 ? -15.109 -19.766 -11.258 1 83.88 165 MET B O 1
ATOM 3463 N N . ALA B 1 166 ? -13.578 -21.328 -11.281 1 88.75 166 ALA B N 1
ATOM 3464 C CA . ALA B 1 166 ? -12.484 -20.359 -11.352 1 88.75 166 ALA B CA 1
ATOM 3465 C C . ALA B 1 166 ? -12.164 -20 -12.805 1 88.75 166 ALA B C 1
ATOM 3467 O O . ALA B 1 166 ? -11.453 -19.031 -13.062 1 88.75 166 ALA B O 1
ATOM 3468 N N . VAL B 1 167 ? -12.688 -20.797 -13.75 1 90.25 167 VAL B N 1
ATOM 3469 C CA . VAL B 1 167 ? -12.289 -20.578 -15.141 1 90.25 167 VAL B CA 1
ATOM 3470 C C . VAL B 1 167 ? -13.539 -20.484 -16.016 1 90.25 167 VAL B C 1
ATOM 3472 O O . VAL B 1 167 ? -14.406 -21.359 -15.977 1 90.25 167 VAL B O 1
ATOM 3475 N N . SER B 1 168 ? -13.609 -19.406 -16.766 1 90.25 168 SER B N 1
ATOM 3476 C CA . SER B 1 168 ? -14.719 -19.234 -17.703 1 90.25 168 SER B CA 1
ATOM 3477 C C . SER B 1 168 ? -14.523 -20.078 -18.953 1 90.25 168 SER B C 1
ATOM 3479 O O . SER B 1 168 ? -13.461 -20.656 -19.156 1 90.25 168 SER B O 1
ATOM 3481 N N . ALA B 1 169 ? -15.531 -20.109 -19.75 1 87 169 ALA B N 1
ATOM 3482 C CA . ALA B 1 169 ? -15.5 -20.906 -20.984 1 87 169 ALA B CA 1
ATOM 3483 C C . ALA B 1 169 ? -14.414 -20.406 -21.938 1 87 169 ALA B C 1
ATOM 3485 O O . ALA B 1 169 ? -13.82 -21.203 -22.672 1 87 169 ALA B O 1
ATOM 3486 N N . ASP B 1 170 ? -14.094 -19.141 -21.797 1 86.44 170 ASP B N 1
ATOM 3487 C CA . ASP B 1 170 ? -13.086 -18.562 -22.688 1 86.44 170 ASP B CA 1
ATOM 3488 C C . ASP B 1 170 ? -11.688 -18.672 -22.078 1 86.44 170 ASP B C 1
ATOM 3490 O O . ASP B 1 170 ? -10.719 -18.156 -22.641 1 86.44 170 ASP B O 1
ATOM 3494 N N . GLY B 1 171 ? -11.625 -19.266 -20.969 1 86.81 171 GLY B N 1
ATOM 3495 C CA . GLY B 1 171 ? -10.328 -19.562 -20.375 1 86.81 171 GLY B CA 1
ATOM 3496 C C . GLY B 1 171 ? -9.828 -18.484 -19.453 1 86.81 171 GLY B C 1
ATOM 3497 O O . GLY B 1 171 ? -8.664 -18.484 -19.047 1 86.81 171 GLY B O 1
ATOM 3498 N N . LYS B 1 172 ? -10.711 -17.594 -19.125 1 88.94 172 LYS B N 1
ATOM 3499 C CA . LYS B 1 172 ? -10.312 -16.516 -18.219 1 88.94 172 LYS B CA 1
ATOM 3500 C C . LYS B 1 172 ? -10.445 -16.938 -16.766 1 88.94 172 LYS B C 1
ATOM 3502 O O . LYS B 1 172 ? -11.469 -17.516 -16.359 1 88.94 172 LYS B O 1
ATOM 3507 N N . VAL B 1 173 ? -9.391 -16.781 -16.031 1 90.75 173 VAL B N 1
ATOM 3508 C CA . VAL B 1 173 ? -9.414 -17.125 -14.625 1 90.75 173 VAL B CA 1
ATOM 3509 C C . VAL B 1 173 ? -10.07 -16.016 -13.82 1 90.75 173 VAL B C 1
ATOM 3511 O O . VAL B 1 173 ? -9.781 -14.828 -14.039 1 90.75 173 VAL B O 1
ATOM 3514 N N . ASP B 1 174 ? -10.875 -16.438 -12.906 1 91.69 174 ASP B N 1
ATOM 3515 C CA . ASP B 1 174 ? -11.617 -15.5 -12.07 1 91.69 174 ASP B CA 1
ATOM 3516 C C . ASP B 1 174 ? -10.695 -14.852 -11.031 1 91.69 174 ASP B C 1
ATOM 3518 O O . ASP B 1 174 ? -10.094 -15.547 -10.211 1 91.69 174 ASP B O 1
ATOM 3522 N N . GLU B 1 175 ? -10.719 -13.602 -11.047 1 91.12 175 GLU B N 1
ATOM 3523 C CA . GLU B 1 175 ? -9.852 -12.859 -10.141 1 91.12 175 GLU B CA 1
ATOM 3524 C C . GLU B 1 175 ? -10.242 -13.109 -8.688 1 91.12 175 GLU B C 1
ATOM 3526 O O . GLU B 1 175 ? -9.375 -13.172 -7.809 1 91.12 175 GLU B O 1
ATOM 3531 N N . ALA B 1 176 ? -11.562 -13.188 -8.414 1 90.88 176 ALA B N 1
ATOM 3532 C CA . ALA B 1 176 ? -12.031 -13.438 -7.055 1 90.88 176 ALA B CA 1
ATOM 3533 C C . ALA B 1 176 ? -11.508 -14.773 -6.531 1 90.88 176 ALA B C 1
ATOM 3535 O O . ALA B 1 176 ? -11.234 -14.922 -5.34 1 90.88 176 ALA B O 1
ATOM 3536 N N . TYR B 1 177 ? -11.438 -15.68 -7.43 1 93.31 177 TYR B N 1
ATOM 3537 C CA . TYR B 1 177 ? -10.906 -16.984 -7.055 1 93.31 177 TYR B CA 1
ATOM 3538 C C . TYR B 1 177 ? -9.43 -16.891 -6.691 1 93.31 177 TYR B C 1
ATOM 3540 O O . TYR B 1 177 ? -8.992 -17.453 -5.684 1 93.31 177 TYR B O 1
ATOM 3548 N N . ILE B 1 178 ? -8.68 -16.203 -7.512 1 93 178 ILE B N 1
ATOM 3549 C CA . ILE B 1 178 ? -7.258 -16 -7.246 1 93 178 ILE B CA 1
ATOM 3550 C C . ILE B 1 178 ? -7.078 -15.273 -5.918 1 93 178 ILE B C 1
ATOM 3552 O O . ILE B 1 178 ? -6.234 -15.656 -5.102 1 93 178 ILE B O 1
ATOM 3556 N N . ARG B 1 179 ? -7.855 -14.305 -5.695 1 94.06 179 ARG B N 1
ATOM 3557 C CA . ARG B 1 179 ? -7.797 -13.508 -4.473 1 94.06 179 ARG B CA 1
ATOM 3558 C C . ARG B 1 179 ? -8.078 -14.375 -3.246 1 94.06 179 ARG B C 1
ATOM 3560 O O . ARG B 1 179 ? -7.359 -14.289 -2.246 1 94.06 179 ARG B O 1
ATOM 3567 N N . GLN B 1 180 ? -9.117 -15.141 -3.334 1 94.06 180 GLN B N 1
ATOM 3568 C CA . GLN B 1 180 ? -9.453 -16.016 -2.221 1 94.06 180 GLN B CA 1
ATOM 3569 C C . GLN B 1 180 ? -8.328 -17 -1.934 1 94.06 180 GLN B C 1
ATOM 3571 O O . GLN B 1 180 ? -7.996 -17.266 -0.774 1 94.06 180 GLN B O 1
ATOM 3576 N N . ALA B 1 181 ? -7.816 -17.578 -2.965 1 94.5 181 ALA B N 1
ATOM 3577 C CA . ALA B 1 181 ? -6.707 -18.516 -2.811 1 94.5 181 ALA B CA 1
ATOM 3578 C C . ALA B 1 181 ? -5.508 -17.844 -2.145 1 94.5 181 ALA B C 1
ATOM 3580 O O . ALA B 1 181 ? -4.883 -18.422 -1.253 1 94.5 181 ALA B O 1
ATOM 3581 N N . LEU B 1 182 ? -5.223 -16.641 -2.588 1 95.19 182 LEU B N 1
ATOM 3582 C CA . LEU B 1 182 ? -4.078 -15.922 -2.039 1 95.19 182 LEU B CA 1
ATOM 3583 C C . LEU B 1 182 ? -4.355 -15.477 -0.606 1 95.19 182 LEU B C 1
ATOM 3585 O O . LEU B 1 182 ? -3.443 -15.43 0.221 1 95.19 182 LEU B O 1
ATOM 3589 N N . ASP B 1 183 ? -5.602 -15.18 -0.271 1 94.75 183 ASP B N 1
ATOM 3590 C CA . ASP B 1 183 ? -5.973 -14.898 1.113 1 94.75 183 ASP B CA 1
ATOM 3591 C C . ASP B 1 183 ? -5.66 -16.094 2.018 1 94.75 183 ASP B C 1
ATOM 3593 O O . ASP B 1 183 ? -5.16 -15.914 3.131 1 94.75 183 ASP B O 1
ATOM 3597 N N . ASP B 1 184 ? -5.949 -17.203 1.538 1 96.12 184 ASP B N 1
ATOM 3598 C CA . ASP B 1 184 ? -5.676 -18.422 2.293 1 96.12 184 ASP B CA 1
ATOM 3599 C C . ASP B 1 184 ? -4.176 -18.641 2.449 1 96.12 184 ASP B C 1
ATOM 3601 O O . ASP B 1 184 ? -3.711 -19.062 3.514 1 96.12 184 ASP B O 1
ATOM 3605 N N . VAL B 1 185 ? -3.479 -18.391 1.409 1 95.94 185 VAL B N 1
ATOM 3606 C CA . VAL B 1 185 ? -2.027 -18.531 1.445 1 95.94 185 VAL B CA 1
ATOM 3607 C C . VAL B 1 185 ? -1.44 -17.578 2.477 1 95.94 185 VAL B C 1
ATOM 3609 O O . VAL B 1 185 ? -0.587 -17.953 3.279 1 95.94 185 VAL B O 1
ATOM 3612 N N . LEU B 1 186 ? -1.846 -16.344 2.463 1 96.94 186 LEU B N 1
ATOM 3613 C CA . LEU B 1 186 ? -1.332 -15.328 3.383 1 96.94 186 LEU B CA 1
ATOM 3614 C C . LEU B 1 186 ? -1.669 -15.688 4.828 1 96.94 186 LEU B C 1
ATOM 3616 O O . LEU B 1 186 ? -0.839 -15.516 5.723 1 96.94 186 LEU B O 1
ATOM 3620 N N . ARG B 1 187 ? -2.83 -16.203 5.039 1 96.25 187 ARG B N 1
ATOM 3621 C CA . ARG B 1 187 ? -3.258 -16.609 6.375 1 96.25 187 ARG B CA 1
ATOM 3622 C C . ARG B 1 187 ? -2.363 -17.719 6.922 1 96.25 187 ARG B C 1
ATOM 3624 O O . ARG B 1 187 ? -2.051 -17.734 8.117 1 96.25 187 ARG B O 1
ATOM 3631 N N . THR B 1 188 ? -1.882 -18.531 6.047 1 94.81 188 THR B N 1
ATOM 3632 C CA . THR B 1 188 ? -1.113 -19.703 6.449 1 94.81 188 THR B CA 1
ATOM 3633 C C . THR B 1 188 ? 0.379 -19.391 6.488 1 94.81 188 THR B C 1
ATOM 3635 O O . THR B 1 188 ? 1.109 -19.906 7.332 1 94.81 188 THR B O 1
ATOM 3638 N N . CYS B 1 189 ? 0.842 -18.469 5.625 1 95.94 189 CYS B N 1
ATOM 3639 C CA . CYS B 1 189 ? 2.277 -18.344 5.402 1 95.94 189 CYS B CA 1
ATOM 3640 C C . CYS B 1 189 ? 2.828 -17.094 6.082 1 95.94 189 CYS B C 1
ATOM 3642 O O . CYS B 1 189 ? 4.016 -17.031 6.41 1 95.94 189 CYS B O 1
ATOM 3644 N N . LEU B 1 190 ? 2.076 -16.078 6.285 1 95.19 190 LEU B N 1
ATOM 3645 C CA . LEU B 1 190 ? 2.592 -14.852 6.887 1 95.19 190 LEU B CA 1
ATOM 3646 C C . LEU B 1 190 ? 2.713 -14.992 8.398 1 95.19 190 LEU B C 1
ATOM 3648 O O . LEU B 1 190 ? 1.819 -15.547 9.047 1 95.19 190 LEU B O 1
ATOM 3652 N N . PRO B 1 191 ? 3.805 -14.539 8.898 1 92.88 191 PRO B N 1
ATOM 3653 C CA . PRO B 1 191 ? 3.852 -14.453 10.367 1 92.88 191 PRO B CA 1
ATOM 3654 C C . PRO B 1 191 ? 2.822 -13.477 10.93 1 92.88 191 PRO B C 1
ATOM 3656 O O . PRO B 1 191 ? 2.393 -12.555 10.234 1 92.88 191 PRO B O 1
ATOM 3659 N N . PRO B 1 192 ? 2.436 -13.664 12.133 1 92.06 192 PRO B N 1
ATOM 3660 C CA . PRO B 1 192 ? 1.422 -12.805 12.742 1 92.06 192 PRO B CA 1
ATOM 3661 C C . PRO B 1 192 ? 1.771 -11.32 12.656 1 92.06 192 PRO B C 1
ATOM 3663 O O . PRO B 1 192 ? 0.89 -10.484 12.422 1 92.06 192 PRO B O 1
ATOM 3666 N N . ALA B 1 193 ? 2.988 -10.984 12.727 1 90 193 ALA B N 1
ATOM 3667 C CA . ALA B 1 193 ? 3.434 -9.594 12.695 1 90 193 ALA B CA 1
ATOM 3668 C C . ALA B 1 193 ? 3.109 -8.945 11.352 1 90 193 ALA B C 1
ATOM 3670 O O . ALA B 1 193 ? 2.898 -7.734 11.273 1 90 193 ALA B O 1
ATOM 3671 N N . ASP B 1 194 ? 3.029 -9.828 10.359 1 91.62 194 ASP B N 1
ATOM 3672 C CA . ASP B 1 194 ? 2.771 -9.312 9.023 1 91.62 194 ASP B CA 1
ATOM 3673 C C . ASP B 1 194 ? 1.319 -9.547 8.609 1 91.62 194 ASP B C 1
ATOM 3675 O O . ASP B 1 194 ? 0.804 -8.883 7.715 1 91.62 194 ASP B O 1
ATOM 3679 N N . TYR B 1 195 ? 0.691 -10.484 9.289 1 93.56 195 TYR B N 1
ATOM 3680 C CA . TYR B 1 195 ? -0.681 -10.805 8.914 1 93.56 195 TYR B CA 1
ATOM 3681 C C . TYR B 1 195 ? -1.672 -9.898 9.641 1 93.56 195 TYR B C 1
ATOM 3683 O O . TYR B 1 195 ? -2.703 -9.523 9.078 1 93.56 195 TYR B O 1
ATOM 3691 N N . GLU B 1 196 ? -1.41 -9.469 10.797 1 91.31 196 GLU B N 1
ATOM 3692 C CA . GLU B 1 196 ? -2.357 -8.766 11.664 1 91.31 196 GLU B CA 1
ATOM 3693 C C . GLU B 1 196 ? -2.6 -7.344 11.172 1 91.31 196 GLU B C 1
ATOM 3695 O O . GLU B 1 196 ? -3.736 -6.863 11.188 1 91.31 196 GLU B O 1
ATOM 3700 N N . PRO B 1 197 ? -1.494 -6.691 10.758 1 93.19 197 PRO B N 1
ATOM 3701 C CA . PRO B 1 197 ? -1.774 -5.371 10.188 1 93.19 197 PRO B CA 1
ATOM 3702 C C . PRO B 1 197 ? -2.541 -5.445 8.867 1 93.19 197 PRO B C 1
ATOM 3704 O O . PRO B 1 197 ? -1.97 -5.816 7.84 1 93.19 197 PRO B O 1
ATOM 3707 N N . GLU B 1 198 ? -3.727 -4.98 8.922 1 92.56 198 GLU B N 1
ATOM 3708 C CA . GLU B 1 198 ? -4.648 -5.164 7.805 1 92.56 198 GLU B CA 1
ATOM 3709 C C . GLU B 1 198 ? -4.176 -4.41 6.566 1 92.56 198 GLU B C 1
ATOM 3711 O O . GLU B 1 198 ? -4.297 -4.906 5.445 1 92.56 198 GLU B O 1
ATOM 3716 N N . THR B 1 199 ? -3.691 -3.25 6.766 1 93.19 199 THR B N 1
ATOM 3717 C CA . THR B 1 199 ? -3.232 -2.451 5.633 1 93.19 199 THR B CA 1
ATOM 3718 C C . THR B 1 199 ? -2.148 -3.189 4.855 1 93.19 199 THR B C 1
ATOM 3720 O O . THR B 1 199 ? -2.184 -3.234 3.623 1 93.19 199 THR B O 1
ATOM 3723 N N . GLU B 1 200 ? -1.249 -3.779 5.578 1 94.56 200 GLU B N 1
ATOM 3724 C CA . GLU B 1 200 ? -0.2 -4.555 4.926 1 94.56 200 GLU B CA 1
ATOM 3725 C C . GLU B 1 200 ? -0.776 -5.785 4.23 1 94.56 200 GLU B C 1
ATOM 3727 O O . GLU B 1 200 ? -0.428 -6.082 3.086 1 94.56 200 GLU B O 1
ATOM 3732 N N . ARG B 1 201 ? -1.562 -6.477 4.918 1 95 201 ARG B N 1
ATOM 3733 C CA . ARG B 1 201 ? -2.148 -7.699 4.383 1 95 201 ARG B CA 1
ATOM 3734 C C . ARG B 1 201 ? -2.869 -7.43 3.066 1 95 201 ARG B C 1
ATOM 3736 O O . ARG B 1 201 ? -2.682 -8.156 2.09 1 95 201 ARG B O 1
ATOM 3743 N N . TYR B 1 202 ? -3.639 -6.332 3.061 1 94.44 202 TYR B N 1
ATOM 3744 C CA . TYR B 1 202 ? -4.441 -6.039 1.877 1 94.44 202 TYR B CA 1
ATOM 3745 C C . TYR B 1 202 ? -3.557 -5.59 0.72 1 94.44 202 TYR B C 1
ATOM 3747 O O . TYR B 1 202 ? -3.787 -5.969 -0.431 1 94.44 202 TYR B O 1
ATOM 3755 N N . ILE B 1 203 ? -2.6 -4.836 1.001 1 92.94 203 ILE B N 1
ATOM 3756 C CA . ILE B 1 203 ? -1.723 -4.359 -0.064 1 92.94 203 ILE B CA 1
ATOM 3757 C C . ILE B 1 203 ? -0.915 -5.527 -0.625 1 92.94 203 ILE B C 1
ATOM 3759 O O . ILE B 1 203 ? -0.757 -5.652 -1.842 1 92.94 203 ILE B O 1
ATOM 3763 N N . VAL B 1 204 ? -0.359 -6.367 0.183 1 95.19 204 VAL B N 1
ATOM 3764 C CA . VAL B 1 204 ? 0.421 -7.523 -0.247 1 95.19 204 VAL B CA 1
ATOM 3765 C C . VAL B 1 204 ? -0.465 -8.477 -1.042 1 95.19 204 VAL B C 1
ATOM 3767 O O . VAL B 1 204 ? -0.059 -8.984 -2.09 1 95.19 204 VAL B O 1
ATOM 3770 N N . ARG B 1 205 ? -1.632 -8.695 -0.544 1 96 205 ARG B N 1
ATOM 3771 C CA . ARG B 1 205 ? -2.566 -9.57 -1.24 1 96 205 ARG B CA 1
ATOM 3772 C C . ARG B 1 205 ? -2.822 -9.086 -2.662 1 96 205 ARG B C 1
ATOM 3774 O O . ARG B 1 205 ? -2.707 -9.852 -3.619 1 96 205 ARG B O 1
ATOM 3781 N N . GLU B 1 206 ? -3.139 -7.809 -2.775 1 94.75 206 GLU B N 1
ATOM 3782 C CA . GLU B 1 206 ? -3.502 -7.273 -4.082 1 94.75 206 GLU B CA 1
ATOM 3783 C C . GLU B 1 206 ? -2.299 -7.242 -5.02 1 94.75 206 GLU B C 1
ATOM 3785 O O . GLU B 1 206 ? -2.439 -7.453 -6.227 1 94.75 206 GLU B O 1
ATOM 3790 N N . ILE B 1 207 ? -1.152 -6.988 -4.461 1 94.31 207 ILE B N 1
ATOM 3791 C CA . ILE B 1 207 ? 0.065 -7.07 -5.262 1 94.31 207 ILE B CA 1
ATOM 3792 C C . ILE B 1 207 ? 0.242 -8.492 -5.793 1 94.31 207 ILE B C 1
ATOM 3794 O O . ILE B 1 207 ? 0.493 -8.688 -6.98 1 94.31 207 ILE B O 1
ATOM 3798 N N . LEU B 1 208 ? 0.094 -9.438 -4.973 1 95.88 208 LEU B N 1
ATOM 3799 C CA . LEU B 1 208 ? 0.265 -10.828 -5.367 1 95.88 208 LEU B CA 1
ATOM 3800 C C . LEU B 1 208 ? -0.803 -11.242 -6.371 1 95.88 208 LEU B C 1
ATOM 3802 O O . LEU B 1 208 ? -0.521 -11.992 -7.312 1 95.88 208 LEU B O 1
ATOM 3806 N N . VAL B 1 209 ? -2.02 -10.758 -6.156 1 95.31 209 VAL B N 1
ATOM 3807 C CA . VAL B 1 209 ? -3.096 -11.047 -7.098 1 95.31 209 VAL B CA 1
ATOM 3808 C C . VAL B 1 209 ? -2.725 -10.531 -8.484 1 95.31 209 VAL B C 1
ATOM 3810 O O . VAL B 1 209 ? -2.865 -11.25 -9.484 1 95.31 209 VAL B O 1
ATOM 3813 N N . ASP B 1 210 ? -2.188 -9.375 -8.531 1 93.56 210 ASP B N 1
ATOM 3814 C CA . ASP B 1 210 ? -1.796 -8.781 -9.805 1 93.56 210 ASP B CA 1
ATOM 3815 C C . ASP B 1 210 ? -0.649 -9.555 -10.445 1 93.56 210 ASP B C 1
ATOM 3817 O O . ASP B 1 210 ? -0.646 -9.781 -11.656 1 93.56 210 ASP B O 1
ATOM 3821 N N . VAL B 1 211 ? 0.272 -9.922 -9.672 1 92.94 211 VAL B N 1
ATOM 3822 C CA . VAL B 1 211 ? 1.425 -10.664 -10.172 1 92.94 211 VAL B CA 1
ATOM 3823 C C . VAL B 1 211 ? 0.972 -12.016 -10.711 1 92.94 211 VAL B C 1
ATOM 3825 O O . VAL B 1 211 ? 1.384 -12.43 -11.797 1 92.94 211 VAL B O 1
ATOM 3828 N N . VAL B 1 212 ? 0.134 -12.664 -9.984 1 93.88 212 VAL B N 1
ATOM 3829 C CA . VAL B 1 212 ? -0.33 -13.992 -10.383 1 93.88 212 VAL B CA 1
ATOM 3830 C C . VAL B 1 212 ? -1.203 -13.883 -11.633 1 93.88 212 VAL B C 1
ATOM 3832 O O . VAL B 1 212 ? -0.987 -14.594 -12.609 1 93.88 212 VAL B O 1
ATOM 3835 N N . GLN B 1 213 ? -2.076 -12.992 -11.602 1 92.25 213 GLN B N 1
ATOM 3836 C CA . GLN B 1 213 ? -3.023 -12.828 -12.695 1 92.25 213 GLN B CA 1
ATOM 3837 C C . GLN B 1 213 ? -2.324 -12.32 -13.953 1 92.25 213 GLN B C 1
ATOM 3839 O O . GLN B 1 213 ? -2.625 -12.766 -15.062 1 92.25 213 GLN B O 1
ATOM 3844 N N . GLY B 1 214 ? -1.455 -11.414 -13.797 1 88.75 214 GLY B N 1
ATOM 3845 C CA . GLY B 1 214 ? -0.846 -10.766 -14.945 1 88.75 214 GLY B CA 1
ATOM 3846 C C . GLY B 1 214 ? 0.501 -11.352 -15.32 1 88.75 214 GLY B C 1
ATOM 3847 O O . GLY B 1 214 ? 0.913 -11.289 -16.484 1 88.75 214 GLY B O 1
ATOM 3848 N N . GLY B 1 215 ? 1.156 -11.891 -14.383 1 86.94 215 GLY B N 1
ATOM 3849 C CA . GLY B 1 215 ? 2.529 -12.312 -14.609 1 86.94 215 GLY B CA 1
ATOM 3850 C C . GLY B 1 215 ? 2.689 -13.82 -14.695 1 86.94 215 GLY B C 1
ATOM 3851 O O . GLY B 1 215 ? 3.535 -14.312 -15.445 1 86.94 215 GLY B O 1
ATOM 3852 N N . ILE B 1 216 ? 1.907 -14.531 -14.016 1 90.44 216 ILE B N 1
ATOM 3853 C CA . ILE B 1 216 ? 2.152 -15.969 -13.891 1 90.44 216 ILE B CA 1
ATOM 3854 C C . ILE B 1 216 ? 1.137 -16.734 -14.734 1 90.44 216 ILE B C 1
ATOM 3856 O O . ILE B 1 216 ? 1.514 -17.516 -15.609 1 90.44 216 ILE B O 1
ATOM 3860 N N . VAL B 1 217 ? -0.119 -16.453 -14.594 1 90.31 217 VAL B N 1
ATOM 3861 C CA . VAL B 1 217 ? -1.191 -17.234 -15.211 1 90.31 217 VAL B CA 1
ATOM 3862 C C . VAL B 1 217 ? -1.045 -17.188 -16.734 1 90.31 217 VAL B C 1
ATOM 3864 O O . VAL B 1 217 ? -1.046 -18.234 -17.375 1 90.31 217 VAL B O 1
ATOM 3867 N N . PRO B 1 218 ? -0.803 -16.078 -17.312 1 86.88 218 PRO B N 1
ATOM 3868 C CA . PRO B 1 218 ? -0.666 -16.047 -18.766 1 86.88 218 PRO B CA 1
ATOM 3869 C C . PRO B 1 218 ? 0.532 -16.859 -19.25 1 86.88 218 PRO B C 1
ATOM 3871 O O . PRO B 1 218 ? 0.514 -17.375 -20.375 1 86.88 218 PRO B O 1
ATOM 3874 N N . LYS B 1 219 ? 1.522 -17.016 -18.5 1 85.88 219 LYS B N 1
ATOM 3875 C CA . LYS B 1 219 ? 2.715 -17.75 -18.891 1 85.88 219 LYS B CA 1
ATOM 3876 C C . LYS B 1 219 ? 2.5 -19.266 -18.734 1 85.88 219 LYS B C 1
ATOM 3878 O O . LYS B 1 219 ? 2.814 -20.031 -19.641 1 85.88 219 LYS B O 1
ATOM 3883 N N . VAL B 1 220 ? 1.903 -19.672 -17.688 1 85.62 220 VAL B N 1
ATOM 3884 C CA . VAL B 1 220 ? 1.808 -21.094 -17.375 1 85.62 220 VAL B CA 1
ATOM 3885 C C . VAL B 1 220 ? 0.708 -21.734 -18.219 1 85.62 220 VAL B C 1
ATOM 3887 O O . VAL B 1 220 ? 0.639 -22.969 -18.328 1 85.62 220 VAL B O 1
ATOM 3890 N N . THR B 1 221 ? -0.157 -20.953 -18.781 1 85.75 221 THR B N 1
ATOM 3891 C CA . THR B 1 221 ? -1.243 -21.484 -19.594 1 85.75 221 THR B CA 1
ATOM 3892 C C . THR B 1 221 ? -0.848 -21.516 -21.078 1 85.75 221 THR B C 1
ATOM 3894 O O . THR B 1 221 ? -1.62 -21.969 -21.922 1 85.75 221 THR B O 1
ATOM 3897 N N . GLN B 1 222 ? 0.382 -21.156 -21.344 1 82.69 222 GLN B N 1
ATOM 3898 C CA . GLN B 1 222 ? 0.851 -21.188 -22.719 1 82.69 222 GLN B CA 1
ATOM 3899 C C . GLN B 1 222 ? 1.211 -22.609 -23.141 1 82.69 222 GLN B C 1
ATOM 3901 O O . GLN B 1 222 ? 1.763 -23.375 -22.359 1 82.69 222 GLN B O 1
ATOM 3906 N N . PRO B 1 223 ? 0.899 -22.906 -24.438 1 84.5 223 PRO B N 1
ATOM 3907 C CA . PRO B 1 223 ? 1.194 -24.25 -24.906 1 84.5 223 PRO B CA 1
ATOM 3908 C C . PRO B 1 223 ? 2.668 -24.625 -24.766 1 84.5 223 PRO B C 1
ATOM 3910 O O . PRO B 1 223 ? 2.988 -25.75 -24.375 1 84.5 223 PRO B O 1
ATOM 3913 N N . TRP B 1 224 ? 3.48 -23.688 -25.094 1 77.69 224 TRP B N 1
ATOM 3914 C CA . TRP B 1 224 ? 4.906 -23.984 -25.031 1 77.69 224 TRP B CA 1
ATOM 3915 C C . TRP B 1 224 ? 5.328 -24.328 -23.609 1 77.69 224 TRP B C 1
ATOM 3917 O O . TRP B 1 224 ? 6.176 -25.188 -23.391 1 77.69 224 TRP B O 1
ATOM 3927 N N . PHE B 1 225 ? 4.812 -23.672 -22.641 1 80.38 225 PHE B N 1
ATOM 3928 C CA . PHE B 1 225 ? 5.148 -23.891 -21.25 1 80.38 225 PHE B CA 1
ATOM 3929 C C . PHE B 1 225 ? 4.691 -25.281 -20.797 1 80.38 225 PHE B C 1
ATOM 3931 O O . PHE B 1 225 ? 5.438 -26 -20.125 1 80.38 225 PHE B O 1
ATOM 3938 N N . ILE B 1 226 ? 3.543 -25.594 -21.094 1 76.88 226 ILE B N 1
ATOM 3939 C CA . ILE B 1 226 ? 2.979 -26.891 -20.734 1 76.88 226 ILE B CA 1
ATOM 3940 C C . ILE B 1 226 ? 3.785 -28.016 -21.406 1 76.88 226 ILE B C 1
ATOM 3942 O O . ILE B 1 226 ? 4.156 -28.984 -20.75 1 76.88 226 ILE B O 1
ATOM 3946 N N . HIS B 1 227 ? 4.047 -27.781 -22.672 1 76.31 227 HIS B N 1
ATOM 3947 C CA . HIS B 1 227 ? 4.84 -28.75 -23.422 1 76.31 227 HIS B CA 1
ATOM 3948 C C . HIS B 1 227 ? 6.219 -28.938 -22.781 1 76.31 227 HIS B C 1
ATOM 3950 O O . HIS B 1 227 ? 6.672 -30.062 -22.594 1 76.31 227 HIS B O 1
ATOM 3956 N N . ARG B 1 228 ? 6.82 -27.891 -22.484 1 75.06 228 ARG B N 1
ATOM 3957 C CA . ARG B 1 228 ? 8.141 -27.938 -21.859 1 75.06 228 ARG B CA 1
ATOM 3958 C C . ARG B 1 228 ? 8.078 -28.641 -20.516 1 75.06 228 ARG B C 1
ATOM 3960 O O . ARG B 1 228 ? 8.977 -29.406 -20.172 1 75.06 228 ARG B O 1
ATOM 3967 N N . THR B 1 229 ? 7.129 -28.359 -19.766 1 75.25 229 THR B N 1
ATOM 3968 C CA . THR B 1 229 ? 6.957 -28.969 -18.453 1 75.25 229 THR B CA 1
ATOM 3969 C C . THR B 1 229 ? 6.766 -30.484 -18.578 1 75.25 229 THR B C 1
ATOM 3971 O O . THR B 1 229 ? 7.355 -31.25 -17.828 1 75.25 229 THR B O 1
ATOM 3974 N N . ILE B 1 230 ? 6.012 -30.828 -19.484 1 70.25 230 ILE B N 1
ATOM 3975 C CA . ILE B 1 230 ? 5.754 -32.25 -19.719 1 70.25 230 ILE B CA 1
ATOM 3976 C C . ILE B 1 230 ? 7.047 -32.938 -20.141 1 70.25 230 ILE B C 1
ATOM 3978 O O . ILE B 1 230 ? 7.391 -34 -19.594 1 70.25 230 ILE B O 1
ATOM 3982 N N . LEU B 1 231 ? 7.727 -32.312 -21.047 1 70.25 231 LEU B N 1
ATOM 3983 C CA . LEU B 1 231 ? 8.977 -32.875 -21.516 1 70.25 231 LEU B CA 1
ATOM 3984 C C . LEU B 1 231 ? 9.992 -33 -20.391 1 70.25 231 LEU B C 1
ATOM 3986 O O . LEU B 1 231 ? 10.688 -34.031 -20.281 1 70.25 231 LEU B O 1
ATOM 3990 N N . THR B 1 232 ? 10.055 -32 -19.609 1 68.56 232 THR B N 1
ATOM 3991 C CA . THR B 1 232 ? 10.992 -31.984 -18.5 1 68.56 232 THR B CA 1
ATOM 3992 C C . THR B 1 232 ? 10.633 -33.062 -17.484 1 68.56 232 THR B C 1
ATOM 3994 O O . THR B 1 232 ? 11.516 -33.781 -17 1 68.56 232 THR B O 1
ATOM 3997 N N . LEU B 1 233 ? 9.375 -33.188 -17.188 1 65.12 233 LEU B N 1
ATOM 3998 C CA . LEU B 1 233 ? 8.914 -34.156 -16.188 1 65.12 233 LEU B CA 1
ATOM 3999 C C . LEU B 1 233 ? 9.125 -35.562 -16.688 1 65.12 233 LEU B C 1
ATOM 4001 O O . LEU B 1 233 ? 9.375 -36.469 -15.883 1 65.12 233 LEU B O 1
ATOM 4005 N N . LEU B 1 234 ? 9.094 -35.625 -17.953 1 64.62 234 LEU B N 1
ATOM 4006 C CA . LEU B 1 234 ? 9.281 -36.938 -18.547 1 64.62 234 LEU B CA 1
ATOM 4007 C C . LEU B 1 234 ? 10.758 -37.219 -18.828 1 64.62 234 LEU B C 1
ATOM 4009 O O . LEU B 1 234 ? 11.125 -38.312 -19.25 1 64.62 234 LEU B O 1
ATOM 4013 N N . GLY B 1 235 ? 11.578 -36.25 -18.406 1 62.34 235 GLY B N 1
ATOM 4014 C CA . GLY B 1 235 ? 13 -36.406 -18.656 1 62.34 235 GLY B CA 1
ATOM 4015 C C . GLY B 1 235 ? 13.352 -36.375 -20.125 1 62.34 235 GLY B C 1
ATOM 4016 O O . GLY B 1 235 ? 14.344 -37 -20.547 1 62.34 235 GLY B O 1
ATOM 4017 N N . LEU B 1 236 ? 12.547 -35.969 -20.875 1 60.84 236 LEU B N 1
ATOM 4018 C CA . LEU B 1 236 ? 12.703 -36.031 -22.328 1 60.84 236 LEU B CA 1
ATOM 4019 C C . LEU B 1 236 ? 13.281 -34.719 -22.859 1 60.84 236 LEU B C 1
ATOM 4021 O O . LEU B 1 236 ? 13.383 -34.531 -24.062 1 60.84 236 LEU B O 1
ATOM 4025 N N . GLU B 1 237 ? 13.57 -33.812 -21.969 1 57.53 237 GLU B N 1
ATOM 4026 C CA . GLU B 1 237 ? 14.023 -32.5 -22.406 1 57.53 237 GLU B CA 1
ATOM 4027 C C . GLU B 1 237 ? 15.242 -32.625 -23.328 1 57.53 237 GLU B C 1
ATOM 4029 O O . GLU B 1 237 ? 15.383 -31.844 -24.281 1 57.53 237 GLU B O 1
ATOM 4034 N N . LYS B 1 238 ? 16.234 -33.438 -23.031 1 55.31 238 LYS B N 1
ATOM 4035 C CA . LYS B 1 238 ? 17.484 -33.562 -23.781 1 55.31 238 LYS B CA 1
ATOM 4036 C C . LYS B 1 238 ? 17.297 -34.5 -24.969 1 55.31 238 LYS B C 1
ATOM 4038 O O . LYS B 1 238 ? 18.234 -34.75 -25.719 1 55.31 238 LYS B O 1
ATOM 4043 N N . ARG B 1 239 ? 16.172 -35.156 -25.094 1 51.94 239 ARG B N 1
ATOM 4044 C CA . ARG B 1 239 ? 16.141 -36.156 -26.172 1 51.94 239 ARG B CA 1
ATOM 4045 C C . ARG B 1 239 ? 15.883 -35.469 -27.516 1 51.94 239 ARG B C 1
ATOM 4047 O O . ARG B 1 239 ? 15.234 -34.438 -27.578 1 51.94 239 ARG B O 1
ATOM 4054 N N . LYS B 1 240 ? 16.578 -35.906 -28.516 1 54.06 240 LYS B N 1
ATOM 4055 C CA . LYS B 1 240 ? 16.562 -35.469 -29.906 1 54.06 240 LYS B CA 1
ATOM 4056 C C . LYS B 1 240 ? 15.133 -35.375 -30.422 1 54.06 240 LYS B C 1
ATOM 4058 O O . LYS B 1 240 ? 14.25 -36.094 -29.984 1 54.06 240 LYS B O 1
ATOM 4063 N N . GLN B 1 241 ? 14.797 -34.281 -31.188 1 51.28 241 GLN B N 1
ATOM 4064 C CA . GLN B 1 241 ? 13.531 -34 -31.859 1 51.28 241 GLN B CA 1
ATOM 4065 C C . GLN B 1 241 ? 12.906 -35.312 -32.375 1 51.28 241 GLN B C 1
ATOM 4067 O O . GLN B 1 241 ? 11.688 -35.469 -32.344 1 51.28 241 GLN B O 1
ATOM 4072 N N . SER B 1 242 ? 13.68 -36.125 -32.875 1 52.06 242 SER B N 1
ATOM 4073 C CA . SER B 1 242 ? 13.211 -37.375 -33.438 1 52.06 242 SER B CA 1
ATOM 4074 C C . SER B 1 242 ? 12.609 -38.281 -32.375 1 52.06 242 SER B C 1
ATOM 4076 O O . SER B 1 242 ? 11.586 -38.938 -32.625 1 52.06 242 SER B O 1
ATOM 4078 N N . GLU B 1 243 ? 13.133 -38.406 -31.312 1 51.62 243 GLU B N 1
ATOM 4079 C CA . GLU B 1 243 ? 12.641 -39.281 -30.234 1 51.62 243 GLU B CA 1
ATOM 4080 C C . GLU B 1 243 ? 11.391 -38.688 -29.594 1 51.62 243 GLU B C 1
ATOM 4082 O O . GLU B 1 243 ? 10.484 -39.406 -29.203 1 51.62 243 GLU B O 1
ATOM 4087 N N . LEU B 1 244 ? 11.32 -37.469 -29.594 1 52.19 244 LEU B N 1
ATOM 4088 C CA . LEU B 1 244 ? 10.148 -36.75 -29.125 1 52.19 244 LEU B CA 1
ATOM 4089 C C . LEU B 1 244 ? 8.945 -37 -30.016 1 52.19 244 LEU B C 1
ATOM 4091 O O . LEU B 1 244 ? 7.824 -37.156 -29.531 1 52.19 244 LEU B O 1
ATOM 4095 N N . SER B 1 245 ? 9.234 -36.938 -31.266 1 52.09 245 SER B N 1
ATOM 4096 C CA . SER B 1 245 ? 8.18 -37.281 -32.219 1 52.09 245 SER B CA 1
ATOM 4097 C C . SER B 1 245 ? 7.637 -38.688 -32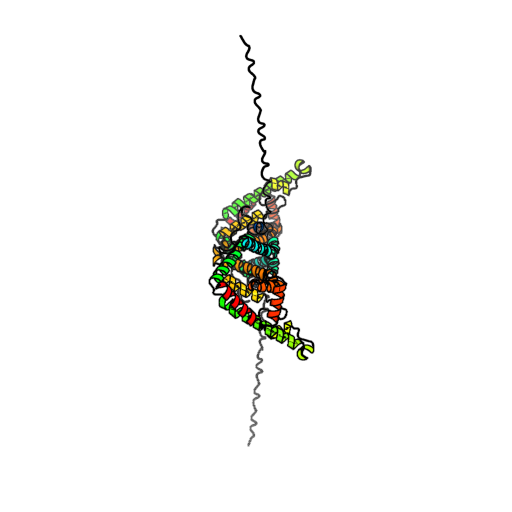 1 52.09 245 SER B C 1
ATOM 4099 O O . SER B 1 245 ? 6.43 -38.906 -32.094 1 52.09 245 SER B O 1
ATOM 4101 N N . SER B 1 246 ? 8.5 -39.562 -31.766 1 51.31 246 SER B N 1
ATOM 4102 C CA . SER B 1 246 ? 8.062 -40.906 -31.484 1 51.31 246 SER B CA 1
ATOM 4103 C C . SER B 1 246 ? 7.281 -41 -30.188 1 51.31 246 SER B C 1
ATOM 4105 O O . SER B 1 246 ? 6.301 -41.75 -30.078 1 51.31 246 SER B O 1
ATOM 4107 N N . TYR B 1 247 ? 7.691 -40.219 -29.312 1 48.06 247 TYR B N 1
ATOM 4108 C CA . TYR B 1 247 ? 7.008 -40.219 -28.031 1 48.06 247 TYR B CA 1
ATOM 4109 C C . TYR B 1 247 ? 5.641 -39.562 -28.141 1 48.06 247 TYR B C 1
ATOM 4111 O O . TYR B 1 247 ? 4.66 -40.031 -27.578 1 48.06 247 TYR B O 1
ATOM 4119 N N . ILE B 1 248 ? 5.602 -38.531 -28.875 1 51.06 248 ILE B N 1
ATOM 4120 C CA . ILE B 1 248 ? 4.332 -37.844 -29.125 1 51.06 248 ILE B CA 1
ATOM 4121 C C . ILE B 1 248 ? 3.395 -38.781 -29.891 1 51.06 248 ILE B C 1
ATOM 4123 O O . ILE B 1 248 ? 2.199 -38.844 -29.594 1 51.06 248 ILE B O 1
ATOM 4127 N N . GLN B 1 249 ? 3.941 -39.5 -30.812 1 50.91 249 GLN B N 1
ATOM 4128 C CA . GLN B 1 249 ? 3.158 -40.469 -31.547 1 50.91 249 GLN B CA 1
ATOM 4129 C C . GLN B 1 249 ? 2.672 -41.594 -30.641 1 50.91 249 GLN B C 1
ATOM 4131 O O . GLN B 1 249 ? 1.535 -42.062 -30.766 1 50.91 249 GLN B O 1
ATOM 4136 N N . TYR B 1 250 ? 3.488 -41.969 -29.766 1 46.81 250 TYR B N 1
ATOM 4137 C CA . TYR B 1 250 ? 3.117 -43 -28.812 1 46.81 250 TYR B CA 1
ATOM 4138 C C . TYR B 1 250 ? 2.039 -42.5 -27.859 1 46.81 250 TYR B C 1
ATOM 4140 O O . TYR B 1 250 ? 1.072 -43.219 -27.578 1 46.81 250 TYR B O 1
ATOM 4148 N N . LEU B 1 251 ? 2.229 -41.312 -27.422 1 48.97 251 LEU B N 1
ATOM 4149 C CA . LEU B 1 251 ? 1.237 -40.719 -26.531 1 48.97 251 LEU B CA 1
ATOM 4150 C C . LEU B 1 251 ? -0.099 -40.562 -27.234 1 48.97 251 LEU B C 1
ATOM 4152 O O . LEU B 1 251 ? -1.159 -40.719 -26.625 1 48.97 251 LEU B O 1
ATOM 4156 N N . SER B 1 252 ? -0.029 -40.219 -28.406 1 48.56 252 SER B N 1
ATOM 4157 C CA . SER B 1 252 ? -1.243 -40.062 -29.203 1 48.56 252 SER B CA 1
ATOM 4158 C C . SER B 1 252 ? -1.944 -41.406 -29.406 1 48.56 252 SER B C 1
ATOM 4160 O O . SER B 1 252 ? -3.164 -41.438 -29.578 1 48.56 252 SER B O 1
ATOM 4162 N N . SER B 1 253 ? -1.18 -42.406 -29.531 1 49.12 253 SER B N 1
ATOM 4163 C CA . SER B 1 253 ? -1.77 -43.719 -29.766 1 49.12 253 SER B CA 1
ATOM 4164 C C . SER B 1 253 ? -2.195 -44.375 -28.469 1 49.12 253 SER B C 1
ATOM 4166 O O . SER B 1 253 ? -3.082 -45.25 -28.453 1 49.12 253 SER B O 1
ATOM 4168 N N . SER B 1 254 ? -1.43 -44.25 -27.344 1 44.22 254 SER B N 1
ATOM 4169 C CA . SER B 1 254 ? -1.751 -44.875 -26.062 1 44.22 254 SER B CA 1
ATOM 4170 C C . SER B 1 254 ? -2.551 -43.906 -25.172 1 44.22 254 SER B C 1
ATOM 4172 O O . SER B 1 254 ? -2.529 -42.719 -25.359 1 44.22 254 SER B O 1
ATOM 4174 N N . SER B 1 255 ? -3.396 -44.438 -24.344 1 46.72 255 SER B N 1
ATOM 4175 C CA . SER B 1 255 ? -4.121 -43.594 -23.391 1 46.72 255 SER B CA 1
ATOM 4176 C C . SER B 1 255 ? -3.162 -42.781 -22.531 1 46.72 255 SER B C 1
ATOM 4178 O O . SER B 1 255 ? -2.061 -43.25 -22.203 1 46.72 255 SER B O 1
ATOM 4180 N N . VAL B 1 256 ? -3.201 -41.531 -22.469 1 45.72 256 VAL B N 1
ATOM 4181 C CA . VAL B 1 256 ? -2.365 -40.625 -21.703 1 45.72 256 VAL B CA 1
ATOM 4182 C C . VAL B 1 256 ? -2.041 -41.219 -20.344 1 45.72 256 VAL B C 1
ATOM 4184 O O . VAL B 1 256 ? -0.903 -41.125 -19.875 1 45.72 256 VAL B O 1
ATOM 4187 N N . GLU B 1 257 ? -3 -41.906 -19.734 1 46.47 257 GLU B N 1
ATOM 4188 C CA . GLU B 1 257 ? -2.811 -42.594 -18.469 1 46.47 257 GLU B CA 1
ATOM 4189 C C . GLU B 1 257 ? -1.752 -43.688 -18.594 1 46.47 257 GLU B C 1
ATOM 4191 O O . GLU B 1 257 ? -0.882 -43.812 -17.719 1 46.47 257 GLU B O 1
ATOM 4196 N N . GLY B 1 258 ? -1.927 -44.406 -19.547 1 49.34 258 GLY B N 1
ATOM 4197 C CA . GLY B 1 258 ? -0.996 -45.5 -19.781 1 49.34 258 GLY B CA 1
ATOM 4198 C C . GLY B 1 258 ? 0.421 -45.031 -20.047 1 49.34 258 GLY B C 1
ATOM 4199 O O . GLY B 1 258 ? 1.383 -45.625 -19.562 1 49.34 258 GLY B O 1
ATOM 4200 N N . ALA B 1 259 ? 0.47 -44.031 -20.609 1 45.88 259 ALA B N 1
ATOM 4201 C CA . ALA B 1 259 ? 1.79 -43.5 -20.969 1 45.88 259 ALA B CA 1
ATOM 4202 C C . ALA B 1 259 ? 2.5 -42.938 -19.734 1 45.88 259 ALA B C 1
ATOM 4204 O O . ALA B 1 259 ? 3.693 -43.188 -19.531 1 45.88 259 ALA B O 1
ATOM 4205 N N . VAL B 1 260 ? 1.776 -42.25 -18.969 1 47.41 260 VAL B N 1
ATOM 4206 C CA . VAL B 1 260 ? 2.33 -41.688 -17.734 1 47.41 260 VAL B CA 1
ATOM 4207 C C . VAL B 1 260 ? 2.719 -42.844 -16.781 1 47.41 260 VAL B C 1
ATOM 4209 O O . VAL B 1 260 ? 3.799 -42.812 -16.188 1 47.41 260 VAL B O 1
ATOM 4212 N N . LEU B 1 261 ? 1.848 -43.812 -16.656 1 47.12 261 LEU B N 1
ATOM 4213 C CA . LEU B 1 261 ? 2.146 -44.969 -15.805 1 47.12 261 LEU B CA 1
ATOM 4214 C C . LEU B 1 261 ? 3.375 -45.719 -16.312 1 47.12 261 LEU B C 1
ATOM 4216 O O . LEU B 1 261 ? 4.203 -46.156 -15.523 1 47.12 261 LEU B O 1
ATOM 4220 N N . ASN B 1 262 ? 3.473 -45.906 -17.516 1 46.78 262 ASN B N 1
ATOM 4221 C CA . ASN B 1 262 ? 4.621 -46.594 -18.094 1 46.78 262 ASN B CA 1
ATOM 4222 C C . ASN B 1 262 ? 5.91 -45.812 -17.891 1 46.78 262 ASN B C 1
ATOM 4224 O O . ASN B 1 262 ? 6.961 -46.375 -17.609 1 46.78 262 ASN B O 1
ATOM 4228 N N . TYR B 1 263 ? 5.707 -44.594 -17.984 1 45.41 263 TYR B N 1
ATOM 4229 C CA . TYR B 1 263 ? 6.875 -43.75 -17.766 1 45.41 263 TYR B CA 1
ATOM 4230 C C . TYR B 1 263 ? 7.297 -43.781 -16.297 1 45.41 263 TYR B C 1
ATOM 4232 O O . TYR B 1 263 ? 8.477 -43.938 -15.992 1 45.41 263 TYR B O 1
ATOM 4240 N N . ILE B 1 264 ? 6.371 -43.562 -15.438 1 45.72 264 ILE B N 1
ATOM 4241 C CA . ILE B 1 264 ? 6.664 -43.656 -14.008 1 45.72 264 ILE B CA 1
ATOM 4242 C C . ILE B 1 264 ? 7.277 -45.031 -13.711 1 45.72 264 ILE B C 1
ATOM 4244 O O . ILE B 1 264 ? 8.273 -45.125 -12.992 1 45.72 264 ILE B O 1
ATOM 4248 N N . SER B 1 265 ? 6.672 -46 -14.289 1 43.72 265 SER B N 1
ATOM 4249 C CA . SER B 1 265 ? 7.195 -47.344 -14.102 1 43.72 265 SER B CA 1
ATOM 4250 C C . SER B 1 265 ? 8.633 -47.469 -14.609 1 43.72 265 SER B C 1
ATOM 4252 O O . SER B 1 265 ? 9.477 -48.094 -13.977 1 43.72 265 SER B O 1
ATOM 4254 N N . SER B 1 266 ? 8.836 -46.812 -15.648 1 46.25 266 SER B N 1
ATOM 4255 C CA . SER B 1 266 ? 10.172 -46.906 -16.234 1 46.25 266 SER B CA 1
ATOM 4256 C C . SER B 1 266 ? 11.18 -46.125 -15.406 1 46.25 266 SER B C 1
ATOM 4258 O O . SER B 1 266 ? 12.328 -46.531 -15.242 1 46.25 266 SER B O 1
ATOM 4260 N N . GLN B 1 267 ? 10.766 -45.031 -14.914 1 46.97 267 GLN B N 1
ATOM 4261 C CA . GLN B 1 267 ? 11.664 -44.25 -14.086 1 46.97 267 GLN B CA 1
ATOM 4262 C C . GLN B 1 267 ? 11.953 -44.938 -12.758 1 46.97 267 GLN B C 1
ATOM 4264 O O . GLN B 1 267 ? 13.078 -44.906 -12.273 1 46.97 267 GLN B O 1
ATOM 4269 N N . ILE B 1 268 ? 10.922 -45.438 -12.156 1 42.44 268 ILE B N 1
ATOM 4270 C CA . ILE B 1 268 ? 11.117 -46.25 -10.961 1 42.44 268 ILE B CA 1
ATOM 4271 C C . ILE B 1 268 ? 12.078 -47.406 -11.273 1 42.44 268 ILE B C 1
ATOM 4273 O O . ILE B 1 268 ? 12.961 -47.719 -10.477 1 42.44 268 ILE B O 1
ATOM 4277 N N . LEU B 1 269 ? 12.008 -47.938 -12.352 1 43.06 269 LEU B N 1
ATOM 4278 C CA . LEU B 1 269 ? 12.891 -49.031 -12.734 1 43.06 269 LEU B CA 1
ATOM 4279 C C . LEU B 1 269 ? 14.312 -48.531 -12.977 1 43.06 269 LEU B C 1
ATOM 4281 O O . LEU B 1 269 ? 15.281 -49.25 -12.664 1 43.06 269 LEU B O 1
ATOM 4285 N N . ARG B 1 270 ? 14.414 -47.375 -13.453 1 46.56 270 ARG B N 1
ATOM 4286 C CA . ARG B 1 270 ? 15.766 -46.875 -13.656 1 46.56 270 ARG B CA 1
ATOM 4287 C C . ARG B 1 270 ? 16.422 -46.5 -12.336 1 46.56 270 ARG B C 1
ATOM 4289 O O . ARG B 1 270 ? 17.656 -46.594 -12.203 1 46.56 270 ARG B O 1
ATOM 4296 N N . GLN B 1 271 ? 15.766 -45.938 -11.445 1 44.62 271 GLN B N 1
ATOM 4297 C CA . GLN B 1 271 ? 16.359 -45.656 -10.141 1 44.62 271 GLN B CA 1
ATOM 4298 C C . GLN B 1 271 ? 16.719 -46.938 -9.406 1 44.62 271 GLN B C 1
ATOM 4300 O O . GLN B 1 271 ? 17.625 -46.969 -8.57 1 44.62 271 GLN B O 1
ATOM 4305 N N . LYS B 1 272 ? 16.094 -48 -9.641 1 43.88 272 LYS B N 1
ATOM 4306 C CA . LYS B 1 272 ? 16.469 -49.281 -9.023 1 43.88 272 LYS B CA 1
ATOM 4307 C C . LYS B 1 272 ? 17.609 -49.938 -9.781 1 43.88 272 LYS B C 1
ATOM 4309 O O . LYS B 1 272 ? 18.297 -50.812 -9.242 1 43.88 272 LYS B O 1
ATOM 4314 N N . ALA B 1 273 ? 17.938 -49.406 -10.875 1 41.97 273 ALA B N 1
ATOM 4315 C CA . ALA B 1 273 ? 19.141 -49.969 -11.484 1 41.97 273 ALA B CA 1
ATOM 4316 C C . ALA B 1 273 ? 20.359 -49.094 -11.188 1 41.97 273 ALA B C 1
ATOM 4318 O O . ALA B 1 273 ? 20.234 -47.875 -11.062 1 41.97 273 ALA B O 1
#

Organism: Phanerochaete carnosa (strain HHB-10118-sp) (NCBI:txid650164)

pLDDT: mean 76.09, std 21.67, range [24.11, 97.0]

Radius of gyration: 39.5 Å; Cα contacts (8 Å, |Δi|>4): 369; chains: 2; bounding box: 213×101×72 Å

Foldseek 3Di:
DPPPPPPPPPPPPPPPPPPPPPDPDDPPLPPQQLLCVQQPVPDDSPDQDDALEPDPPDDSVNRVVVSNLLSVLCCVQPVVVVCVVPVDDRPVNNVLSVQNSQLRHQVNVVVVVDDCCCVVQPVVLVVVLQLVVLLVVLVVVCPDVVVVVDDADSLRSSCVVVPDPQADSVGQGNLVVLLVVLLVSCVRRGDCVQCVPPVNVVVSSVSVSCCCRPPNSVVCPDPVNVVCVVCVVLVNNPPDPVVVVVLVVVCVVDRSSVSSVVSVVVVVVVVVD/DPPPPPPPPPPPPPPPPVPPPPPPPDPPLPPQQLLCVQQPVPDDSPDQDDALEPDPPDDSVNRSVVSNLLSVLCCVQPVVVVCVVPVDDRPVNNVLSVQNSQLRHQVNVVVVVDDCCCVVQPVVLVVVLQLVVLLVVLVVVCPDVVVVVDDADSLRSSCVVPPDPQADSVGQGNLVVLLVVLLVSCVRRGDCVQCVPPVNVVVSSVSVSCCCRPPPSVVCPDPVNVVCVVCVVLVNNPPDPVVVVVLVVVCVVDRSSVSSVVSVVVVVVVVVD

Sequence (546 aa):
MALETRTDGARSIQSATSSDKQPPPPKVVKPASLARRLLFPQLPADSDLPPLLISPSVTPELNDELYNFVATALRAYVHPWWTKITRYDKEFLPAITRVVTNIVQVLEARLTETDLSPLVFRDIPMLVSTHYTDYRNAQAKLQTSYASGGAATLPQLFHQLQPHMAVSADGKVDEAYIRQALDDVLRTCLPPADYEPETERYIVREILVDVVQGGIVPKVTQPWFIHRTILTLLGLEKRKQSELSSYIQYLSSSSVEGAVLNYISSQILRQKAMALETRTDGARSIQSATSSDKQPPPPKVVKPASLARRLLFPQLPADSDLPPLLISPSVTPELNDELYNFVATALRAYVHPWWTKITRYDKEFLPAITRVVTNIVQVLEARLTETDLSPLVFRDIPMLVSTHYTDYRNAQAKLQTSYASGGAATLPQLFHQLQPHMAVSADGKVDEAYIRQALDDVLRTCLPPADYEPETERYIVREILVDVVQGGIVPKVTQPWFIHRTILTLLGLEKRKQSELSSYIQYLSSSSVEGAVLNYISSQILRQKA